Protein AF-A0A2E4CSR4-F1 (afdb_monomer_lite)

Secondary structure (DSSP, 8-state):
-------------------------PSP----PPTT--EEEEETTEEEEEEEETTTEEEEEEEEE-TTSS-EEEEEEETTEEEEEE-S--GGGS-TT-EEEEEEEESS--TT-EEEEEEEEE-SSSTT-EEEEEEEEHHHHHTTSTTGGGGT-SEEEEEEE-TT-TTS--EEEEEEE-S-HHHHHHHHHHHHHHHHHHHHHHSSPPPPPGGGPPBPTTT---HHHHHHH----SSPPPPPSSTT-EEEEEEEEETTEEEEEEEEEETTEE-EEEEEP-TT-EEEEEEE-TT-TT--SS-EEEEEEEEEEEE-SSTT-HHHHHHHHHTTT-TTTS-TT-EEEE-SSSTTEEEEE--HHHHTTS-TTS----TT-TTSS-SS--EEEEETTEEEEE---HHHHTTB-TT--EEEEE-SSSSEEE--

Sequence (424 aa):
MRNTIANGFIASIATFGAVSCSAQASPDVQPELVEGTAAYAQYGPWNIYQTGSDAFGLSCAAVASLPGSYDAVRIERVADGYVFGVNGFSRDSFGEDGEYPLAFWFDSETPIATEGMGRFVKDPAFPDDDWLSAFSTSEELHGDGAFGGIYTADQIVFEVSNPGNRTGTDEVQMAFPIGTGEVLLRSLDQCYDMAMHYAQETEDRMPPCRSDGLRLPLSGLCPEAAAAYLSVVEGPEPELAAESCEWALGEAWLADMLVLYRAAQCSGRTSRLLGGAGAHMASLELIETAYHEDGSAFGKLEEPIRYADVMTLFKGKPAQDVQHRALYGLQREVPRSCKARKMDDVEDGYIVDVSAAMRARQPQDQPPAQLCGAYGYGDDANLWRVFQGYAWFIYRGQDAYEDIDYRSLTLLEPDGEGGWSLVR

Structure (mmCIF, N/CA/C/O backbone):
data_AF-A0A2E4CSR4-F1
#
_entry.id   AF-A0A2E4CSR4-F1
#
loop_
_atom_site.group_PDB
_atom_site.id
_atom_site.type_symbol
_atom_site.label_atom_id
_atom_site.label_alt_id
_atom_site.label_comp_id
_atom_site.label_asym_id
_atom_site.label_entity_id
_atom_site.label_seq_id
_atom_site.pdbx_PDB_ins_code
_atom_site.Cartn_x
_atom_site.Cartn_y
_atom_site.Cartn_z
_atom_site.occupancy
_atom_site.B_iso_or_equiv
_atom_site.auth_seq_id
_atom_site.auth_comp_id
_atom_site.auth_asym_id
_atom_site.auth_atom_id
_atom_site.pdbx_PDB_model_num
ATOM 1 N N . MET A 1 1 ? 2.761 76.072 -7.272 1.00 44.56 1 MET A N 1
ATOM 2 C CA . MET A 1 1 ? 1.580 75.191 -7.394 1.00 44.56 1 MET A CA 1
ATOM 3 C C . MET A 1 1 ? 2.009 73.879 -8.022 1.00 44.56 1 MET A C 1
ATOM 5 O O . MET A 1 1 ? 2.208 73.840 -9.226 1.00 44.56 1 MET A O 1
ATOM 9 N N . ARG A 1 2 ? 2.217 72.847 -7.205 1.00 34.78 2 ARG A N 1
ATOM 10 C CA . ARG A 1 2 ? 2.215 71.425 -7.579 1.00 34.78 2 ARG A CA 1
ATOM 11 C C . ARG A 1 2 ? 2.182 70.664 -6.254 1.00 34.78 2 ARG A C 1
ATOM 13 O O . ARG A 1 2 ? 3.135 70.738 -5.488 1.00 34.78 2 ARG A O 1
ATOM 20 N N . ASN A 1 3 ? 1.020 70.092 -5.955 1.00 38.34 3 ASN A N 1
ATOM 21 C CA . ASN A 1 3 ? 0.759 69.307 -4.754 1.00 38.34 3 ASN A CA 1
ATOM 22 C C . ASN A 1 3 ? 1.414 67.936 -4.908 1.00 38.34 3 ASN A C 1
ATOM 24 O O . ASN A 1 3 ? 1.155 67.249 -5.895 1.00 38.34 3 ASN A O 1
ATOM 28 N N . THR A 1 4 ? 2.204 67.539 -3.917 1.00 44.09 4 THR A N 1
ATOM 29 C CA . THR A 1 4 ? 2.693 66.170 -3.757 1.00 44.09 4 THR A CA 1
ATOM 30 C C . THR A 1 4 ? 1.909 65.557 -2.602 1.00 44.09 4 THR A C 1
ATOM 32 O O . THR A 1 4 ? 2.104 65.944 -1.452 1.00 44.09 4 THR A O 1
ATOM 35 N N . ILE A 1 5 ? 0.976 64.658 -2.913 1.00 45.78 5 ILE A N 1
ATOM 36 C CA . ILE A 1 5 ? 0.278 63.828 -1.926 1.00 45.78 5 ILE A CA 1
ATOM 37 C C . ILE A 1 5 ? 1.090 62.541 -1.797 1.00 45.78 5 ILE A C 1
ATOM 39 O O . ILE A 1 5 ? 1.228 61.793 -2.764 1.00 45.78 5 ILE A O 1
ATOM 43 N N . ALA A 1 6 ? 1.664 62.322 -0.617 1.00 36.88 6 ALA A N 1
ATOM 44 C CA . ALA A 1 6 ? 2.297 61.070 -0.236 1.00 36.88 6 ALA A CA 1
ATOM 45 C C . ALA A 1 6 ? 1.220 60.140 0.341 1.00 36.88 6 ALA A C 1
ATOM 47 O O . ALA A 1 6 ? 0.675 60.414 1.407 1.00 36.88 6 ALA A O 1
ATOM 48 N N . ASN A 1 7 ? 0.914 59.054 -0.370 1.00 35.44 7 ASN A N 1
ATOM 49 C CA . ASN A 1 7 ? 0.130 57.945 0.167 1.00 35.44 7 ASN A CA 1
ATOM 50 C C . ASN A 1 7 ? 1.084 56.990 0.887 1.00 35.44 7 ASN A C 1
ATOM 52 O O . ASN A 1 7 ? 1.916 56.342 0.254 1.00 35.44 7 ASN A O 1
ATOM 56 N N . GLY A 1 8 ? 0.970 56.929 2.213 1.00 32.91 8 GLY A N 1
ATOM 57 C CA . GLY A 1 8 ? 1.602 55.903 3.031 1.00 32.91 8 GLY A CA 1
ATOM 58 C C . GLY A 1 8 ? 0.796 54.610 2.954 1.00 32.91 8 GLY A C 1
ATOM 59 O O . GLY A 1 8 ? -0.349 54.569 3.395 1.00 32.91 8 GLY A O 1
ATOM 60 N N . PHE A 1 9 ? 1.399 53.564 2.395 1.00 34.44 9 PHE A N 1
ATOM 61 C CA . PHE A 1 9 ? 0.942 52.186 2.552 1.00 34.44 9 PHE A CA 1
ATOM 62 C C . PHE A 1 9 ? 1.476 51.667 3.893 1.00 34.44 9 PHE A C 1
ATOM 64 O O . PHE A 1 9 ? 2.685 51.526 4.066 1.00 34.44 9 PHE A O 1
ATOM 71 N N . ILE A 1 10 ? 0.582 51.411 4.847 1.00 34.72 10 ILE A N 1
ATOM 72 C CA . ILE A 1 10 ? 0.889 50.645 6.058 1.00 34.72 10 ILE A CA 1
ATOM 73 C C . ILE A 1 10 ? 0.545 49.193 5.731 1.00 34.72 10 ILE A C 1
ATOM 75 O O . ILE A 1 10 ? -0.626 48.839 5.628 1.00 34.72 10 ILE A O 1
ATOM 79 N N . ALA A 1 11 ? 1.568 48.368 5.513 1.00 32.19 11 ALA A N 1
ATOM 80 C CA . ALA A 1 11 ? 1.415 46.923 5.430 1.00 32.19 11 ALA A CA 1
ATOM 81 C C . ALA A 1 11 ? 1.365 46.362 6.857 1.00 32.19 11 ALA A C 1
ATOM 83 O O . ALA A 1 11 ? 2.379 46.308 7.552 1.00 32.19 11 ALA A O 1
ATOM 84 N N . SER A 1 12 ? 0.172 45.981 7.308 1.00 32.47 12 SER A N 1
ATOM 85 C CA . SER A 1 12 ? -0.011 45.184 8.519 1.00 32.47 12 SER A CA 1
ATOM 86 C C . SER A 1 12 ? 0.355 43.735 8.206 1.00 32.47 12 SER A C 1
ATOM 88 O O . SER A 1 12 ? -0.423 43.013 7.590 1.00 32.47 12 SER A O 1
ATOM 90 N N . ILE A 1 13 ? 1.556 43.320 8.605 1.00 31.72 13 ILE A N 1
ATOM 91 C CA . ILE A 1 13 ? 1.953 41.910 8.631 1.00 31.72 13 ILE A CA 1
ATOM 92 C C . ILE A 1 13 ? 1.242 41.280 9.832 1.00 31.72 13 ILE A C 1
ATOM 94 O O . ILE A 1 13 ? 1.600 41.544 10.978 1.00 31.72 13 ILE A O 1
ATOM 98 N N . ALA A 1 14 ? 0.194 40.502 9.566 1.00 32.16 14 ALA A N 1
ATOM 99 C CA . ALA A 1 14 ? -0.406 39.613 10.549 1.00 32.16 14 ALA A CA 1
ATOM 100 C C . ALA A 1 14 ? 0.479 38.367 10.665 1.00 32.16 14 ALA A C 1
ATOM 102 O O . ALA A 1 14 ? 0.434 37.471 9.827 1.00 32.16 14 ALA A O 1
ATOM 103 N N . THR A 1 15 ? 1.326 38.338 11.687 1.00 30.19 15 THR A N 1
ATOM 104 C CA . THR A 1 15 ? 2.085 37.154 12.082 1.00 30.19 15 THR A CA 1
ATOM 105 C C . THR A 1 15 ? 1.117 36.171 12.746 1.00 30.19 15 THR A C 1
ATOM 107 O O . THR A 1 15 ? 0.816 36.295 13.932 1.00 30.19 15 THR A O 1
ATOM 110 N N . PHE A 1 16 ? 0.597 35.205 11.987 1.00 32.62 16 PHE A N 1
ATOM 111 C CA . PHE A 1 16 ? -0.006 34.005 12.564 1.00 32.62 16 PHE A CA 1
ATOM 112 C C . PHE A 1 16 ? 1.130 33.145 13.119 1.00 32.62 16 PHE A C 1
ATOM 114 O O . PHE A 1 16 ? 1.793 32.412 12.391 1.00 32.62 16 PHE A O 1
ATOM 121 N N . GLY A 1 17 ? 1.411 33.296 14.412 1.00 27.77 17 GLY A N 1
ATOM 122 C CA . GLY A 1 17 ? 2.242 32.344 15.134 1.00 27.77 17 GLY A CA 1
ATOM 123 C C . GLY A 1 17 ? 1.453 31.055 15.312 1.00 27.77 17 GLY A C 1
ATOM 124 O O . GLY A 1 17 ? 0.646 30.963 16.234 1.00 27.77 17 GLY A O 1
ATOM 125 N N . ALA A 1 18 ? 1.667 30.079 14.430 1.00 29.23 18 ALA A N 1
ATOM 126 C CA . ALA A 1 18 ? 1.329 28.697 14.725 1.00 29.23 18 ALA A CA 1
ATOM 127 C C . ALA A 1 18 ? 2.161 28.291 15.947 1.00 29.23 18 ALA A C 1
ATOM 129 O O . ALA A 1 18 ? 3.389 28.215 15.887 1.00 29.23 18 ALA A O 1
ATOM 130 N N . VAL A 1 19 ? 1.502 28.121 17.090 1.00 28.69 19 VAL A N 1
ATOM 131 C CA . VAL A 1 19 ? 2.120 27.519 18.267 1.00 28.69 19 VAL A CA 1
ATOM 132 C C . VAL A 1 19 ? 2.249 26.037 17.946 1.00 28.69 19 VAL A C 1
ATOM 134 O O . VAL A 1 19 ? 1.330 25.261 18.180 1.00 28.69 19 VAL A O 1
ATOM 137 N N . SER A 1 20 ? 3.374 25.647 17.351 1.00 27.06 20 SER A N 1
ATOM 138 C CA . SER A 1 20 ? 3.774 24.249 17.281 1.00 27.06 20 SER A CA 1
ATOM 139 C C . SER A 1 20 ? 4.101 23.812 18.707 1.00 27.06 20 SER A C 1
ATOM 141 O O . SER A 1 20 ? 5.216 24.015 19.197 1.00 27.06 20 SER A O 1
ATOM 143 N N . CYS A 1 21 ? 3.107 23.277 19.413 1.00 26.30 21 CYS A N 1
ATOM 144 C CA . CYS A 1 21 ? 3.361 22.457 20.583 1.00 26.30 21 CYS A CA 1
ATOM 145 C C . CYS A 1 21 ? 4.196 21.272 20.101 1.00 26.30 21 CYS A C 1
ATOM 147 O O . CYS A 1 21 ? 3.681 20.361 19.461 1.00 26.30 21 CYS A O 1
ATOM 149 N N . SER A 1 22 ? 5.495 21.295 20.381 1.00 31.67 22 SER A N 1
ATOM 150 C CA . SER A 1 22 ? 6.328 20.103 20.344 1.00 31.67 22 SER A CA 1
ATOM 151 C C . SER A 1 22 ? 5.828 19.171 21.446 1.00 31.67 22 SER A C 1
ATOM 153 O O . SER A 1 22 ? 6.285 19.221 22.588 1.00 31.67 22 SER A O 1
ATOM 155 N N . ALA A 1 23 ? 4.818 18.369 21.109 1.00 33.00 23 ALA A N 1
ATOM 156 C CA . ALA A 1 23 ? 4.370 17.259 21.921 1.00 33.00 23 ALA A CA 1
ATOM 157 C C . ALA A 1 23 ? 5.554 16.297 22.052 1.00 33.00 23 ALA A C 1
ATOM 159 O O . ALA A 1 23 ? 5.901 15.564 21.130 1.00 33.00 23 ALA A O 1
ATOM 160 N N . GLN A 1 24 ? 6.228 16.343 23.199 1.00 31.56 24 GLN A N 1
ATOM 161 C CA . GLN A 1 24 ? 7.004 15.201 23.653 1.00 31.56 24 GLN A CA 1
ATOM 162 C C . GLN A 1 24 ? 5.984 14.080 23.841 1.00 31.56 24 GLN A C 1
ATOM 164 O O . GLN A 1 24 ? 5.197 14.137 24.786 1.00 31.56 24 GLN A O 1
ATOM 169 N N . ALA A 1 25 ? 5.934 13.143 22.892 1.00 34.75 25 ALA A N 1
ATOM 170 C CA . ALA A 1 25 ? 5.085 11.967 22.979 1.00 34.75 25 ALA A CA 1
ATOM 171 C C . ALA A 1 25 ? 5.339 11.296 24.335 1.00 34.75 25 ALA A C 1
ATOM 173 O O . ALA A 1 25 ? 6.444 10.827 24.617 1.00 34.75 25 ALA A O 1
ATOM 174 N N . SER A 1 26 ? 4.333 11.324 25.210 1.00 37.50 26 SER A N 1
ATOM 175 C CA . SER A 1 26 ? 4.286 10.389 26.327 1.00 37.50 26 SER A CA 1
ATOM 176 C C . SER A 1 26 ? 4.291 8.991 25.708 1.00 37.50 26 SER A C 1
ATOM 178 O O . SER A 1 26 ? 3.593 8.823 24.707 1.00 37.50 26 SER A O 1
ATOM 180 N N . PRO A 1 27 ? 5.052 8.016 26.241 1.00 43.88 27 PRO A N 1
ATOM 181 C CA . PRO A 1 27 ? 5.008 6.652 25.729 1.00 43.88 27 PRO A CA 1
ATOM 182 C C . PRO A 1 27 ? 3.549 6.212 25.627 1.00 43.88 27 PRO A C 1
ATOM 184 O O . PRO A 1 27 ? 2.776 6.439 26.563 1.00 43.88 27 PRO A O 1
ATOM 187 N N . ASP A 1 28 ? 3.209 5.714 24.441 1.00 52.78 28 ASP A N 1
ATOM 188 C CA . ASP A 1 28 ? 1.857 5.604 23.915 1.00 52.78 28 ASP A CA 1
ATOM 189 C C . ASP A 1 28 ? 0.886 5.026 24.940 1.00 52.78 28 ASP A C 1
ATOM 191 O O . ASP A 1 28 ? 1.035 3.898 25.413 1.00 52.78 28 ASP A O 1
ATOM 195 N N . VAL A 1 29 ? -0.124 5.819 25.285 1.00 54.19 29 VAL A N 1
ATOM 196 C CA . VAL A 1 29 ? -1.280 5.342 26.032 1.00 54.19 29 VAL A CA 1
ATOM 197 C C . VAL A 1 29 ? -2.097 4.499 25.057 1.00 54.19 29 VAL A C 1
ATOM 199 O O . VAL A 1 29 ? -2.938 5.012 24.328 1.00 54.19 29 VAL A O 1
ATOM 202 N N . GLN A 1 30 ? -1.763 3.216 24.965 1.00 58.62 30 GLN A N 1
ATOM 203 C CA . GLN A 1 30 ? -2.532 2.247 24.192 1.00 58.62 30 GLN A CA 1
ATOM 204 C C . GLN A 1 30 ? -3.662 1.696 25.070 1.00 58.62 30 GLN A C 1
ATOM 206 O O . GLN A 1 30 ? -3.436 1.484 26.268 1.00 58.62 30 GLN A O 1
ATOM 211 N N . PRO A 1 31 ? -4.859 1.460 24.509 1.00 60.06 31 PRO A N 1
ATOM 212 C CA . PRO A 1 31 ? -5.931 0.800 25.239 1.00 60.06 31 PRO A CA 1
ATOM 213 C C . PRO A 1 31 ? -5.474 -0.591 25.715 1.00 60.06 31 PRO A C 1
ATOM 215 O O . PRO A 1 31 ? -4.674 -1.265 25.056 1.00 60.06 31 PRO A O 1
ATOM 218 N N . GLU A 1 32 ? -5.917 -0.991 26.909 1.00 60.41 32 GLU A N 1
ATOM 219 C CA . GLU A 1 32 ? -5.428 -2.205 27.567 1.00 60.41 32 GLU A CA 1
ATOM 220 C C . GLU A 1 32 ? -5.987 -3.444 26.859 1.00 60.41 32 GLU A C 1
ATOM 222 O O . GLU A 1 32 ? -7.188 -3.716 26.877 1.00 60.41 32 GLU A O 1
ATOM 227 N N . LEU A 1 33 ? -5.095 -4.187 26.204 1.00 65.62 33 LEU A N 1
ATOM 228 C CA . LEU A 1 33 ? -5.430 -5.437 25.533 1.00 65.62 33 LEU A CA 1
ATOM 229 C C . LEU A 1 33 ? -5.713 -6.539 26.557 1.00 65.62 33 LEU A C 1
ATOM 231 O O . LEU A 1 33 ? -4.975 -6.697 27.531 1.00 65.62 33 LEU A O 1
ATOM 235 N N . VAL A 1 34 ? -6.698 -7.394 26.281 1.00 69.00 34 VAL A N 1
ATOM 236 C CA . VAL A 1 34 ? -6.854 -8.645 27.039 1.00 69.00 34 VAL A CA 1
ATOM 237 C C . VAL A 1 34 ? -5.615 -9.517 26.893 1.00 69.00 34 VAL A C 1
ATOM 239 O O . VAL A 1 34 ? -5.094 -9.706 25.790 1.00 69.00 34 VAL A O 1
ATOM 242 N N . GLU A 1 35 ? -5.185 -10.091 28.018 1.00 61.44 35 GLU A N 1
ATOM 243 C CA . GLU A 1 35 ? -4.054 -11.011 28.112 1.00 61.44 35 GLU A CA 1
ATOM 244 C C . GLU A 1 35 ? -4.109 -12.087 27.010 1.00 61.44 35 GLU A C 1
ATOM 246 O O . GLU A 1 35 ? -5.086 -12.826 26.878 1.00 61.44 35 GLU A O 1
ATOM 251 N N . GLY A 1 36 ? -3.050 -12.159 26.197 1.00 63.09 36 GLY A N 1
ATOM 252 C CA . GLY A 1 36 ? -2.934 -13.097 25.074 1.00 63.09 36 GLY A CA 1
ATOM 253 C C . GLY A 1 36 ? -3.389 -12.560 23.712 1.00 63.09 36 GLY A C 1
ATOM 254 O O . GLY A 1 36 ? -3.234 -13.263 22.714 1.00 63.09 36 GLY A O 1
ATOM 255 N N . THR A 1 37 ? -3.903 -11.330 23.631 1.00 75.06 37 THR A N 1
ATOM 256 C CA . THR A 1 37 ? -4.173 -10.668 22.345 1.00 75.06 37 THR A CA 1
ATOM 257 C C . THR A 1 37 ? -2.877 -10.084 21.788 1.00 75.06 37 THR A C 1
ATOM 259 O O . THR A 1 37 ? -2.277 -9.199 22.393 1.00 75.06 37 THR A O 1
ATOM 262 N N . ALA A 1 38 ? -2.434 -10.590 20.638 1.00 83.44 38 ALA A N 1
ATOM 263 C CA . ALA A 1 38 ? -1.276 -10.077 19.914 1.00 83.44 38 ALA A CA 1
ATOM 264 C C . ALA A 1 38 ? -1.732 -9.317 18.665 1.00 83.44 38 ALA A C 1
ATOM 266 O O . ALA A 1 38 ? -2.730 -9.682 18.036 1.00 83.44 38 ALA A O 1
ATOM 267 N N . ALA A 1 39 ? -0.992 -8.272 18.297 1.00 90.31 39 ALA A N 1
ATOM 268 C CA . ALA A 1 39 ? -1.204 -7.603 17.023 1.00 90.31 39 ALA A CA 1
ATOM 269 C C . ALA A 1 39 ? -0.896 -8.576 15.871 1.00 90.31 39 ALA A C 1
ATOM 271 O O . ALA A 1 39 ? 0.121 -9.268 15.860 1.00 90.31 39 ALA A O 1
ATOM 272 N N . TYR A 1 40 ? -1.813 -8.633 14.914 1.00 93.69 40 TYR A N 1
ATOM 273 C CA . TYR A 1 40 ? -1.702 -9.370 13.665 1.00 93.69 40 TYR A CA 1
ATOM 274 C C . TYR A 1 40 ? -0.746 -8.659 12.702 1.00 93.69 40 TYR A C 1
ATOM 276 O O . TYR A 1 40 ? 0.183 -9.280 12.193 1.00 93.69 40 TYR A O 1
ATOM 284 N N . ALA A 1 41 ? -0.959 -7.362 12.476 1.00 95.81 41 ALA A N 1
ATOM 285 C CA . ALA A 1 41 ? -0.182 -6.528 11.560 1.00 95.81 41 ALA A CA 1
ATOM 286 C C . ALA A 1 41 ? -0.173 -5.067 12.037 1.00 95.81 41 ALA A C 1
ATOM 288 O O . ALA A 1 41 ? -0.914 -4.703 12.952 1.00 95.81 41 ALA A O 1
ATOM 289 N N . GLN A 1 42 ? 0.644 -4.225 11.404 1.00 94.62 42 GLN A N 1
ATOM 290 C CA . GLN A 1 42 ? 0.667 -2.783 11.654 1.00 94.62 42 GLN A CA 1
ATOM 291 C C . GLN A 1 42 ? 0.677 -2.005 10.336 1.00 94.62 42 GLN A C 1
ATOM 293 O O . GLN A 1 42 ? 1.430 -2.326 9.415 1.00 94.62 42 GLN A O 1
ATOM 298 N N . TYR A 1 43 ? -0.133 -0.949 10.268 1.00 94.25 43 TYR A N 1
ATOM 299 C CA . TYR A 1 43 ? -0.191 -0.016 9.150 1.00 94.25 43 TYR A CA 1
ATOM 300 C C . TYR A 1 43 ? -0.143 1.432 9.655 1.00 94.25 43 TYR A C 1
ATOM 302 O O . TYR A 1 43 ? -1.138 1.993 10.111 1.00 94.25 43 TYR A O 1
ATOM 310 N N . GLY A 1 44 ? 1.047 2.038 9.605 1.00 90.81 44 GLY A N 1
ATOM 311 C CA . GLY A 1 44 ? 1.282 3.352 10.209 1.00 90.81 44 GLY A CA 1
ATOM 312 C C . GLY A 1 44 ? 0.934 3.331 11.709 1.00 90.81 44 GLY A C 1
ATOM 313 O O . GLY A 1 44 ? 1.439 2.460 12.418 1.00 90.81 44 GLY A O 1
ATOM 314 N N . PRO A 1 45 ? 0.069 4.235 12.207 1.00 90.56 45 PRO A N 1
ATOM 315 C CA . PRO A 1 45 ? -0.394 4.237 13.592 1.00 90.56 45 PRO A CA 1
ATOM 316 C C . PRO A 1 45 ? -1.456 3.164 13.894 1.00 90.56 45 PRO A C 1
ATOM 318 O O . PRO A 1 45 ? -1.845 3.026 15.051 1.00 90.56 45 PRO A O 1
ATOM 321 N N . TRP A 1 46 ? -1.949 2.426 12.892 1.00 94.06 46 TRP A N 1
ATOM 322 C CA . TRP A 1 46 ? -2.982 1.411 13.085 1.00 94.06 46 TRP A CA 1
ATOM 323 C C . TRP A 1 46 ? -2.368 0.067 13.444 1.00 94.06 46 TRP A C 1
ATOM 325 O O . TRP A 1 46 ? -1.609 -0.512 12.664 1.00 94.06 46 TRP A O 1
ATOM 335 N N . ASN A 1 47 ? -2.757 -0.465 14.595 1.00 94.38 47 ASN A N 1
ATOM 336 C CA . ASN A 1 47 ? -2.494 -1.847 14.962 1.00 94.38 47 ASN A CA 1
ATOM 337 C C . ASN A 1 47 ? -3.702 -2.697 14.574 1.00 94.38 47 ASN A C 1
ATOM 339 O O . ASN A 1 47 ? -4.833 -2.373 14.930 1.00 94.38 47 ASN A O 1
ATOM 343 N N . ILE A 1 48 ? -3.467 -3.777 13.836 1.00 95.19 48 ILE A N 1
ATOM 344 C CA . ILE A 1 48 ? -4.508 -4.711 13.409 1.00 95.19 48 ILE A CA 1
ATOM 345 C C . ILE A 1 48 ? -4.458 -5.915 14.336 1.00 95.19 48 ILE A C 1
ATOM 347 O O . ILE A 1 48 ? -3.390 -6.481 14.547 1.00 95.19 48 ILE A O 1
ATOM 351 N N . TYR A 1 49 ? -5.602 -6.336 14.856 1.00 93.38 49 TYR A N 1
ATOM 352 C CA . TYR A 1 49 ? -5.751 -7.450 15.783 1.00 93.38 49 TYR A CA 1
ATOM 353 C C . TYR A 1 49 ? -6.743 -8.465 15.230 1.00 93.38 49 TYR A C 1
ATOM 355 O O . TYR A 1 49 ? -7.797 -8.091 14.719 1.00 93.38 49 TYR A O 1
ATOM 363 N N . GLN A 1 50 ? -6.444 -9.751 15.408 1.00 91.19 50 GLN A N 1
ATOM 364 C CA . GLN A 1 50 ? -7.465 -10.789 15.315 1.00 91.19 50 GLN A CA 1
ATOM 365 C C . GLN A 1 50 ? -8.239 -10.800 16.636 1.00 91.19 50 GLN A C 1
ATOM 367 O O . GLN A 1 50 ? -7.665 -11.046 17.699 1.00 91.19 50 GLN A O 1
ATOM 372 N N . THR A 1 51 ? -9.539 -10.543 16.574 1.00 86.44 51 THR A N 1
ATOM 373 C CA . THR A 1 51 ? -10.415 -10.501 17.746 1.00 86.44 51 THR A CA 1
ATOM 374 C C . THR A 1 51 ? -11.604 -11.440 17.555 1.00 86.44 51 THR A C 1
ATOM 376 O O . THR A 1 51 ? -11.713 -12.172 16.569 1.00 86.44 51 THR A O 1
ATOM 379 N N . GLY A 1 52 ? -12.467 -11.505 18.557 1.00 78.19 52 GLY A N 1
ATOM 380 C CA . GLY A 1 52 ? -13.768 -12.115 18.380 1.00 78.19 52 GLY A CA 1
ATOM 381 C C . GLY A 1 52 ? -14.672 -11.875 19.571 1.00 78.19 52 GLY A C 1
ATOM 382 O O . GLY A 1 52 ? -14.232 -11.989 20.716 1.00 78.19 52 GLY A O 1
ATOM 383 N N . SER A 1 53 ? -15.927 -11.539 19.284 1.00 74.94 53 SER A N 1
ATOM 384 C CA . SER A 1 53 ? -16.945 -11.179 20.270 1.00 74.94 53 SER A CA 1
ATOM 385 C C . SER A 1 53 ? -18.170 -12.075 20.174 1.00 74.94 53 SER A C 1
ATOM 387 O O . SER A 1 53 ? -18.457 -12.646 19.126 1.00 74.94 53 SER A O 1
ATOM 389 N N . ASP A 1 54 ? -18.952 -12.141 21.252 1.00 73.56 54 ASP A N 1
ATOM 390 C CA . ASP A 1 54 ? -20.260 -12.807 21.223 1.00 73.56 54 ASP A CA 1
ATOM 391 C C . ASP A 1 54 ? -21.209 -12.165 20.193 1.00 73.56 54 ASP A C 1
ATOM 393 O O . ASP A 1 54 ? -22.120 -12.823 19.693 1.00 73.56 54 ASP A O 1
ATOM 397 N N . ALA A 1 55 ? -21.000 -10.881 19.875 1.00 75.50 55 ALA A N 1
ATOM 398 C CA . ALA A 1 55 ? -21.821 -10.134 18.929 1.00 75.50 55 ALA A CA 1
ATOM 399 C C . A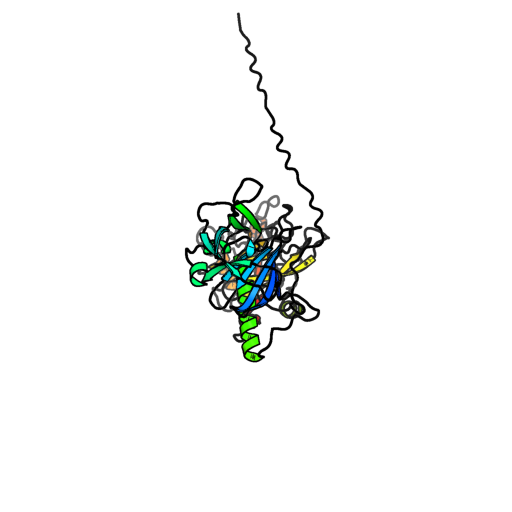LA A 1 55 ? -21.475 -10.442 17.464 1.00 75.50 55 ALA A C 1
ATOM 401 O O . ALA A 1 55 ? -22.381 -10.506 16.634 1.00 75.50 55 ALA A O 1
ATOM 402 N N . PHE A 1 56 ? -20.191 -10.630 17.147 1.00 82.12 56 PHE A N 1
ATOM 403 C CA . PHE A 1 56 ? -19.709 -10.707 15.761 1.00 82.12 56 PHE A CA 1
ATOM 404 C C . PHE A 1 56 ? -19.013 -12.022 15.400 1.00 82.12 56 PHE A C 1
ATOM 406 O O . PHE A 1 56 ? -18.712 -12.252 14.230 1.00 82.12 56 PHE A O 1
ATOM 413 N N . GLY A 1 57 ? -18.779 -12.908 16.368 1.00 87.69 57 GLY A N 1
ATOM 414 C CA . GLY A 1 57 ? -17.928 -14.075 16.171 1.00 87.69 57 GLY A CA 1
ATOM 415 C C . GLY A 1 57 ? -16.474 -13.656 15.958 1.00 87.69 57 GLY A C 1
ATOM 416 O O . GLY A 1 57 ? -16.021 -12.690 16.564 1.00 87.69 57 GLY A O 1
ATOM 417 N N . LEU A 1 58 ? -15.743 -14.396 15.122 1.00 90.19 58 LEU A N 1
ATOM 418 C CA . LEU A 1 58 ? -14.380 -14.046 14.721 1.00 90.19 58 LEU A CA 1
ATOM 419 C C . LEU A 1 58 ? -14.392 -12.778 13.857 1.00 90.19 58 LEU A C 1
ATOM 421 O O . LEU A 1 58 ? -15.198 -12.675 12.936 1.00 90.19 58 LEU A O 1
ATOM 425 N N . SER A 1 59 ? -13.495 -11.841 14.145 1.00 92.94 59 SER A N 1
ATOM 426 C CA . SER A 1 59 ? -13.374 -10.564 13.437 1.00 92.94 59 SER A CA 1
ATOM 427 C C . SER A 1 59 ? -11.924 -10.071 13.435 1.00 92.94 59 SER A C 1
ATOM 429 O O . SER A 1 59 ? -11.056 -10.626 14.115 1.00 92.94 59 SER A O 1
ATOM 431 N N . CYS A 1 60 ? -11.643 -9.026 12.659 1.00 94.50 60 CYS A N 1
ATOM 432 C CA . CYS A 1 60 ? -10.362 -8.325 12.711 1.00 94.50 60 CYS A CA 1
ATOM 433 C C . CYS A 1 60 ? -10.587 -6.837 12.930 1.00 94.50 60 CYS A C 1
ATOM 435 O O . CYS A 1 60 ? -11.398 -6.236 12.237 1.00 94.50 60 CYS A O 1
ATOM 437 N N . ALA A 1 61 ? -9.869 -6.249 13.882 1.00 94.00 61 ALA A N 1
ATOM 438 C CA . ALA A 1 61 ? -10.016 -4.852 14.267 1.00 94.00 61 ALA A CA 1
ATOM 439 C C . ALA A 1 61 ? -8.710 -4.092 14.054 1.00 94.00 61 ALA A C 1
ATOM 441 O O . ALA A 1 61 ? -7.668 -4.502 14.556 1.00 94.00 61 ALA A O 1
ATOM 442 N N . ALA A 1 62 ? -8.773 -2.972 13.346 1.00 95.12 62 ALA A N 1
ATOM 443 C CA . ALA A 1 62 ? -7.711 -1.986 13.281 1.00 95.12 62 ALA A CA 1
ATOM 444 C C . ALA A 1 62 ? -8.003 -0.896 14.303 1.00 95.12 62 ALA A C 1
ATOM 446 O O . ALA A 1 62 ? -9.096 -0.331 14.294 1.00 95.12 62 ALA A O 1
ATOM 447 N N . VAL A 1 63 ? -7.030 -0.593 15.156 1.00 93.44 63 VAL A N 1
ATOM 448 C CA . VAL A 1 63 ? -7.145 0.422 16.204 1.00 93.44 63 VAL A CA 1
ATOM 449 C C . VAL A 1 63 ? -6.018 1.432 16.066 1.00 93.44 63 VAL A C 1
ATOM 451 O O . VAL A 1 63 ? -4.858 1.045 15.921 1.00 93.44 63 VAL A O 1
ATOM 454 N N . ALA A 1 64 ? -6.359 2.716 16.135 1.00 91.94 64 ALA A N 1
ATOM 455 C CA . ALA A 1 64 ? -5.401 3.812 16.216 1.00 91.94 64 ALA A CA 1
ATOM 456 C C . ALA A 1 64 ? -5.782 4.762 17.356 1.00 91.94 64 ALA A C 1
ATOM 458 O O . ALA A 1 64 ? -6.953 5.096 17.527 1.00 91.94 64 ALA A O 1
ATOM 459 N N . SER A 1 65 ? -4.786 5.220 18.112 1.00 88.50 65 SER A N 1
ATOM 460 C CA . SER A 1 65 ? -4.960 6.162 19.225 1.00 88.50 65 SER A CA 1
ATOM 461 C C . SER A 1 65 ? -4.424 7.540 18.859 1.00 88.50 65 SER A C 1
ATOM 463 O O . SER A 1 65 ? -3.427 7.658 18.141 1.00 88.50 65 SER A O 1
ATOM 465 N N . LEU A 1 66 ? -5.053 8.597 19.377 1.00 79.25 66 LEU A N 1
ATOM 466 C CA . LEU A 1 66 ? -4.492 9.941 19.275 1.00 79.25 66 LEU A CA 1
ATOM 467 C C . LEU A 1 66 ? -3.232 10.048 20.149 1.00 79.25 66 LEU A C 1
ATOM 469 O O . LEU A 1 66 ? -3.265 9.646 21.315 1.00 79.25 66 LEU A O 1
ATOM 473 N N . PRO A 1 67 ? -2.131 10.637 19.646 1.00 77.44 67 PRO A N 1
ATOM 474 C CA . PRO A 1 67 ? -0.923 10.820 20.441 1.00 77.44 67 PRO A CA 1
ATOM 475 C C . PRO A 1 67 ? -1.207 11.551 21.761 1.00 77.44 67 PRO A C 1
ATOM 477 O O . PRO A 1 67 ? -1.640 12.703 21.774 1.00 77.44 67 PRO A O 1
ATOM 480 N N . GLY A 1 68 ? -0.940 10.880 22.884 1.00 78.00 68 GLY A N 1
ATOM 481 C CA . GLY A 1 68 ? -1.145 11.434 24.225 1.00 78.00 68 GLY A CA 1
ATOM 482 C C . GLY A 1 68 ? -2.599 11.477 24.715 1.00 78.00 68 GLY A C 1
ATOM 483 O O . GLY A 1 68 ? -2.841 12.104 25.748 1.00 78.00 68 GLY A O 1
ATOM 484 N N . SER A 1 69 ? -3.539 10.826 24.023 1.00 80.00 69 SER A N 1
ATOM 485 C CA . SER A 1 69 ? -4.913 10.620 24.499 1.00 80.00 69 SER A CA 1
ATOM 486 C C . SER A 1 69 ? -5.220 9.136 24.726 1.00 80.00 69 SER A C 1
ATOM 488 O O . SER A 1 69 ? -4.546 8.270 24.178 1.00 80.00 69 SER A O 1
ATOM 490 N N . TYR A 1 70 ? -6.253 8.860 25.527 1.00 79.44 70 TYR A N 1
ATOM 491 C CA . TYR A 1 70 ? -6.922 7.551 25.552 1.00 79.44 70 TYR A CA 1
ATOM 492 C C . TYR A 1 70 ? -7.919 7.406 24.393 1.00 79.44 70 TYR A C 1
ATOM 494 O O . TYR A 1 70 ? -8.395 6.301 24.140 1.00 79.44 70 TYR A O 1
ATOM 502 N N . ASP A 1 71 ? -8.228 8.507 23.698 1.00 84.31 71 ASP A N 1
ATOM 503 C CA . ASP A 1 71 ? -9.150 8.502 22.568 1.00 84.31 71 ASP A CA 1
ATOM 504 C C . ASP A 1 71 ? -8.550 7.718 21.396 1.00 84.31 71 ASP A C 1
ATOM 506 O O . ASP A 1 71 ? -7.416 7.950 20.957 1.00 84.31 71 ASP A O 1
ATOM 510 N N . ALA A 1 72 ? -9.341 6.795 20.879 1.00 90.00 72 ALA A N 1
ATOM 511 C CA . ALA A 1 72 ? -8.983 5.826 19.876 1.00 90.00 72 ALA A CA 1
ATOM 512 C C . ALA A 1 72 ? -10.157 5.589 18.930 1.00 90.00 72 ALA A C 1
ATOM 514 O O . ALA A 1 72 ? -11.332 5.656 19.302 1.00 90.00 72 ALA A O 1
ATOM 515 N N . VAL A 1 73 ? -9.805 5.275 17.692 1.00 91.69 73 VAL A N 1
ATOM 516 C CA . VAL A 1 73 ? -10.715 4.837 16.641 1.00 91.69 73 VAL A CA 1
ATOM 517 C C . VAL A 1 73 ? -10.505 3.353 16.388 1.00 91.69 73 VAL A C 1
ATOM 519 O O . VAL A 1 73 ? -9.380 2.852 16.450 1.00 91.69 73 VAL A O 1
ATOM 522 N N . ARG A 1 74 ? -11.595 2.662 16.060 1.00 92.12 74 ARG A N 1
ATOM 523 C CA . ARG A 1 74 ? -11.604 1.269 15.632 1.00 92.12 74 ARG A CA 1
ATOM 524 C C . ARG A 1 74 ? -12.321 1.121 14.298 1.00 92.12 74 ARG A C 1
ATOM 526 O O . ARG A 1 74 ? -13.407 1.663 14.111 1.00 92.12 74 ARG A O 1
ATOM 533 N N . ILE A 1 75 ? -11.745 0.325 13.405 1.00 93.75 75 ILE A N 1
ATOM 534 C CA . ILE A 1 75 ? -12.423 -0.200 12.217 1.00 93.75 75 ILE A CA 1
ATOM 535 C C . ILE A 1 75 ? -12.341 -1.717 12.286 1.00 93.75 75 ILE A C 1
ATOM 537 O O . ILE A 1 75 ? -11.253 -2.284 12.291 1.00 93.75 75 ILE A O 1
ATOM 541 N N . GLU A 1 76 ? -13.482 -2.382 12.375 1.00 94.00 76 GLU A N 1
ATOM 542 C CA . GLU A 1 76 ? -13.557 -3.822 12.586 1.00 94.00 76 GLU A CA 1
ATOM 543 C C . GLU A 1 76 ? -14.276 -4.501 11.426 1.00 94.00 76 GLU A C 1
ATOM 545 O O . GLU A 1 76 ? -15.440 -4.223 11.160 1.00 94.00 76 GLU A O 1
ATOM 550 N N . ARG A 1 77 ? -13.583 -5.418 10.752 1.00 95.12 77 ARG A N 1
ATOM 551 C CA . ARG A 1 77 ? -14.148 -6.309 9.744 1.00 95.12 77 ARG A CA 1
ATOM 552 C C . ARG A 1 77 ? -14.837 -7.488 10.428 1.00 95.12 77 ARG A C 1
ATOM 554 O O . ARG A 1 77 ? -14.193 -8.287 11.110 1.00 95.12 77 ARG A O 1
ATOM 561 N N . VAL A 1 78 ? -16.145 -7.596 10.214 1.00 94.38 78 VAL A N 1
ATOM 562 C CA . VAL A 1 78 ? -17.049 -8.652 10.713 1.00 94.38 78 VAL A CA 1
ATOM 563 C C . VAL A 1 78 ? -17.730 -9.326 9.530 1.00 94.38 78 VAL A C 1
ATOM 565 O O . VAL A 1 78 ? -17.771 -8.715 8.477 1.00 94.38 78 VAL A O 1
ATOM 568 N N . ALA A 1 79 ? -18.323 -10.515 9.668 1.00 93.75 79 ALA A N 1
ATOM 569 C CA . ALA A 1 79 ? -18.844 -11.305 8.536 1.00 93.75 79 ALA A CA 1
ATOM 570 C C . ALA A 1 79 ? -19.597 -10.508 7.444 1.00 93.75 79 ALA A C 1
ATOM 572 O O . ALA A 1 79 ? -19.267 -10.631 6.263 1.00 93.75 79 ALA A O 1
ATOM 573 N N . ASP A 1 80 ? -20.530 -9.640 7.843 1.00 92.88 80 ASP A N 1
ATOM 574 C CA . ASP A 1 80 ? -21.434 -8.930 6.926 1.00 92.88 80 ASP A CA 1
ATOM 575 C C . ASP A 1 80 ? -20.972 -7.510 6.529 1.00 92.88 80 ASP A C 1
ATOM 577 O O . ASP A 1 80 ? -21.675 -6.813 5.791 1.00 92.88 80 ASP A O 1
ATOM 581 N N . GLY A 1 81 ? -19.817 -7.044 7.017 1.00 93.94 81 GLY A N 1
ATOM 582 C CA . GLY A 1 81 ? -19.328 -5.699 6.715 1.00 93.94 81 GLY A CA 1
ATOM 583 C C . GLY A 1 81 ? -18.294 -5.167 7.700 1.00 93.94 81 GLY A C 1
ATOM 584 O O . GLY A 1 81 ? -17.423 -5.903 8.162 1.00 93.94 81 GLY A O 1
ATOM 585 N N . TYR A 1 82 ? -18.392 -3.879 8.017 1.00 93.75 82 TYR A N 1
ATOM 586 C CA . TYR A 1 82 ? -17.456 -3.167 8.880 1.00 93.75 82 TYR A CA 1
ATOM 587 C C . TYR A 1 82 ? -18.176 -2.416 9.997 1.00 93.75 82 TYR A C 1
ATOM 589 O O . TYR A 1 82 ? -19.267 -1.874 9.818 1.00 93.75 82 TYR A O 1
ATOM 597 N N . VAL A 1 83 ? -17.532 -2.361 11.156 1.00 91.88 83 VAL A N 1
ATOM 598 C CA . VAL A 1 83 ? -17.953 -1.580 12.316 1.00 91.88 83 VAL A CA 1
ATOM 599 C C . VAL A 1 83 ? -16.931 -0.474 12.543 1.00 91.88 83 VAL A C 1
ATOM 601 O O . VAL A 1 83 ? -15.742 -0.744 12.688 1.00 91.88 83 VAL A O 1
ATOM 604 N N . PHE A 1 84 ? -17.395 0.769 12.590 1.00 92.00 84 PHE A N 1
ATOM 605 C CA . PHE A 1 84 ? -16.585 1.962 12.815 1.00 92.00 84 PHE A CA 1
ATOM 606 C C . PHE A 1 84 ? -16.900 2.498 14.199 1.00 92.00 84 PHE A C 1
ATOM 608 O O . PHE A 1 84 ? -18.033 2.906 14.445 1.00 92.00 84 PHE A O 1
ATOM 615 N N . GLY A 1 85 ? -15.926 2.464 15.100 1.00 90.69 85 GLY A N 1
ATOM 616 C CA . GLY A 1 85 ? -16.104 2.809 16.503 1.00 90.69 85 GLY A CA 1
ATOM 617 C C . GLY A 1 85 ? -15.146 3.891 16.970 1.00 90.69 85 GLY A C 1
ATOM 618 O O . GLY A 1 85 ? -14.023 3.997 16.483 1.00 90.69 85 GLY A O 1
ATOM 619 N N . VAL A 1 86 ? -15.582 4.652 17.967 1.00 90.69 86 VAL A N 1
ATOM 620 C CA . VAL A 1 86 ? -14.739 5.583 18.719 1.00 90.69 86 VAL A CA 1
ATOM 621 C C . VAL A 1 86 ? -14.960 5.380 20.219 1.00 90.69 86 VAL A C 1
ATOM 623 O O . VAL A 1 86 ? -16.093 5.140 20.650 1.00 90.69 86 VAL A O 1
ATOM 626 N N . ASN A 1 87 ? -13.887 5.407 21.011 1.00 88.38 87 ASN A N 1
ATOM 627 C CA . ASN A 1 87 ? -13.968 5.308 22.474 1.00 88.38 87 ASN A CA 1
ATOM 628 C C . ASN A 1 87 ? -13.991 6.714 23.123 1.00 88.38 87 ASN A C 1
ATOM 630 O O . ASN A 1 87 ? -14.227 7.717 22.453 1.00 88.38 87 ASN A O 1
ATOM 634 N N . GLY A 1 88 ? -13.803 6.787 24.446 1.00 79.38 88 GLY A N 1
ATOM 635 C CA . GLY A 1 88 ? -13.787 8.056 25.195 1.00 79.38 88 GLY A CA 1
ATOM 636 C C . GLY A 1 88 ? -15.168 8.517 25.677 1.00 79.38 88 GLY A C 1
ATOM 637 O O . GLY A 1 88 ? -15.307 9.566 26.310 1.00 79.38 88 GLY A O 1
ATOM 638 N N . PHE A 1 89 ? -16.199 7.704 25.440 1.00 78.62 89 PHE A N 1
ATOM 639 C CA . PHE A 1 89 ? -17.589 7.988 25.780 1.00 78.62 89 PHE A CA 1
ATOM 640 C C . PHE A 1 89 ? -18.111 6.975 26.797 1.00 78.62 89 PHE A C 1
ATOM 642 O O . PHE A 1 89 ? -18.040 5.771 26.586 1.00 78.62 89 PHE A O 1
ATOM 649 N N . SER A 1 90 ? -18.663 7.459 27.911 1.00 76.31 90 SER A N 1
ATOM 650 C CA . SER A 1 90 ? -19.278 6.584 28.912 1.00 76.31 90 SER A CA 1
ATOM 651 C C . SER A 1 90 ? -20.717 6.278 28.528 1.00 76.31 90 SER A C 1
ATOM 653 O O . SER A 1 90 ? -21.502 7.206 28.326 1.00 76.31 90 SER A O 1
ATOM 655 N N . ARG A 1 91 ? -21.094 4.995 28.531 1.00 76.94 91 ARG A N 1
ATOM 656 C CA . ARG A 1 91 ? -22.481 4.564 28.323 1.00 76.94 91 ARG A CA 1
ATOM 657 C C . ARG A 1 91 ? -23.469 5.256 29.261 1.00 76.94 91 ARG A C 1
ATOM 659 O O . ARG A 1 91 ? -24.556 5.593 28.821 1.00 76.94 91 ARG A O 1
ATOM 666 N N . ASP A 1 92 ? -23.081 5.537 30.506 1.00 77.44 92 ASP A N 1
ATOM 667 C CA . ASP A 1 92 ? -23.931 6.228 31.490 1.00 77.44 92 ASP A CA 1
ATOM 668 C C . ASP A 1 92 ? -24.253 7.682 31.098 1.00 77.44 92 ASP A C 1
ATOM 670 O O . ASP A 1 92 ? -25.200 8.278 31.615 1.00 77.44 92 ASP A O 1
ATOM 674 N N . SER A 1 93 ? -23.453 8.271 30.203 1.00 70.56 93 SER A N 1
ATOM 675 C CA . SER A 1 93 ? -23.666 9.633 29.694 1.00 70.56 93 SER A CA 1
ATOM 676 C C . SER A 1 93 ? -24.751 9.691 28.615 1.00 70.56 93 SER A C 1
ATOM 678 O O . SER A 1 93 ? -25.237 10.774 28.294 1.00 70.56 93 SER A O 1
ATOM 680 N N . PHE A 1 94 ? -25.163 8.538 28.086 1.00 69.19 94 PHE A N 1
ATOM 681 C CA . PHE A 1 94 ? -26.135 8.401 27.010 1.00 69.19 94 PHE A CA 1
ATOM 682 C C . PHE A 1 94 ? -27.301 7.531 27.511 1.00 69.19 94 PHE A C 1
ATOM 684 O O . PHE A 1 94 ? -27.118 6.669 28.360 1.00 69.19 94 PHE A O 1
ATOM 691 N N . GLY A 1 95 ? -28.539 7.820 27.100 1.00 66.62 95 GLY A N 1
ATOM 692 C CA . GLY A 1 95 ? -29.748 7.224 27.700 1.00 66.62 95 GLY A CA 1
ATOM 693 C C . GLY A 1 95 ? -29.815 5.684 27.681 1.00 66.62 95 GLY A C 1
ATOM 694 O O . GLY A 1 95 ? -28.979 5.007 27.089 1.00 66.62 95 GLY A O 1
ATOM 695 N N . GLU A 1 96 ? -30.860 5.118 28.303 1.00 65.69 96 GLU A N 1
ATOM 696 C CA . GLU A 1 96 ? -30.999 3.666 28.555 1.00 65.69 96 GLU A CA 1
ATOM 697 C C . GLU A 1 96 ? -30.888 2.772 27.302 1.00 65.69 96 GLU A C 1
ATOM 699 O O . GLU A 1 96 ? -30.470 1.617 27.415 1.00 65.69 96 GLU A O 1
ATOM 704 N N . ASP A 1 97 ? -31.194 3.301 26.115 1.00 69.62 97 ASP A N 1
ATOM 705 C CA . ASP A 1 97 ? -31.170 2.546 24.858 1.00 69.62 97 ASP A CA 1
ATOM 706 C C . ASP A 1 97 ? -29.757 2.391 24.262 1.00 69.62 97 ASP A C 1
ATOM 708 O O . ASP A 1 97 ? -29.555 1.574 23.364 1.00 69.62 97 ASP A O 1
ATOM 712 N N . GLY A 1 98 ? -28.759 3.136 24.764 1.00 70.25 98 GLY A N 1
ATOM 713 C CA . GLY A 1 98 ? -27.369 3.066 24.292 1.00 70.25 98 GLY A CA 1
ATOM 714 C C . GLY A 1 98 ? -27.175 3.461 22.823 1.00 70.25 98 GLY A C 1
ATOM 715 O O . GLY A 1 98 ? -26.117 3.180 22.259 1.00 70.25 98 GLY A O 1
ATOM 716 N N . GLU A 1 99 ? -28.193 4.075 22.215 1.00 80.06 99 GLU A N 1
ATOM 717 C CA . GLU A 1 99 ? -28.154 4.646 20.875 1.00 80.06 99 GLU A CA 1
ATOM 718 C C . GLU A 1 99 ? -27.852 6.136 20.943 1.00 80.06 99 GLU A C 1
ATOM 720 O O . GLU A 1 99 ? -28.405 6.858 21.780 1.00 80.06 99 GLU A O 1
ATOM 725 N N . TYR A 1 100 ? -26.998 6.602 20.039 1.00 81.31 100 TYR A N 1
ATOM 726 C CA . TYR A 1 100 ? -26.572 7.985 20.056 1.00 81.31 100 TYR A CA 1
ATOM 727 C C . TYR A 1 100 ? -26.283 8.544 18.660 1.00 81.31 100 TYR A C 1
ATOM 729 O O . TYR A 1 100 ? -25.702 7.819 17.852 1.00 81.31 100 TYR A O 1
ATOM 737 N N . PRO A 1 101 ? -26.650 9.807 18.353 1.00 81.56 101 PRO A N 1
ATOM 738 C CA . PRO A 1 101 ? -26.250 10.444 17.105 1.00 81.56 101 PRO A CA 1
ATOM 739 C C . PRO A 1 101 ? -24.727 10.448 16.970 1.00 81.56 101 PRO A C 1
ATOM 741 O O . PRO A 1 101 ? -24.018 11.087 17.749 1.00 81.56 101 PRO A O 1
ATOM 744 N N . LEU A 1 102 ? -24.243 9.709 15.980 1.00 85.31 102 LEU A N 1
ATOM 745 C CA . LEU A 1 102 ? -22.845 9.651 15.599 1.00 85.31 102 LEU A CA 1
ATOM 746 C C . LEU A 1 102 ? -22.771 10.137 14.161 1.00 85.31 102 LEU A C 1
ATOM 748 O O . LEU A 1 102 ? -23.315 9.497 13.260 1.00 85.31 102 LEU A O 1
ATOM 752 N N . ALA A 1 103 ? -22.114 11.270 13.962 1.00 85.12 103 ALA A N 1
ATOM 753 C CA . ALA A 1 103 ? -21.737 11.714 12.639 1.00 85.12 103 ALA A CA 1
ATOM 754 C C . ALA A 1 103 ? -20.289 11.301 12.391 1.00 85.12 103 ALA A C 1
ATOM 756 O O . ALA A 1 103 ? -19.436 11.371 13.275 1.00 85.12 103 ALA A O 1
ATOM 757 N N . PHE A 1 104 ? -20.006 10.860 11.177 1.00 84.75 104 PHE A N 1
ATOM 758 C CA . PHE A 1 104 ? -18.639 10.708 10.714 1.00 84.75 104 PHE A CA 1
ATOM 759 C C . PHE A 1 104 ? -18.556 11.112 9.250 1.00 84.75 104 PHE A C 1
ATOM 761 O O . PHE A 1 104 ? -19.549 11.085 8.512 1.00 84.75 104 PHE A O 1
ATOM 768 N N . TRP A 1 105 ? -17.360 11.504 8.841 1.00 86.69 105 TRP A N 1
ATOM 769 C CA . TRP A 1 105 ? -17.038 11.802 7.457 1.00 86.69 105 TRP A CA 1
ATOM 770 C C . TRP A 1 105 ? -15.559 11.537 7.196 1.00 86.69 105 TRP A C 1
ATOM 772 O O . TRP A 1 105 ? -14.757 11.322 8.109 1.00 86.69 105 TRP A O 1
ATOM 782 N N . PHE A 1 106 ? -15.222 11.537 5.917 1.00 85.38 106 PHE A N 1
ATOM 783 C CA . PHE A 1 106 ? -13.871 11.350 5.427 1.00 85.38 106 PHE A CA 1
ATOM 784 C C . PHE A 1 106 ? -13.339 12.694 4.938 1.00 85.38 106 PHE A C 1
ATOM 786 O O . PHE A 1 106 ? -14.059 13.445 4.281 1.00 85.38 106 PHE A O 1
ATOM 793 N N . ASP A 1 107 ? -12.094 12.996 5.292 1.00 83.19 107 ASP A N 1
ATOM 794 C CA . ASP A 1 107 ? -11.410 14.257 4.990 1.00 83.19 107 ASP A CA 1
ATOM 795 C C . ASP A 1 107 ? -12.054 15.505 5.621 1.00 83.19 107 ASP A C 1
ATOM 797 O O . ASP A 1 107 ? -12.783 15.423 6.606 1.00 83.19 107 ASP A O 1
ATOM 801 N N . SER A 1 108 ? -11.645 16.703 5.193 1.00 60.97 108 SER A N 1
ATOM 802 C CA . SER A 1 108 ? -12.006 17.970 5.858 1.00 60.97 108 SER A CA 1
ATOM 803 C C . SER A 1 108 ? -13.243 18.662 5.275 1.00 60.97 108 SER A C 1
ATOM 805 O O . SER A 1 108 ? -13.718 19.648 5.846 1.00 60.97 108 SER A O 1
ATOM 807 N N . GLU A 1 109 ? -13.799 18.155 4.170 1.00 56.03 109 GLU A N 1
ATOM 808 C CA . GLU A 1 109 ? -15.012 18.718 3.585 1.00 56.03 109 GLU A CA 1
ATOM 809 C C . GLU A 1 109 ? -16.253 18.079 4.225 1.00 56.03 109 GLU A C 1
ATOM 811 O O . GLU A 1 109 ? -16.516 16.886 4.124 1.00 56.03 109 GLU A O 1
ATOM 816 N N . THR A 1 110 ? -17.046 18.919 4.884 1.00 53.28 110 THR A N 1
ATOM 817 C CA . THR A 1 110 ? -18.210 18.571 5.707 1.00 53.28 110 THR A CA 1
ATOM 818 C C . THR A 1 110 ? -19.493 18.103 4.977 1.00 53.28 110 THR A C 1
ATOM 820 O O . THR A 1 110 ? -20.424 17.724 5.687 1.00 53.28 110 THR A O 1
ATOM 823 N N . PRO A 1 111 ? -19.692 18.138 3.633 1.00 48.66 111 PRO A N 1
ATOM 824 C CA . PRO A 1 111 ? -21.061 18.123 3.107 1.00 48.66 111 PRO A CA 1
ATOM 825 C C . PRO A 1 111 ? -21.727 16.738 3.046 1.00 48.66 111 PRO A C 1
ATOM 827 O O . PRO A 1 111 ? -22.878 16.665 2.617 1.00 48.66 111 PRO A O 1
ATOM 830 N N . ILE A 1 112 ? -21.059 15.657 3.466 1.00 53.75 112 ILE A N 1
ATOM 831 C CA . ILE A 1 112 ? -21.642 14.304 3.518 1.00 53.75 112 ILE A CA 1
ATOM 832 C C . ILE A 1 112 ? -21.303 13.640 4.860 1.00 53.75 112 ILE A C 1
ATOM 834 O O . ILE A 1 112 ? -20.790 12.525 4.914 1.00 53.75 112 ILE A O 1
ATOM 838 N N . ALA A 1 113 ? -21.566 14.340 5.967 1.00 57.84 113 ALA A N 1
ATOM 839 C CA . ALA A 1 113 ? -21.641 13.669 7.256 1.00 57.84 113 ALA A CA 1
ATOM 840 C C . ALA A 1 113 ? -22.720 12.587 7.162 1.00 57.84 113 ALA A C 1
ATOM 842 O O . ALA A 1 113 ? -23.882 12.867 6.851 1.00 57.84 113 ALA A O 1
ATOM 843 N N . THR A 1 114 ? -22.331 11.339 7.397 1.00 63.66 114 THR A N 1
ATOM 844 C CA . THR A 1 114 ? -23.323 10.288 7.570 1.00 63.66 114 THR A CA 1
ATOM 845 C C . THR A 1 114 ? -23.785 10.356 9.004 1.00 63.66 114 THR A C 1
ATOM 847 O O . THR A 1 114 ? -23.082 9.935 9.918 1.00 63.66 114 THR A O 1
ATOM 850 N N . GLU A 1 115 ? -24.968 10.923 9.194 1.00 68.12 115 GLU A N 1
ATOM 851 C CA . GLU A 1 115 ? -25.655 10.873 10.474 1.00 68.12 115 GLU A CA 1
ATOM 852 C C . GLU A 1 115 ? -26.217 9.462 10.661 1.00 68.12 115 GLU A C 1
ATOM 854 O O . GLU A 1 115 ? -27.161 9.040 9.987 1.00 68.12 115 GLU A O 1
ATOM 859 N N . GLY A 1 116 ? -25.591 8.712 11.562 1.00 70.69 116 GLY A N 1
ATOM 860 C CA . GLY A 1 116 ? -26.035 7.396 11.985 1.00 70.69 116 GLY A CA 1
ATOM 861 C C . GLY A 1 116 ? -26.456 7.389 13.450 1.00 70.69 116 GLY A C 1
ATOM 862 O O . GLY A 1 116 ? -26.158 8.299 14.225 1.00 70.69 116 GLY A O 1
ATOM 863 N N . MET A 1 117 ? -27.132 6.313 13.846 1.00 78.44 117 MET A N 1
ATOM 864 C CA . MET A 1 117 ? -27.277 5.975 15.259 1.00 78.44 117 MET A CA 1
ATOM 865 C C . MET A 1 117 ? -26.129 5.040 15.625 1.00 78.44 117 MET A C 1
ATOM 867 O O . MET A 1 117 ? -26.119 3.874 15.228 1.00 78.44 117 MET A O 1
ATOM 871 N N . GLY A 1 118 ? -25.150 5.567 16.353 1.00 81.81 118 GLY A N 1
ATOM 872 C CA . GLY A 1 118 ? -24.110 4.767 16.971 1.00 81.81 118 GLY A CA 1
ATOM 873 C C . GLY A 1 118 ? -24.688 3.939 18.116 1.00 81.81 118 GLY A C 1
ATOM 874 O O . GLY A 1 118 ? -25.620 4.370 18.795 1.00 81.81 118 GLY A O 1
ATOM 875 N N . ARG A 1 119 ? -24.137 2.749 18.342 1.00 84.00 119 ARG A N 1
ATOM 876 C CA . ARG A 1 119 ? -24.457 1.894 19.491 1.00 84.00 119 ARG A CA 1
ATOM 877 C C . ARG A 1 119 ? -23.193 1.529 20.239 1.00 84.00 119 ARG A C 1
ATOM 879 O O . ARG A 1 119 ? -22.158 1.291 19.621 1.00 84.00 119 ARG A O 1
ATOM 886 N N . PHE A 1 120 ? -23.294 1.434 21.560 1.00 83.31 120 PHE A N 1
ATOM 887 C CA . PHE A 1 120 ? -22.190 0.930 22.366 1.00 83.31 120 PHE A CA 1
ATOM 888 C C . PHE A 1 120 ? -21.970 -0.562 22.131 1.00 83.31 120 PHE A C 1
ATOM 890 O O . PHE A 1 120 ? -22.848 -1.388 22.394 1.00 83.31 120 PHE A O 1
ATOM 897 N N . VAL A 1 121 ? -20.773 -0.893 21.657 1.00 80.44 121 VAL A N 1
ATOM 898 C CA . VAL A 1 121 ? -20.296 -2.262 21.489 1.00 80.44 121 VAL A CA 1
ATOM 899 C C . VAL A 1 121 ? -19.182 -2.498 22.495 1.00 80.44 121 VAL A C 1
ATOM 901 O O . VAL A 1 121 ? -18.173 -1.795 22.488 1.00 80.44 121 VAL A O 1
ATOM 904 N N . LYS A 1 122 ? -19.356 -3.510 23.350 1.00 77.19 122 LYS A N 1
ATOM 905 C CA . LYS A 1 122 ? -18.285 -3.955 24.239 1.00 77.19 122 LYS A CA 1
ATOM 906 C C . LYS A 1 122 ? -17.239 -4.708 23.425 1.00 77.19 122 LYS A C 1
ATOM 908 O O . LYS A 1 122 ? -17.593 -5.648 22.713 1.00 77.19 122 LYS A O 1
ATOM 913 N N . ASP A 1 123 ? -15.978 -4.318 23.555 1.00 68.31 123 ASP A N 1
ATOM 914 C CA . ASP A 1 123 ? -14.881 -4.978 22.856 1.00 68.31 123 ASP A CA 1
ATOM 915 C C . ASP A 1 123 ? -14.244 -6.062 23.743 1.00 68.31 123 ASP A C 1
ATOM 917 O O . ASP A 1 123 ? -13.797 -5.773 24.852 1.00 68.31 123 ASP A O 1
ATOM 921 N N . PRO A 1 124 ? -14.185 -7.324 23.300 1.00 61.88 124 PRO A N 1
ATOM 922 C CA . PRO A 1 124 ? -13.474 -8.373 24.017 1.00 61.88 124 PRO A CA 1
ATOM 923 C C . PRO A 1 124 ? -11.960 -8.182 24.048 1.00 61.88 124 PRO A C 1
ATOM 925 O O . PRO A 1 124 ? -11.335 -8.746 24.933 1.00 61.88 124 PRO A O 1
ATOM 928 N N . ALA A 1 125 ? -11.365 -7.462 23.095 1.00 61.62 125 ALA A N 1
ATOM 929 C CA . ALA A 1 125 ? -9.947 -7.119 23.108 1.00 61.62 125 ALA A CA 1
ATOM 930 C C . ALA A 1 125 ? -9.661 -5.927 24.033 1.00 61.62 125 ALA A C 1
ATOM 932 O O . ALA A 1 125 ? -8.572 -5.881 24.595 1.00 61.62 125 ALA A O 1
ATOM 933 N N . PHE A 1 126 ? -10.642 -5.040 24.244 1.00 72.00 126 PHE A N 1
ATOM 934 C CA . PHE A 1 126 ? -10.545 -3.832 25.077 1.00 72.00 126 PHE A CA 1
ATOM 935 C C . PHE A 1 126 ? -11.745 -3.743 26.042 1.00 72.00 126 PHE A C 1
ATOM 937 O O . PHE A 1 126 ? -12.666 -2.952 25.840 1.00 72.00 126 PHE A O 1
ATOM 944 N N . PRO A 1 127 ? -11.797 -4.602 27.075 1.00 67.56 127 PRO A N 1
ATOM 945 C CA . PRO A 1 127 ? -13.005 -4.863 27.862 1.00 67.56 127 PRO A CA 1
ATOM 946 C C . PRO A 1 127 ? -13.420 -3.709 28.771 1.00 67.56 127 PRO A C 1
ATOM 948 O O . PRO A 1 127 ? -14.564 -3.703 29.241 1.00 67.56 127 PRO A O 1
ATOM 951 N N . ASP A 1 128 ? -12.492 -2.790 29.026 1.00 75.06 128 ASP A N 1
ATOM 952 C CA . ASP A 1 128 ? -12.690 -1.595 29.838 1.00 75.06 128 ASP A CA 1
ATOM 953 C C . ASP A 1 128 ? -13.118 -0.381 28.995 1.00 75.06 128 ASP A C 1
ATOM 955 O O . ASP A 1 128 ? -13.495 0.645 29.561 1.00 75.06 128 ASP A O 1
ATOM 959 N N . ASP A 1 129 ? -13.133 -0.519 27.662 1.00 74.00 129 ASP A N 1
ATOM 960 C CA . ASP A 1 129 ? -13.533 0.527 26.726 1.00 74.00 129 ASP A CA 1
ATOM 961 C C . ASP A 1 129 ? -14.918 0.248 26.123 1.00 74.00 129 ASP A C 1
ATOM 963 O O . ASP A 1 129 ? -15.187 -0.792 25.511 1.00 74.00 129 ASP A O 1
ATOM 967 N N . ASP A 1 130 ? -15.806 1.230 26.264 1.00 82.31 130 ASP A N 1
ATOM 968 C CA . ASP A 1 130 ? -17.090 1.280 25.576 1.00 82.31 130 ASP A CA 1
ATOM 969 C C . ASP A 1 130 ? -16.910 2.001 24.228 1.00 82.31 130 ASP A C 1
ATOM 971 O O . ASP A 1 130 ? -16.482 3.157 24.177 1.00 82.31 130 ASP A O 1
ATOM 975 N N . TRP A 1 131 ? -17.257 1.329 23.125 1.00 86.44 131 TRP A N 1
ATOM 976 C CA . TRP A 1 131 ? -17.078 1.865 21.772 1.00 86.44 131 TRP A CA 1
ATOM 977 C C . TRP A 1 131 ? -18.404 2.311 21.174 1.00 86.44 131 TRP A C 1
ATOM 979 O O . TRP A 1 131 ? -19.257 1.473 20.864 1.00 86.44 131 TRP A O 1
ATOM 989 N N . LEU A 1 132 ? -18.573 3.614 20.949 1.00 89.62 132 LEU A N 1
ATOM 990 C CA . LEU A 1 132 ? -19.717 4.133 20.208 1.00 89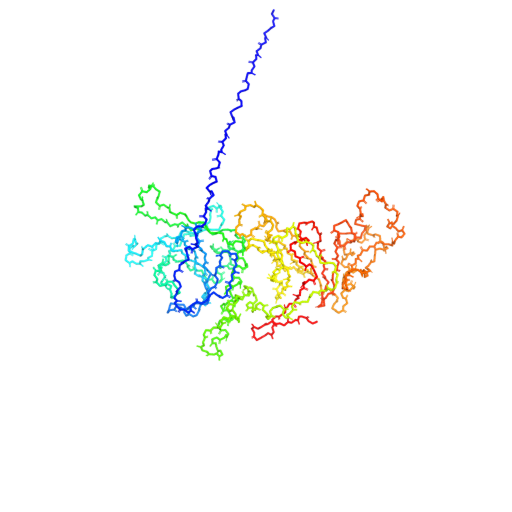.62 132 LEU A CA 1
ATOM 991 C C . LEU A 1 132 ? -19.508 3.850 18.718 1.00 89.62 132 LEU A C 1
ATOM 993 O O . LEU A 1 132 ? -18.616 4.427 18.101 1.00 89.62 132 LEU A O 1
ATOM 997 N N . SER A 1 133 ? -20.306 2.936 18.161 1.00 89.62 133 SER A N 1
ATOM 998 C CA . SER A 1 133 ? -20.017 2.329 16.859 1.00 89.62 133 SER A CA 1
ATOM 999 C C . SER A 1 133 ? -21.162 2.427 15.852 1.00 89.62 133 SER A C 1
ATOM 1001 O O . SER A 1 133 ? -22.317 2.195 16.208 1.00 89.62 133 SER A O 1
ATOM 1003 N N . ALA A 1 134 ? -20.836 2.687 14.586 1.00 89.75 134 ALA A N 1
ATOM 1004 C CA . ALA A 1 134 ? -21.728 2.579 13.431 1.00 89.75 134 ALA A CA 1
ATOM 1005 C C . ALA A 1 134 ? -21.370 1.349 12.579 1.00 89.75 134 ALA A C 1
ATOM 1007 O O . ALA A 1 134 ? -20.209 0.953 12.506 1.00 89.75 134 ALA A O 1
ATOM 1008 N N . PHE A 1 135 ? -22.364 0.745 11.927 1.00 90.00 135 PHE A N 1
ATOM 1009 C CA . PHE A 1 135 ? -22.178 -0.415 11.051 1.00 90.00 135 PHE A CA 1
ATOM 1010 C C . PHE A 1 135 ? -22.384 -0.030 9.584 1.00 90.00 135 PHE A C 1
ATOM 1012 O O . PHE A 1 135 ? -23.301 0.728 9.270 1.00 90.00 135 PHE A O 1
ATOM 1019 N N . SER A 1 136 ? -21.563 -0.601 8.707 1.00 89.31 136 SER A N 1
ATOM 1020 C CA . SER A 1 136 ? -21.704 -0.545 7.255 1.00 89.31 136 SER A CA 1
ATOM 1021 C C . SER A 1 136 ? -21.630 -1.946 6.681 1.00 89.31 136 SER A C 1
ATOM 1023 O O . SER A 1 136 ? -20.715 -2.701 7.003 1.00 89.31 136 SER A O 1
ATOM 1025 N N . THR A 1 137 ? -22.548 -2.288 5.788 1.00 90.44 137 THR A N 1
ATOM 1026 C CA . THR A 1 137 ? -22.420 -3.517 4.998 1.00 90.44 137 THR A CA 1
ATOM 1027 C C . THR A 1 137 ? -21.293 -3.390 3.971 1.00 90.44 137 THR A C 1
ATOM 1029 O O . THR A 1 137 ? -20.985 -2.292 3.505 1.00 90.44 137 THR A O 1
ATOM 1032 N N . SER A 1 138 ? -20.705 -4.513 3.546 1.00 87.06 138 SER A N 1
ATOM 1033 C CA . SER A 1 138 ? -19.715 -4.495 2.455 1.00 87.06 138 SER A CA 1
ATOM 1034 C C . SER A 1 138 ? -20.279 -3.899 1.155 1.00 87.06 138 SER A C 1
ATOM 1036 O O . SER A 1 138 ? -19.557 -3.241 0.414 1.00 87.06 138 SER A O 1
ATOM 1038 N N . GLU A 1 139 ? -21.574 -4.088 0.876 1.00 86.50 139 GLU A N 1
ATOM 1039 C CA . GLU A 1 139 ? -22.226 -3.520 -0.312 1.00 86.50 139 GLU A CA 1
ATOM 1040 C C . GLU A 1 139 ? -22.290 -1.986 -0.256 1.00 86.50 139 GLU A C 1
ATOM 1042 O O . GLU A 1 139 ? -21.967 -1.323 -1.240 1.00 86.50 139 GLU A O 1
ATOM 1047 N N . GLU A 1 140 ? -22.650 -1.414 0.896 1.00 84.88 140 GLU A N 1
ATOM 1048 C CA . GLU A 1 140 ? -22.669 0.042 1.095 1.00 84.88 140 GLU A CA 1
ATOM 1049 C C . GLU A 1 140 ? -21.275 0.656 0.982 1.00 84.88 140 GLU A C 1
ATOM 1051 O O . GLU A 1 140 ? -21.136 1.763 0.464 1.00 84.88 140 GLU A O 1
ATOM 1056 N N . LEU A 1 141 ? -20.252 -0.067 1.438 1.00 84.38 141 LEU A N 1
ATOM 1057 C CA . LEU A 1 141 ? -18.870 0.390 1.409 1.00 84.38 141 LEU A CA 1
ATOM 1058 C C . LEU A 1 141 ? -18.311 0.478 -0.024 1.00 84.38 141 LEU A C 1
ATOM 1060 O O . LEU A 1 141 ? -17.522 1.367 -0.322 1.00 84.38 141 LEU A O 1
ATOM 1064 N N . HIS A 1 142 ? -18.742 -0.402 -0.930 1.00 80.12 142 HIS A N 1
ATOM 1065 C CA . HIS A 1 142 ? -18.347 -0.366 -2.345 1.00 80.12 142 HIS A CA 1
ATOM 1066 C C . HIS A 1 142 ? -19.274 0.482 -3.238 1.00 80.12 142 HIS A C 1
ATOM 1068 O O . HIS A 1 142 ? -18.994 0.645 -4.428 1.00 80.12 142 HIS A O 1
ATOM 1074 N N . GLY A 1 143 ? -20.394 0.973 -2.703 1.00 76.94 143 GLY A N 1
ATOM 1075 C CA . GLY A 1 143 ? -21.373 1.784 -3.429 1.00 76.94 143 GLY A CA 1
ATOM 1076 C C . GLY A 1 143 ? -21.227 3.287 -3.183 1.00 76.94 143 GLY A C 1
ATOM 1077 O O . GLY A 1 143 ? -20.262 3.754 -2.587 1.00 76.94 143 GLY A O 1
ATOM 1078 N N . ASP A 1 144 ? -22.259 4.050 -3.560 1.00 72.94 144 ASP A N 1
ATOM 1079 C CA . ASP A 1 144 ? -22.414 5.475 -3.203 1.00 72.94 144 ASP A CA 1
ATOM 1080 C C . ASP A 1 144 ? -22.805 5.661 -1.716 1.00 72.94 144 ASP A C 1
ATOM 1082 O O . ASP A 1 144 ? -23.480 6.623 -1.340 1.00 72.94 144 ASP A O 1
ATOM 1086 N N . GLY A 1 145 ? -22.467 4.686 -0.870 1.00 71.31 145 GLY A N 1
ATOM 1087 C CA . GLY A 1 145 ? -22.785 4.703 0.542 1.00 71.31 145 GLY A CA 1
ATOM 1088 C C . GLY A 1 145 ? -21.918 5.695 1.305 1.00 71.31 145 GLY A C 1
ATOM 1089 O O . GLY A 1 145 ? -20.831 6.090 0.885 1.00 71.31 145 GLY A O 1
ATOM 1090 N N . ALA A 1 146 ? -22.402 6.027 2.494 1.00 70.94 146 ALA A N 1
ATOM 1091 C CA . ALA A 1 146 ? -21.730 6.795 3.535 1.00 70.94 146 ALA A CA 1
ATOM 1092 C C . ALA A 1 146 ? -20.231 6.505 3.716 1.00 70.94 146 ALA A C 1
ATOM 1094 O O . ALA A 1 146 ? -19.447 7.398 4.029 1.00 70.94 146 ALA A O 1
ATOM 1095 N N . PHE A 1 147 ? -19.852 5.240 3.542 1.00 78.06 147 PHE A N 1
ATOM 1096 C CA . PHE A 1 147 ? -18.518 4.739 3.829 1.00 78.06 147 PHE A CA 1
ATOM 1097 C C . PHE A 1 147 ? -17.629 4.590 2.594 1.00 78.06 147 PHE A C 1
ATOM 1099 O O . PHE A 1 147 ? -16.442 4.336 2.754 1.00 78.06 147 PHE A O 1
ATOM 1106 N N . GLY A 1 148 ? -18.148 4.805 1.379 1.00 80.50 148 GLY A N 1
ATOM 1107 C CA . GLY A 1 148 ? -17.361 4.656 0.149 1.00 80.50 148 GLY A CA 1
ATOM 1108 C C . GLY A 1 148 ? -16.177 5.624 0.049 1.00 80.50 148 GLY A C 1
ATOM 1109 O O . GLY A 1 148 ? -15.168 5.307 -0.578 1.00 80.50 148 GLY A O 1
ATOM 1110 N N . GLY A 1 149 ? -16.249 6.775 0.729 1.00 85.56 149 GLY A N 1
ATOM 1111 C CA . GLY A 1 149 ? -15.173 7.771 0.757 1.00 85.56 149 GLY A CA 1
ATOM 1112 C C . GLY A 1 149 ? -13.883 7.300 1.438 1.00 85.56 149 GLY A C 1
ATOM 1113 O O . GLY A 1 149 ? -12.821 7.854 1.164 1.00 85.56 149 GLY A O 1
ATOM 1114 N N . ILE A 1 150 ? -13.937 6.257 2.276 1.00 89.31 150 ILE A N 1
ATOM 1115 C CA . ILE A 1 150 ? -12.766 5.796 3.033 1.00 89.31 150 ILE A CA 1
ATOM 1116 C C . ILE A 1 150 ? -11.604 5.363 2.140 1.00 89.31 150 ILE A C 1
ATOM 1118 O O . ILE A 1 150 ? -10.453 5.567 2.506 1.00 89.31 150 ILE A O 1
ATOM 1122 N N . TYR A 1 151 ? -11.883 4.794 0.964 1.00 87.31 151 TYR A N 1
ATOM 1123 C CA . TYR A 1 151 ? -10.854 4.252 0.075 1.00 87.31 151 TYR A CA 1
ATOM 1124 C C . TYR A 1 151 ? -9.814 5.293 -0.336 1.00 87.31 151 TYR A C 1
ATOM 1126 O O . TYR A 1 151 ? -8.634 4.966 -0.468 1.00 87.31 151 TYR A O 1
ATOM 1134 N N . THR A 1 152 ? -10.252 6.539 -0.499 1.00 85.50 152 THR A N 1
ATOM 1135 C CA . THR A 1 152 ? -9.412 7.661 -0.924 1.00 85.50 152 THR A CA 1
ATOM 1136 C C . THR A 1 152 ? -9.038 8.601 0.219 1.00 85.50 152 THR A C 1
ATOM 1138 O O . THR A 1 152 ? -8.154 9.431 0.032 1.00 85.50 152 THR A O 1
ATOM 1141 N N . ALA A 1 153 ? -9.676 8.458 1.383 1.00 87.56 153 ALA A N 1
ATOM 1142 C CA . ALA A 1 153 ? -9.535 9.364 2.515 1.00 87.56 153 ALA A CA 1
ATOM 1143 C C . ALA A 1 153 ? -8.110 9.414 3.083 1.00 87.56 153 ALA A C 1
ATOM 1145 O O . ALA A 1 153 ? -7.427 8.392 3.192 1.00 87.56 153 ALA A O 1
ATOM 1146 N N . ASP A 1 154 ? -7.696 10.602 3.513 1.00 85.19 154 ASP A N 1
ATOM 1147 C CA . ASP A 1 154 ? -6.502 10.851 4.326 1.00 85.19 154 ASP A CA 1
ATOM 1148 C C . ASP A 1 154 ? -6.800 10.655 5.812 1.00 85.19 154 ASP A C 1
ATOM 1150 O O . ASP A 1 154 ? -5.955 10.183 6.581 1.00 85.19 154 ASP A O 1
ATOM 1154 N N . GLN A 1 155 ? -8.010 11.033 6.222 1.00 89.56 155 GLN A N 1
ATOM 1155 C CA . GLN A 1 155 ? -8.456 11.000 7.607 1.00 89.56 155 GLN A CA 1
ATOM 1156 C C . GLN A 1 155 ? -9.927 10.615 7.724 1.00 89.56 155 GLN A C 1
ATOM 1158 O O . GLN A 1 155 ? -10.740 10.880 6.839 1.00 89.56 155 GLN A O 1
ATOM 1163 N N . ILE A 1 156 ? -10.275 10.040 8.870 1.00 90.12 156 ILE A N 1
ATOM 1164 C CA . ILE A 1 156 ? -11.657 9.870 9.312 1.00 90.12 156 ILE A CA 1
ATOM 1165 C C . ILE A 1 156 ? -11.911 10.827 10.464 1.00 90.12 156 ILE A C 1
ATOM 1167 O O . ILE A 1 156 ? -11.093 10.937 11.379 1.00 90.12 156 ILE A O 1
ATOM 1171 N N . VAL A 1 157 ? -13.041 11.521 10.416 1.00 89.94 157 VAL A N 1
ATOM 1172 C CA . VAL A 1 157 ? -13.469 12.426 11.476 1.00 89.94 157 VAL A CA 1
ATOM 1173 C C . VAL A 1 157 ? -14.769 11.911 12.062 1.00 89.94 157 VAL A C 1
ATOM 1175 O O . VAL A 1 157 ? -15.719 11.649 11.329 1.00 89.94 157 VAL A O 1
ATOM 1178 N N . PHE A 1 158 ? -14.803 11.778 13.383 1.00 87.88 158 PHE A N 1
ATOM 1179 C CA . PHE A 1 158 ? -16.008 11.489 14.148 1.00 87.88 158 PHE A CA 1
ATOM 1180 C C . PHE A 1 158 ? -16.461 12.750 14.857 1.00 87.88 158 PHE A C 1
ATOM 1182 O O . PHE A 1 158 ? -15.660 13.420 15.508 1.00 87.88 158 PHE A O 1
ATOM 1189 N N . GLU A 1 159 ? -17.753 13.026 14.782 1.00 87.75 159 GLU A N 1
ATOM 1190 C CA . GLU A 1 159 ? -18.419 14.051 15.559 1.00 87.75 159 GLU A CA 1
ATOM 1191 C C . GLU A 1 159 ? -19.501 13.410 16.412 1.00 87.75 159 GLU A C 1
ATOM 1193 O O . GLU A 1 159 ? -20.425 12.746 15.932 1.00 87.75 159 GLU A O 1
ATOM 1198 N N . VAL A 1 160 ? -19.361 13.615 17.713 1.00 83.31 160 VAL A N 1
ATOM 1199 C CA . VAL A 1 160 ? -20.309 13.130 18.702 1.00 83.31 160 VAL A CA 1
ATOM 1200 C C . VAL A 1 160 ? -20.921 14.344 19.362 1.00 83.31 160 VAL A C 1
ATOM 1202 O O . VAL A 1 160 ? -20.217 15.151 19.979 1.00 83.31 160 VAL A O 1
ATOM 1205 N N . SER A 1 161 ? -22.241 14.480 19.250 1.00 79.00 161 SER A N 1
ATOM 1206 C CA . SER A 1 161 ? -22.936 15.481 20.050 1.00 79.00 161 SER A CA 1
ATOM 1207 C C . SER A 1 161 ? -22.791 15.102 21.531 1.00 79.00 161 SER A C 1
ATOM 1209 O O . SER A 1 161 ? -22.916 13.943 21.885 1.00 79.00 161 SER A O 1
ATOM 1211 N N . ASN A 1 162 ? -22.524 16.006 22.456 1.00 71.62 162 ASN A N 1
ATOM 1212 C CA . ASN A 1 162 ? -22.507 15.702 23.885 1.00 71.62 162 ASN A CA 1
ATOM 1213 C C . ASN A 1 162 ? -23.269 16.801 24.634 1.00 71.62 162 ASN A C 1
ATOM 1215 O O . ASN A 1 162 ? -22.655 17.777 25.085 1.00 71.62 162 ASN A O 1
ATOM 1219 N N . PRO A 1 163 ? -24.609 16.690 24.733 1.00 61.69 163 PRO A N 1
ATOM 1220 C CA . PRO A 1 163 ? -25.448 17.704 25.340 1.00 61.69 163 PRO A CA 1
ATOM 1221 C C . PRO A 1 163 ? -25.075 17.855 26.812 1.00 61.69 163 PRO A C 1
ATOM 1223 O O . PRO A 1 163 ? -25.260 16.950 27.625 1.00 61.69 163 PRO A O 1
ATOM 1226 N N . GLY A 1 164 ? -24.560 19.035 27.160 1.00 59.62 164 GLY A N 1
ATOM 1227 C CA . GLY A 1 164 ? -24.079 19.333 28.510 1.00 59.62 164 GLY A CA 1
ATOM 1228 C C . GLY A 1 164 ? -22.558 19.364 28.657 1.00 59.62 164 GLY A C 1
ATOM 1229 O O . GLY A 1 164 ? -22.069 19.512 29.784 1.00 59.62 164 GLY A O 1
ATOM 1230 N N . ASN A 1 165 ? -21.801 19.296 27.555 1.00 62.03 165 ASN A N 1
ATOM 1231 C CA . ASN A 1 165 ? -20.377 19.603 27.582 1.00 62.03 165 ASN A CA 1
ATOM 1232 C C . ASN A 1 165 ? -20.146 21.024 28.137 1.00 62.03 165 ASN A C 1
ATOM 1234 O O . ASN A 1 165 ? -20.719 22.020 27.690 1.00 62.03 165 ASN A O 1
ATOM 1238 N N . ARG A 1 166 ? -19.277 21.131 29.149 1.00 51.84 166 ARG A N 1
ATOM 1239 C CA . ARG A 1 166 ? -19.005 22.374 29.891 1.00 51.84 166 ARG A CA 1
ATOM 1240 C C . ARG A 1 166 ? -18.377 23.482 29.039 1.00 51.84 166 ARG A C 1
ATOM 1242 O O . ARG A 1 166 ? -18.324 24.620 29.504 1.00 51.84 166 ARG A O 1
ATOM 1249 N N . THR A 1 167 ? -17.886 23.170 27.841 1.00 56.44 167 THR A N 1
ATOM 1250 C CA . THR A 1 167 ? -17.213 24.117 26.939 1.00 56.44 167 THR A CA 1
ATOM 1251 C C . THR A 1 167 ? -18.172 24.969 26.103 1.00 56.44 167 THR A C 1
ATOM 1253 O O . THR A 1 167 ? -17.730 25.960 25.527 1.00 56.44 167 THR A O 1
ATOM 1256 N N . GLY A 1 168 ? -19.473 24.647 26.068 1.00 50.53 168 GLY A N 1
ATOM 1257 C CA . GLY A 1 168 ? -20.479 25.422 25.327 1.00 50.53 168 GLY A CA 1
ATOM 1258 C C . GLY A 1 168 ? -20.520 25.157 23.817 1.00 50.53 168 GLY A C 1
ATOM 1259 O O . GLY A 1 168 ? -21.238 25.855 23.106 1.00 50.53 168 GLY A O 1
ATOM 1260 N N . THR A 1 169 ? -19.774 24.160 23.341 1.00 57.59 169 THR A N 1
ATOM 1261 C CA . THR A 1 169 ? -19.954 23.528 22.031 1.00 57.59 169 THR A CA 1
ATOM 1262 C C . THR A 1 169 ? -20.417 22.101 22.290 1.00 57.59 169 THR A C 1
ATOM 1264 O O . THR A 1 169 ? -19.680 21.309 22.880 1.00 57.59 169 THR A O 1
ATOM 1267 N N . ASP A 1 170 ? -21.650 21.789 21.900 1.00 66.69 170 ASP A N 1
ATOM 1268 C CA . ASP A 1 170 ? -22.268 20.480 22.131 1.00 66.69 170 ASP A CA 1
ATOM 1269 C C . ASP A 1 170 ? -21.728 19.401 21.174 1.00 66.69 170 ASP A C 1
ATOM 1271 O O . ASP A 1 170 ? -22.315 18.336 21.098 1.00 66.69 170 ASP A O 1
ATOM 1275 N N . GLU A 1 171 ? -20.634 19.642 20.448 1.00 77.50 171 GLU A N 1
ATOM 1276 C CA . GLU A 1 171 ? -20.052 18.728 19.458 1.00 77.50 171 GLU A CA 1
ATOM 1277 C C . GLU A 1 171 ? -18.566 18.510 19.772 1.00 77.50 171 GLU A C 1
ATOM 1279 O O . GLU A 1 171 ? -17.801 19.466 19.945 1.00 77.50 171 GLU A O 1
ATOM 1284 N N . VAL A 1 172 ? -18.166 17.243 19.897 1.00 81.25 172 VAL A N 1
ATOM 1285 C CA . VAL A 1 172 ? -16.770 16.816 20.052 1.00 81.25 172 VAL A CA 1
ATOM 1286 C C . VAL A 1 172 ? -16.333 16.181 18.742 1.00 81.25 172 VAL A C 1
ATOM 1288 O O . VAL A 1 172 ? -16.905 15.172 18.339 1.00 81.25 172 VAL A O 1
ATOM 1291 N N . GLN A 1 173 ? -15.319 16.767 18.105 1.00 86.88 173 GLN A N 1
ATOM 1292 C CA . GLN A 1 173 ? -14.715 16.240 16.884 1.00 86.88 173 GLN A CA 1
ATOM 1293 C C . GLN A 1 173 ? -13.389 15.544 17.192 1.00 86.88 173 GLN A C 1
ATOM 1295 O O . GLN A 1 173 ? -12.543 16.097 17.898 1.00 86.88 173 GLN A O 1
ATOM 1300 N N . MET A 1 174 ? -13.193 14.356 16.626 1.00 87.38 174 MET A N 1
ATOM 1301 C CA . MET A 1 174 ? -11.939 13.605 16.686 1.00 87.38 174 MET A CA 1
ATOM 1302 C C . MET A 1 174 ? -11.546 13.194 15.273 1.00 87.38 174 MET A C 1
ATOM 1304 O O . MET A 1 174 ? -12.330 12.550 14.581 1.00 87.38 174 MET A O 1
ATOM 1308 N N . ALA A 1 175 ? -10.341 13.568 14.849 1.00 89.75 175 ALA A N 1
ATOM 1309 C CA . ALA A 1 175 ? -9.816 13.274 13.521 1.00 89.75 175 ALA A CA 1
ATOM 1310 C C . ALA A 1 175 ? -8.639 12.305 13.629 1.00 89.75 175 ALA A C 1
ATOM 1312 O O . ALA A 1 175 ? -7.702 12.555 14.386 1.00 89.75 175 ALA A O 1
ATOM 1313 N N . PHE A 1 176 ? -8.676 11.224 12.856 1.00 90.38 176 PHE A N 1
ATOM 1314 C CA . PHE A 1 176 ? -7.658 10.182 12.869 1.00 90.38 176 PHE A CA 1
ATOM 1315 C C . PHE A 1 176 ? -7.078 9.993 11.467 1.00 90.38 176 PHE A C 1
ATOM 1317 O O . PHE A 1 176 ? -7.848 9.820 10.518 1.00 90.38 176 PHE A O 1
ATOM 1324 N N . PRO A 1 177 ? -5.743 9.992 11.310 1.00 90.69 177 PRO A N 1
ATOM 1325 C CA . PRO A 1 177 ? -5.125 9.752 10.016 1.00 90.69 177 PRO A CA 1
ATOM 1326 C C . PRO A 1 177 ? -5.312 8.285 9.616 1.00 90.69 177 PRO A C 1
ATOM 1328 O O . PRO A 1 177 ? -4.976 7.376 10.375 1.00 90.69 177 PRO A O 1
ATOM 1331 N N . ILE A 1 178 ? -5.815 8.047 8.409 1.00 89.75 178 ILE A N 1
ATOM 1332 C CA . ILE A 1 178 ? -5.978 6.705 7.837 1.00 89.75 178 ILE A CA 1
ATOM 1333 C C . ILE A 1 178 ? -4.769 6.326 6.974 1.00 89.75 178 ILE A C 1
ATOM 1335 O O . ILE A 1 178 ? -4.457 5.145 6.847 1.00 89.75 178 ILE A O 1
ATOM 1339 N N . GLY A 1 179 ? -4.073 7.313 6.400 1.00 86.81 179 GLY A N 1
ATOM 1340 C CA . GLY A 1 179 ? -3.095 7.065 5.345 1.00 86.81 179 GLY A CA 1
ATOM 1341 C C . GLY A 1 179 ? -3.843 6.791 4.046 1.00 86.81 179 GLY A C 1
ATOM 1342 O O . GLY A 1 179 ? -4.478 7.684 3.499 1.00 86.81 179 GLY A O 1
ATOM 1343 N N . THR A 1 180 ? -3.812 5.555 3.574 1.00 89.81 180 THR A N 1
ATOM 1344 C CA . THR A 1 180 ? -4.545 5.070 2.404 1.00 89.81 180 THR A CA 1
ATOM 1345 C C . THR A 1 180 ? -5.595 4.070 2.867 1.00 89.81 180 THR A C 1
ATOM 1347 O O . THR A 1 180 ? -5.276 2.921 3.183 1.00 89.81 180 THR A O 1
ATOM 1350 N N . GLY A 1 181 ? -6.862 4.490 2.906 1.00 91.69 181 GLY A N 1
ATOM 1351 C CA . GLY A 1 181 ? -7.933 3.642 3.436 1.00 91.69 181 GLY A CA 1
ATOM 1352 C C . GLY A 1 181 ? -8.119 2.334 2.676 1.00 91.69 181 GLY A C 1
ATOM 1353 O O . GLY A 1 181 ? -8.440 1.324 3.297 1.00 91.69 181 GLY A O 1
ATOM 1354 N N . GLU A 1 182 ? -7.808 2.293 1.376 1.00 92.06 182 GLU A N 1
ATOM 1355 C CA . GLU A 1 182 ? -7.764 1.030 0.630 1.00 92.06 182 GLU A CA 1
ATOM 1356 C C . GLU A 1 182 ? -6.784 0.012 1.238 1.00 92.06 182 GLU A C 1
ATOM 1358 O O . GLU A 1 182 ? -7.136 -1.158 1.391 1.00 92.06 182 GLU A O 1
ATOM 1363 N N . VAL A 1 183 ? -5.577 0.440 1.625 1.00 93.44 183 VAL A N 1
ATOM 1364 C CA . VAL A 1 183 ? -4.572 -0.443 2.239 1.00 93.44 183 VAL A CA 1
ATOM 1365 C C . VAL A 1 183 ? -5.078 -0.946 3.587 1.00 93.44 183 VAL A C 1
ATOM 1367 O O . VAL A 1 183 ? -5.016 -2.147 3.852 1.00 93.44 183 VAL A O 1
ATOM 1370 N N . LEU A 1 184 ? -5.629 -0.057 4.416 1.00 94.94 184 LEU A N 1
ATOM 1371 C CA . LEU A 1 184 ? -6.159 -0.416 5.731 1.00 94.94 184 LEU A CA 1
ATOM 1372 C C . LEU A 1 184 ? -7.299 -1.441 5.634 1.00 94.94 184 LEU A C 1
ATOM 1374 O O . LEU A 1 184 ? -7.268 -2.464 6.318 1.00 94.94 184 LEU A O 1
ATOM 1378 N N . LEU A 1 185 ? -8.281 -1.198 4.762 1.00 94.88 185 LEU A N 1
ATOM 1379 C CA . LEU A 1 185 ? -9.427 -2.091 4.597 1.00 94.88 185 LEU A CA 1
ATOM 1380 C C . LEU A 1 185 ? -9.034 -3.447 4.018 1.00 94.88 185 LEU A C 1
ATOM 1382 O O . LEU A 1 185 ? -9.440 -4.472 4.560 1.00 94.88 185 LEU A O 1
ATOM 1386 N N . ARG A 1 186 ? -8.179 -3.475 2.988 1.00 94.12 186 ARG A N 1
ATOM 1387 C CA . ARG A 1 186 ? -7.658 -4.739 2.447 1.00 94.12 186 ARG A CA 1
ATOM 1388 C C . ARG A 1 186 ? -6.873 -5.525 3.489 1.00 94.12 186 ARG A C 1
ATOM 1390 O O . ARG A 1 186 ? -6.943 -6.748 3.507 1.00 94.12 186 ARG A O 1
ATOM 1397 N N . SER A 1 187 ? -6.159 -4.837 4.378 1.00 96.06 187 SER A N 1
ATOM 1398 C CA . SER A 1 187 ? -5.440 -5.493 5.472 1.00 96.06 187 SER A CA 1
ATOM 1399 C C . SER A 1 187 ? -6.389 -6.141 6.483 1.00 96.06 187 SER A C 1
ATOM 1401 O O . SER A 1 187 ? -6.107 -7.220 7.007 1.00 96.06 187 SER A O 1
ATOM 1403 N N . LEU A 1 188 ? -7.534 -5.504 6.747 1.00 96.50 188 LEU A N 1
ATOM 1404 C CA . LEU A 1 188 ? -8.589 -6.067 7.587 1.00 96.50 188 LEU A CA 1
ATOM 1405 C C . LEU A 1 188 ? -9.278 -7.262 6.928 1.00 96.50 188 LEU A C 1
ATOM 1407 O O . LEU A 1 188 ? -9.510 -8.261 7.607 1.00 96.50 188 LEU A O 1
ATOM 1411 N N . ASP A 1 189 ? -9.556 -7.183 5.627 1.00 95.31 189 ASP A N 1
ATOM 1412 C CA . ASP A 1 189 ? -10.109 -8.303 4.861 1.00 95.31 189 ASP A CA 1
ATOM 1413 C C . ASP A 1 189 ? -9.150 -9.490 4.851 1.00 95.31 189 ASP A C 1
ATOM 1415 O O . ASP A 1 189 ? -9.552 -10.597 5.197 1.00 95.31 189 ASP A O 1
ATOM 1419 N N . GLN A 1 190 ? -7.866 -9.257 4.569 1.00 95.25 190 GLN A N 1
ATOM 1420 C CA . GLN A 1 190 ? -6.855 -10.311 4.591 1.00 95.25 190 GLN A CA 1
ATOM 1421 C C . GLN A 1 190 ? -6.750 -10.959 5.976 1.00 95.25 190 GLN A C 1
ATOM 1423 O O . GLN A 1 190 ? -6.711 -12.185 6.089 1.00 95.25 190 GLN A O 1
ATOM 1428 N N . CYS A 1 191 ? -6.717 -10.149 7.040 1.00 95.62 191 CYS A N 1
ATOM 1429 C CA . CYS A 1 191 ? -6.728 -10.653 8.411 1.00 95.62 191 CYS A CA 1
ATOM 1430 C C . CYS A 1 191 ? -7.948 -11.548 8.658 1.00 95.62 191 CYS A C 1
ATOM 1432 O O . CYS A 1 191 ? -7.798 -12.658 9.173 1.00 95.62 191 CYS A O 1
ATOM 1434 N N . TYR A 1 192 ? -9.139 -11.080 8.272 1.00 94.94 192 TYR A N 1
ATOM 1435 C CA . TYR A 1 192 ? -10.398 -11.788 8.474 1.00 94.94 192 TYR A CA 1
ATOM 1436 C C . TYR A 1 192 ? -10.435 -13.108 7.699 1.00 94.94 192 TYR A C 1
ATOM 1438 O O . TYR A 1 192 ? -10.710 -14.154 8.286 1.00 94.94 192 TYR A O 1
ATOM 1446 N N . ASP A 1 193 ? -10.098 -13.088 6.411 1.00 93.69 193 ASP A N 1
ATOM 1447 C CA . ASP A 1 193 ? -10.147 -14.261 5.539 1.00 93.69 193 ASP A CA 1
ATOM 1448 C C . ASP A 1 193 ? -9.156 -15.339 5.990 1.00 93.69 193 ASP A C 1
ATOM 1450 O O . ASP A 1 193 ? -9.517 -16.514 6.096 1.00 93.69 193 ASP A O 1
ATOM 1454 N N . MET A 1 194 ? -7.929 -14.949 6.354 1.00 92.50 194 MET A N 1
ATOM 1455 C CA . MET A 1 194 ? -6.945 -15.882 6.908 1.00 92.50 194 MET A CA 1
ATOM 1456 C C . MET A 1 194 ? -7.383 -16.452 8.253 1.00 92.50 194 MET A C 1
ATOM 1458 O O . MET A 1 194 ? -7.242 -17.651 8.494 1.00 92.50 194 MET A O 1
ATOM 1462 N N . ALA A 1 195 ? -7.918 -15.605 9.133 1.00 91.62 195 ALA A N 1
ATOM 1463 C CA . ALA A 1 195 ? -8.429 -16.020 10.429 1.00 91.62 195 ALA A CA 1
ATOM 1464 C C . ALA A 1 195 ? -9.571 -17.036 10.273 1.00 91.62 195 ALA A C 1
ATOM 1466 O O . ALA A 1 195 ? -9.575 -18.065 10.949 1.00 91.62 195 ALA A O 1
ATOM 1467 N N . MET A 1 196 ? -10.504 -16.779 9.354 1.00 92.25 196 MET A N 1
ATOM 1468 C CA . MET A 1 196 ? -11.623 -17.669 9.052 1.00 92.25 196 MET A CA 1
ATOM 1469 C C . MET A 1 196 ? -11.157 -18.990 8.444 1.00 92.25 196 MET A C 1
ATOM 1471 O O . MET A 1 196 ? -11.623 -20.045 8.872 1.00 92.25 196 MET A O 1
ATOM 1475 N N . HIS A 1 197 ? -10.232 -18.950 7.483 1.00 91.31 197 HIS A N 1
ATOM 1476 C CA . HIS A 1 197 ? -9.666 -20.155 6.882 1.00 91.31 197 HIS A CA 1
ATOM 1477 C C . HIS A 1 197 ? -8.956 -21.017 7.936 1.00 91.31 197 HIS A C 1
ATOM 1479 O O . HIS A 1 197 ? -9.269 -22.194 8.092 1.00 91.31 197 HIS A O 1
ATOM 1485 N N . TYR A 1 198 ? -8.092 -20.412 8.754 1.00 90.81 198 TYR A N 1
ATOM 1486 C CA . TYR A 1 198 ? -7.384 -21.112 9.826 1.00 90.81 198 TYR A CA 1
ATOM 1487 C C . TYR A 1 198 ? -8.339 -21.717 10.869 1.00 90.81 198 TYR A C 1
ATOM 1489 O O . TYR A 1 198 ? -8.162 -22.863 11.292 1.00 90.81 198 TYR A O 1
ATOM 1497 N N . ALA A 1 199 ? -9.377 -20.976 11.270 1.00 89.69 199 ALA A N 1
ATOM 1498 C CA . ALA A 1 199 ? -10.373 -21.448 12.229 1.00 89.69 199 ALA A CA 1
ATOM 1499 C C . ALA A 1 199 ? -11.189 -22.638 11.693 1.00 89.69 199 ALA A C 1
ATOM 1501 O O . ALA A 1 199 ? -11.550 -23.524 12.466 1.00 89.69 199 ALA A O 1
ATOM 1502 N N . GLN A 1 200 ? -11.452 -22.701 10.382 1.00 90.00 200 GLN A N 1
ATOM 1503 C CA . GLN A 1 200 ? -12.124 -23.849 9.757 1.00 90.00 200 GLN A CA 1
ATOM 1504 C C . GLN A 1 200 ? -11.281 -25.129 9.814 1.00 90.00 200 GLN A C 1
ATOM 1506 O O . GLN A 1 200 ? -11.842 -26.223 9.881 1.00 90.00 200 GLN A O 1
ATOM 1511 N N . GLU A 1 201 ? -9.954 -25.005 9.794 1.00 89.31 201 GLU A N 1
ATOM 1512 C CA . GLU A 1 201 ? -9.040 -26.150 9.812 1.00 89.31 201 GLU A CA 1
ATOM 1513 C C . GLU A 1 201 ? -8.656 -26.608 11.222 1.00 89.31 201 GLU A C 1
ATOM 1515 O O . GLU A 1 201 ? -8.398 -27.794 11.438 1.00 89.31 201 GLU A O 1
ATOM 1520 N N . THR A 1 202 ? -8.592 -25.676 12.176 1.00 88.19 202 THR A N 1
ATOM 1521 C CA . THR A 1 202 ? -7.978 -25.921 13.491 1.00 88.19 202 THR A CA 1
ATOM 1522 C C . THR A 1 202 ? -8.905 -25.710 14.683 1.00 88.19 202 THR A C 1
ATOM 1524 O O . THR A 1 202 ? -8.565 -26.162 15.770 1.00 88.19 202 THR A O 1
ATOM 1527 N N . GLU A 1 203 ? -10.054 -25.049 14.503 1.00 82.00 203 GLU A N 1
ATOM 1528 C CA . GLU A 1 203 ? -10.923 -24.546 15.584 1.00 82.00 203 GLU A CA 1
ATOM 1529 C C . GLU A 1 203 ? -10.245 -23.518 16.527 1.00 82.00 203 GLU A C 1
ATOM 1531 O O . GLU A 1 203 ? -10.841 -23.121 17.528 1.00 82.00 203 GLU A O 1
ATOM 1536 N N . ASP A 1 204 ? -9.038 -23.037 16.196 1.00 82.81 204 ASP A N 1
ATOM 1537 C CA . ASP A 1 204 ? -8.220 -22.140 17.025 1.00 82.81 204 ASP A CA 1
ATOM 1538 C C . ASP A 1 204 ? -7.987 -20.758 16.374 1.00 82.81 204 ASP A C 1
ATOM 1540 O O . ASP A 1 204 ? -8.294 -20.515 15.205 1.00 82.81 204 ASP A O 1
ATOM 1544 N N . ARG A 1 205 ? -7.411 -19.822 17.148 1.00 81.44 205 ARG A N 1
ATOM 1545 C CA . ARG A 1 205 ? -6.899 -18.538 16.630 1.00 81.44 205 ARG A CA 1
ATOM 1546 C C . ARG A 1 205 ? -5.590 -18.745 15.876 1.00 81.44 205 ARG A C 1
ATOM 1548 O O . ARG A 1 205 ? -4.789 -19.611 16.230 1.00 81.44 205 ARG A O 1
ATOM 1555 N N . MET A 1 206 ? -5.343 -17.897 14.882 1.00 88.00 206 MET A N 1
ATOM 1556 C CA . MET A 1 206 ? -4.116 -17.978 14.106 1.00 88.00 206 MET A CA 1
ATOM 1557 C C . MET A 1 206 ? -2.925 -17.593 14.993 1.00 88.00 206 MET A C 1
ATOM 1559 O O . MET A 1 206 ? -2.971 -16.563 15.669 1.00 88.00 206 MET A O 1
ATOM 1563 N N . PRO A 1 207 ? -1.843 -18.388 15.010 1.00 88.75 207 PRO A N 1
ATOM 1564 C CA . PRO A 1 207 ? -0.686 -18.068 15.824 1.00 88.75 207 PRO A CA 1
ATOM 1565 C C . PRO A 1 207 ? 0.031 -16.811 15.299 1.00 88.75 207 PRO A C 1
ATOM 1567 O O . PRO A 1 207 ? 0.029 -16.552 14.080 1.00 88.75 207 PRO A O 1
ATOM 1570 N N . PRO A 1 208 ? 0.692 -16.053 16.197 1.00 88.69 208 PRO A N 1
ATOM 1571 C CA . PRO A 1 208 ? 1.570 -14.960 15.798 1.00 88.69 208 PRO A CA 1
ATOM 1572 C C . PRO A 1 208 ? 2.728 -15.491 14.946 1.00 88.69 208 PRO A C 1
ATOM 1574 O O . PRO A 1 208 ? 3.022 -16.694 14.935 1.00 88.69 208 PRO A O 1
ATOM 1577 N N . CYS A 1 209 ? 3.415 -14.599 14.231 1.00 92.19 209 CYS A N 1
ATOM 1578 C CA . CYS A 1 209 ? 4.643 -15.005 13.562 1.00 92.19 209 CYS A CA 1
ATOM 1579 C C . CYS A 1 209 ? 5.713 -15.397 14.576 1.00 92.19 209 CYS A C 1
ATOM 1581 O O . CYS A 1 209 ? 5.683 -15.036 15.754 1.00 92.19 209 CYS A O 1
ATOM 1583 N N . ARG A 1 210 ? 6.702 -16.153 14.099 1.00 90.75 210 ARG A N 1
ATOM 1584 C CA . ARG A 1 210 ? 7.858 -16.509 14.915 1.00 90.75 210 ARG A CA 1
ATOM 1585 C C . ARG A 1 210 ? 8.557 -15.234 15.407 1.00 90.75 210 ARG A C 1
ATOM 1587 O O . ARG A 1 210 ? 8.627 -14.244 14.686 1.00 90.75 210 ARG A O 1
ATOM 1594 N N . SER A 1 211 ? 9.115 -15.293 16.616 1.00 84.50 211 SER A N 1
ATOM 1595 C CA . SER A 1 211 ? 9.771 -14.148 17.271 1.00 84.50 211 SER A CA 1
ATOM 1596 C C . SER A 1 211 ? 8.818 -12.981 17.554 1.00 84.50 211 SER A C 1
ATOM 1598 O O . SER A 1 211 ? 9.268 -11.840 17.600 1.00 84.50 211 SER A O 1
ATOM 1600 N N . ASP A 1 212 ? 7.521 -13.274 17.695 1.00 76.00 212 ASP A N 1
ATOM 1601 C CA . ASP A 1 212 ? 6.454 -12.293 17.920 1.00 76.00 212 ASP A CA 1
ATOM 1602 C C . ASP A 1 212 ? 6.405 -11.201 16.834 1.00 76.00 212 ASP A C 1
ATOM 1604 O O . ASP A 1 212 ? 5.993 -10.069 17.076 1.00 76.00 212 ASP A O 1
ATOM 1608 N N . GLY A 1 213 ? 6.850 -11.545 15.618 1.00 87.69 213 GLY A N 1
ATOM 1609 C CA . GLY A 1 213 ? 6.801 -10.649 14.469 1.00 87.69 213 GLY A CA 1
ATOM 1610 C C . GLY A 1 213 ? 5.365 -10.350 14.037 1.00 87.69 213 GLY A C 1
ATOM 1611 O O . GLY A 1 213 ? 4.469 -11.190 14.154 1.00 87.69 213 GLY A O 1
ATOM 1612 N N . LEU A 1 214 ? 5.158 -9.158 13.486 1.00 94.25 214 LEU A N 1
ATOM 1613 C CA . LEU A 1 214 ? 3.899 -8.790 12.846 1.00 94.25 214 LEU A CA 1
ATOM 1614 C C . LEU A 1 214 ? 3.867 -9.314 11.414 1.00 94.25 214 LEU A C 1
ATOM 1616 O O . LEU A 1 214 ? 4.890 -9.329 10.727 1.00 94.25 214 LEU A O 1
ATOM 1620 N N . ARG A 1 215 ? 2.690 -9.737 10.961 1.00 96.19 215 ARG A N 1
ATOM 1621 C CA . ARG A 1 215 ? 2.458 -10.097 9.562 1.00 96.19 215 ARG A CA 1
ATOM 1622 C C . ARG A 1 215 ? 2.464 -8.847 8.695 1.00 96.19 215 ARG A C 1
ATOM 1624 O O . ARG A 1 215 ? 2.177 -7.741 9.157 1.00 96.19 215 ARG A O 1
ATOM 1631 N N . LEU A 1 216 ? 2.769 -9.050 7.422 1.00 96.44 216 LEU A N 1
ATOM 1632 C CA . LEU A 1 216 ? 2.574 -8.033 6.406 1.00 96.44 216 LEU A CA 1
ATOM 1633 C C . LEU A 1 216 ? 1.058 -7.777 6.217 1.00 96.44 216 LEU A C 1
ATOM 1635 O O . LEU A 1 216 ? 0.311 -8.754 6.107 1.00 96.44 216 LEU A O 1
ATOM 1639 N N . PRO A 1 217 ? 0.581 -6.518 6.235 1.00 95.56 217 PRO A N 1
ATOM 1640 C CA . PRO A 1 217 ? -0.851 -6.203 6.260 1.00 95.56 217 PRO A CA 1
ATOM 1641 C C . PRO A 1 217 ? -1.707 -6.791 5.116 1.00 95.56 217 PRO A C 1
ATOM 1643 O O . PRO A 1 217 ? -2.751 -7.375 5.388 1.00 95.56 217 PRO A O 1
ATOM 1646 N N . LEU A 1 218 ? -1.273 -6.677 3.860 1.00 96.19 218 LEU A N 1
ATOM 1647 C CA . LEU A 1 218 ? -1.988 -7.086 2.645 1.00 96.19 218 LEU A CA 1
ATOM 1648 C C . LEU A 1 218 ? -1.855 -8.575 2.324 1.00 96.19 218 LEU A C 1
ATOM 1650 O O . LEU A 1 218 ? -2.809 -9.170 1.836 1.00 96.19 218 LEU A O 1
ATOM 1654 N N . SER A 1 219 ? -0.692 -9.189 2.548 1.00 96.19 219 SER A N 1
ATOM 1655 C CA . SER A 1 219 ? -0.498 -10.619 2.257 1.00 96.19 219 SER A CA 1
ATOM 1656 C C . SER A 1 219 ? -0.755 -11.527 3.450 1.00 96.19 219 SER A C 1
ATOM 1658 O O . SER A 1 219 ? -0.971 -12.727 3.282 1.00 96.19 219 SER A O 1
ATOM 1660 N N . GLY A 1 220 ? -0.664 -10.985 4.665 1.00 95.88 220 GLY A N 1
ATOM 1661 C CA . GLY A 1 220 ? -0.695 -11.748 5.906 1.00 95.88 220 GLY A CA 1
ATOM 1662 C C . GLY A 1 220 ? 0.486 -12.700 6.099 1.00 95.88 220 GLY A C 1
ATOM 1663 O O . GLY A 1 220 ? 0.489 -13.525 7.021 1.00 95.88 220 GLY A O 1
ATOM 1664 N N . LEU A 1 221 ? 1.515 -12.599 5.253 1.00 96.12 221 LEU A N 1
ATOM 1665 C CA . LEU A 1 221 ? 2.735 -13.382 5.383 1.00 96.12 221 LEU A CA 1
ATOM 1666 C C . LEU A 1 221 ? 3.551 -12.907 6.583 1.00 96.12 221 LEU A C 1
ATOM 1668 O O . LEU A 1 221 ? 3.662 -11.714 6.860 1.00 96.12 221 LEU A O 1
ATOM 1672 N N . CYS A 1 222 ? 4.196 -13.851 7.264 1.00 96.00 222 CYS A N 1
ATOM 1673 C CA . CYS A 1 222 ? 5.241 -13.502 8.218 1.00 96.00 222 CYS A CA 1
ATOM 1674 C C . CYS A 1 222 ? 6.463 -12.929 7.484 1.00 96.00 222 CYS A C 1
ATOM 1676 O O . CYS A 1 222 ? 6.778 -13.422 6.393 1.00 96.00 222 CYS A O 1
ATOM 1678 N N . PRO A 1 223 ? 7.197 -11.965 8.072 1.00 94.94 223 PRO A N 1
ATOM 1679 C CA . PRO A 1 223 ? 8.317 -11.306 7.406 1.00 94.94 223 PRO A CA 1
ATOM 1680 C C . PRO A 1 223 ? 9.357 -12.286 6.861 1.00 94.94 223 PRO A C 1
ATOM 1682 O O . PRO A 1 223 ? 9.840 -12.108 5.747 1.00 94.94 223 PRO A O 1
ATOM 1685 N N . GLU A 1 224 ? 9.662 -13.373 7.579 1.00 94.62 224 GLU A N 1
ATOM 1686 C CA . GLU A 1 224 ? 10.635 -14.357 7.092 1.00 94.62 224 GLU A CA 1
ATOM 1687 C C . GLU A 1 224 ? 10.114 -15.203 5.925 1.00 94.62 224 GLU A C 1
ATOM 1689 O O . GLU A 1 224 ? 10.900 -15.612 5.072 1.00 94.62 224 GLU A O 1
ATOM 1694 N N . ALA A 1 225 ? 8.805 -15.465 5.872 1.00 95.44 225 ALA A N 1
ATOM 1695 C CA . ALA A 1 225 ? 8.186 -16.173 4.754 1.00 95.44 225 ALA A CA 1
ATOM 1696 C C . ALA A 1 225 ? 8.145 -15.283 3.505 1.00 95.44 225 ALA A C 1
ATOM 1698 O O . ALA A 1 225 ? 8.500 -15.727 2.418 1.00 95.44 225 ALA A O 1
ATOM 1699 N N . ALA A 1 226 ? 7.788 -14.009 3.667 1.00 96.81 226 ALA A N 1
ATOM 1700 C CA . ALA A 1 226 ? 7.780 -13.050 2.571 1.00 96.81 226 ALA A CA 1
ATOM 1701 C C . ALA A 1 226 ? 9.201 -12.735 2.060 1.00 96.81 226 ALA A C 1
ATOM 1703 O O . ALA A 1 226 ? 9.430 -12.704 0.851 1.00 96.81 226 ALA A O 1
ATOM 1704 N N . ALA A 1 227 ? 10.193 -12.630 2.950 1.00 96.00 227 ALA A N 1
ATOM 1705 C CA . ALA A 1 227 ? 11.598 -12.486 2.563 1.00 96.00 227 ALA A CA 1
ATOM 1706 C C . ALA A 1 227 ? 12.128 -13.681 1.749 1.00 96.00 227 ALA A C 1
ATOM 1708 O O . ALA A 1 227 ? 13.015 -13.505 0.919 1.00 96.00 227 ALA A O 1
ATOM 1709 N N . ALA A 1 228 ? 11.585 -14.888 1.949 1.00 96.50 228 ALA A N 1
ATOM 1710 C CA . ALA A 1 228 ? 11.958 -16.064 1.161 1.00 96.50 228 ALA A CA 1
ATOM 1711 C C . ALA A 1 228 ? 11.432 -16.018 -0.284 1.00 96.50 228 ALA A C 1
ATOM 1713 O O . ALA A 1 228 ? 11.984 -16.697 -1.152 1.00 96.50 228 ALA A O 1
ATOM 1714 N N . TYR A 1 229 ? 10.384 -15.233 -0.547 1.00 96.88 229 TYR A N 1
ATOM 1715 C CA . TYR A 1 229 ? 9.895 -14.984 -1.900 1.00 96.88 229 TYR A CA 1
ATOM 1716 C C . TYR A 1 229 ? 10.672 -13.884 -2.615 1.00 96.88 229 TYR A C 1
ATOM 1718 O O . TYR A 1 229 ? 10.830 -13.953 -3.833 1.00 96.88 229 TYR A O 1
ATOM 1726 N N . LEU A 1 230 ? 11.144 -12.884 -1.872 1.00 96.06 230 LEU A N 1
ATOM 1727 C CA . LEU A 1 230 ? 11.764 -11.694 -2.431 1.00 96.06 230 LEU A CA 1
ATOM 1728 C C . LEU A 1 230 ? 13.004 -12.037 -3.276 1.00 96.06 230 LEU A C 1
ATOM 1730 O O . LEU A 1 230 ? 13.988 -12.589 -2.780 1.00 96.06 230 LEU A O 1
ATOM 1734 N N . SER A 1 231 ? 12.972 -11.662 -4.555 1.00 92.31 231 SER A N 1
ATOM 1735 C CA . SER A 1 231 ? 14.089 -11.824 -5.482 1.00 92.31 231 SER A CA 1
ATOM 1736 C C . SER A 1 231 ? 14.682 -10.463 -5.827 1.00 92.31 231 SER A C 1
ATOM 1738 O O . SER A 1 231 ? 14.048 -9.646 -6.490 1.00 92.31 231 SER A O 1
ATOM 1740 N N . VAL A 1 232 ? 15.912 -10.213 -5.373 1.00 96.50 232 VAL A N 1
ATOM 1741 C CA . VAL A 1 232 ? 16.664 -9.001 -5.720 1.00 96.50 232 VAL A CA 1
ATOM 1742 C C . VAL A 1 232 ? 17.581 -9.324 -6.893 1.00 96.50 232 VAL A C 1
ATOM 1744 O O . VAL A 1 232 ? 18.494 -10.138 -6.757 1.00 96.50 232 VAL A O 1
ATOM 1747 N N . VAL A 1 233 ? 17.323 -8.716 -8.052 1.00 96.19 233 VAL A N 1
ATOM 1748 C CA . VAL A 1 233 ? 18.168 -8.900 -9.241 1.00 96.19 233 VAL A CA 1
ATOM 1749 C C . VAL A 1 233 ? 19.522 -8.202 -9.080 1.00 96.19 233 VAL A C 1
ATOM 1751 O O . VAL A 1 233 ? 19.630 -7.165 -8.425 1.00 96.19 233 VAL A O 1
ATOM 1754 N N . GLU A 1 234 ? 20.557 -8.747 -9.719 1.00 95.44 234 GLU A N 1
ATOM 1755 C CA . GLU A 1 234 ? 21.877 -8.118 -9.780 1.00 95.44 234 GLU A CA 1
ATOM 1756 C C . GLU A 1 234 ? 21.823 -6.754 -10.485 1.00 95.44 234 GLU A C 1
ATOM 1758 O O . GLU A 1 234 ? 21.225 -6.600 -11.557 1.00 95.44 234 GLU A O 1
ATOM 1763 N N . GLY A 1 235 ? 22.490 -5.772 -9.878 1.00 92.06 235 GLY A N 1
ATOM 1764 C CA . GLY A 1 235 ? 22.591 -4.399 -10.365 1.00 92.06 235 GLY A CA 1
ATOM 1765 C C . GLY A 1 235 ? 22.857 -3.398 -9.236 1.00 92.06 235 GLY A C 1
ATOM 1766 O O . GLY A 1 235 ? 22.912 -3.794 -8.066 1.00 92.06 235 GLY A O 1
ATOM 1767 N N . PRO A 1 236 ? 23.038 -2.105 -9.553 1.00 91.12 236 PRO A N 1
ATOM 1768 C CA . PRO A 1 236 ? 23.308 -1.083 -8.546 1.00 91.12 236 PRO A CA 1
ATOM 1769 C C . PRO A 1 236 ? 22.101 -0.896 -7.616 1.00 91.12 236 PRO A C 1
ATOM 1771 O O . PRO A 1 236 ? 20.996 -0.615 -8.087 1.00 91.12 236 PRO A O 1
ATOM 1774 N N . GLU A 1 237 ? 22.328 -1.062 -6.307 1.00 92.69 237 GLU A N 1
ATOM 1775 C CA . GLU A 1 237 ? 21.347 -0.730 -5.265 1.00 92.69 237 GLU A CA 1
ATOM 1776 C C . GLU A 1 237 ? 21.111 0.780 -5.257 1.00 92.69 237 GLU A C 1
ATOM 1778 O O . GLU A 1 237 ? 22.097 1.523 -5.275 1.00 92.69 237 GLU A O 1
ATOM 1783 N N . PRO A 1 238 ? 19.849 1.247 -5.255 1.00 91.62 238 PRO A N 1
ATOM 1784 C CA . PRO A 1 238 ? 19.568 2.649 -4.991 1.00 91.62 238 PRO A CA 1
ATOM 1785 C C . PRO A 1 238 ? 20.165 3.083 -3.655 1.00 91.62 238 PRO A C 1
ATOM 1787 O O . PRO A 1 238 ? 20.142 2.335 -2.677 1.00 91.62 238 PRO A O 1
ATOM 1790 N N . GLU A 1 239 ? 20.709 4.292 -3.616 1.00 91.69 239 GLU A N 1
ATOM 1791 C CA . GLU A 1 239 ? 21.176 4.882 -2.368 1.00 91.69 239 GLU A CA 1
ATOM 1792 C C . GLU A 1 239 ? 19.961 5.418 -1.605 1.00 91.69 239 GLU A C 1
ATOM 1794 O O . GLU A 1 239 ? 19.104 6.080 -2.186 1.00 91.69 239 GLU A O 1
ATOM 1799 N N . LEU A 1 240 ? 19.874 5.114 -0.310 1.00 93.44 240 LEU A N 1
ATOM 1800 C CA . LEU A 1 240 ? 18.866 5.719 0.558 1.00 93.44 240 LEU A CA 1
ATOM 1801 C C . LEU A 1 240 ? 19.234 7.190 0.792 1.00 93.44 240 LEU A C 1
ATOM 1803 O O . LEU A 1 240 ? 20.392 7.492 1.085 1.00 93.44 240 LEU A O 1
ATOM 1807 N N . ALA A 1 241 ? 18.246 8.087 0.746 1.00 88.94 241 ALA A N 1
ATOM 1808 C CA . ALA A 1 241 ? 18.465 9.535 0.856 1.00 88.94 241 ALA A CA 1
ATOM 1809 C C . ALA A 1 241 ? 19.103 9.977 2.190 1.00 88.94 241 ALA A C 1
ATOM 1811 O O . ALA A 1 241 ? 19.734 11.033 2.280 1.00 88.94 241 ALA A O 1
ATOM 1812 N N . ALA A 1 242 ? 18.937 9.177 3.249 1.00 88.25 242 ALA A N 1
ATOM 1813 C CA . ALA A 1 242 ? 19.475 9.451 4.574 1.00 88.25 242 ALA A CA 1
ATOM 1814 C C . ALA A 1 242 ? 20.078 8.195 5.217 1.00 88.25 242 ALA A C 1
ATOM 1816 O O . ALA A 1 242 ? 19.497 7.112 5.171 1.00 88.25 242 ALA A O 1
ATOM 1817 N N . GLU A 1 243 ? 21.214 8.366 5.902 1.00 88.00 243 GLU A N 1
ATOM 1818 C CA . GLU A 1 243 ? 21.937 7.281 6.590 1.00 88.00 243 GLU A CA 1
ATOM 1819 C C . GLU A 1 243 ? 21.129 6.623 7.722 1.00 88.00 243 GLU A C 1
ATOM 1821 O O . GLU A 1 243 ? 21.442 5.514 8.145 1.00 88.00 243 GLU A O 1
ATOM 1826 N N . SER A 1 244 ? 20.108 7.311 8.243 1.00 91.06 244 SER A N 1
ATOM 1827 C CA . SER A 1 244 ? 19.218 6.795 9.289 1.00 91.06 244 SER A CA 1
ATOM 1828 C C . SER A 1 244 ? 18.129 5.864 8.766 1.00 91.06 244 SER A C 1
ATOM 1830 O O . SER A 1 244 ? 17.359 5.337 9.565 1.00 91.06 244 SER A O 1
ATOM 1832 N N . CYS A 1 245 ? 18.005 5.737 7.449 1.00 95.31 245 CYS A N 1
ATOM 1833 C CA . CYS A 1 245 ? 16.997 4.899 6.831 1.00 95.31 245 CYS A CA 1
ATOM 1834 C C . CYS A 1 245 ? 17.536 3.495 6.585 1.00 95.31 245 CYS A C 1
ATOM 1836 O O . CYS A 1 245 ? 18.736 3.285 6.405 1.00 95.31 245 CYS A O 1
ATOM 1838 N N . GLU A 1 246 ? 16.625 2.537 6.520 1.00 96.56 246 GLU A N 1
ATOM 1839 C CA . GLU A 1 246 ? 16.932 1.163 6.157 1.00 96.56 246 GLU A CA 1
ATOM 1840 C C . GLU A 1 246 ? 15.960 0.638 5.105 1.00 96.56 246 GLU A C 1
ATOM 1842 O O . GLU A 1 246 ? 14.911 1.224 4.845 1.00 96.56 246 GLU A O 1
ATOM 1847 N N . TRP A 1 247 ? 16.328 -0.477 4.481 1.00 97.00 247 TRP A N 1
ATOM 1848 C CA . TRP A 1 247 ? 15.443 -1.184 3.569 1.00 97.00 247 TRP A CA 1
ATOM 1849 C C . TRP A 1 247 ? 14.551 -2.145 4.353 1.00 97.00 247 TRP A C 1
ATOM 1851 O O . TRP A 1 247 ? 15.035 -3.159 4.860 1.00 97.00 247 TRP A O 1
ATOM 1861 N N . ALA A 1 248 ? 13.255 -1.864 4.386 1.00 96.62 248 ALA A N 1
ATOM 1862 C CA . ALA A 1 248 ? 12.231 -2.724 4.962 1.00 96.62 248 ALA A CA 1
ATOM 1863 C C . ALA A 1 248 ? 11.470 -3.490 3.874 1.00 96.62 248 ALA A C 1
ATOM 1865 O O . ALA A 1 248 ? 11.526 -3.150 2.693 1.00 96.62 248 ALA A O 1
ATOM 1866 N N . LEU A 1 249 ? 10.752 -4.540 4.267 1.00 97.19 249 LEU A N 1
ATOM 1867 C CA . LEU A 1 249 ? 9.885 -5.283 3.358 1.00 97.19 249 LEU A CA 1
ATOM 1868 C C . LEU A 1 249 ? 8.571 -4.519 3.159 1.00 97.19 249 LEU A C 1
ATOM 1870 O O . LEU A 1 249 ? 7.890 -4.186 4.126 1.00 97.19 249 LEU A O 1
ATOM 1874 N N . GLY A 1 250 ? 8.231 -4.252 1.904 1.00 96.88 250 GLY A N 1
ATOM 1875 C CA . GLY A 1 250 ? 6.987 -3.630 1.481 1.00 96.88 250 GLY A CA 1
ATOM 1876 C C . GLY A 1 250 ? 6.169 -4.569 0.604 1.00 96.88 250 GLY A C 1
ATOM 1877 O O . GLY A 1 250 ? 6.684 -5.524 0.013 1.00 96.88 250 GLY A O 1
ATOM 1878 N N . GLU A 1 251 ? 4.877 -4.280 0.521 1.00 97.50 251 GLU A N 1
ATOM 1879 C CA . GLU A 1 251 ? 3.951 -4.994 -0.341 1.00 97.50 251 GLU A CA 1
ATOM 1880 C C . GLU A 1 251 ? 2.909 -4.047 -0.928 1.00 97.50 251 GLU A C 1
ATOM 1882 O O . GLU A 1 251 ? 2.547 -3.042 -0.317 1.00 97.50 251 GLU A O 1
ATOM 1887 N N . ALA A 1 252 ? 2.441 -4.375 -2.125 1.00 97.12 252 ALA A N 1
ATOM 1888 C CA . ALA A 1 252 ? 1.415 -3.626 -2.825 1.00 97.12 252 ALA A CA 1
ATOM 1889 C C . ALA A 1 252 ? 0.465 -4.579 -3.530 1.00 97.12 252 ALA A C 1
ATOM 1891 O O . ALA A 1 252 ? 0.867 -5.615 -4.062 1.00 97.12 252 ALA A O 1
ATOM 1892 N N . TRP A 1 253 ? -0.802 -4.196 -3.571 1.00 94.44 253 TRP A N 1
ATOM 1893 C CA . TRP A 1 253 ? -1.792 -4.882 -4.381 1.00 94.44 253 TRP A CA 1
ATOM 1894 C C . TRP A 1 253 ? -1.617 -4.508 -5.855 1.00 94.44 253 TRP A C 1
ATOM 1896 O O . TRP A 1 253 ? -1.400 -3.340 -6.151 1.00 94.44 253 TRP A O 1
ATOM 1906 N N . LEU A 1 254 ? -1.726 -5.460 -6.782 1.00 93.50 254 LEU A N 1
ATOM 1907 C CA . LEU A 1 254 ? -1.707 -5.209 -8.225 1.00 93.50 254 LEU A CA 1
ATOM 1908 C C . LEU A 1 254 ? -2.710 -6.132 -8.931 1.00 93.50 254 LEU A C 1
ATOM 1910 O O . LEU A 1 254 ? -2.395 -7.267 -9.288 1.00 93.50 254 LEU A O 1
ATOM 1914 N N . ALA A 1 255 ? -3.915 -5.616 -9.183 1.00 88.44 255 ALA A N 1
ATOM 1915 C CA . ALA A 1 255 ? -5.043 -6.356 -9.762 1.00 88.44 255 ALA A CA 1
ATOM 1916 C C . ALA A 1 255 ? -5.533 -7.537 -8.900 1.00 88.44 255 ALA A C 1
ATOM 1918 O O . ALA A 1 255 ? -6.302 -7.288 -7.991 1.00 88.44 255 ALA A O 1
ATOM 1919 N N . ASP A 1 256 ? -5.132 -8.780 -9.175 1.00 88.94 256 ASP A N 1
ATOM 1920 C CA . ASP A 1 256 ? -5.430 -9.966 -8.337 1.00 88.94 256 ASP A CA 1
ATOM 1921 C C . ASP A 1 256 ? -4.133 -10.597 -7.787 1.00 88.94 256 ASP A C 1
ATOM 1923 O O . ASP A 1 256 ? -4.107 -11.741 -7.335 1.00 88.94 256 ASP A O 1
ATOM 1927 N N . MET A 1 257 ? -3.022 -9.869 -7.901 1.00 94.62 257 MET A N 1
ATOM 1928 C CA . MET A 1 257 ? -1.686 -10.285 -7.492 1.00 94.62 257 MET A CA 1
ATOM 1929 C C . MET A 1 257 ? -1.163 -9.363 -6.395 1.00 94.62 257 MET A C 1
ATOM 1931 O O . MET A 1 257 ? -1.650 -8.248 -6.195 1.00 94.62 257 MET A O 1
ATOM 1935 N N . LEU A 1 258 ? -0.103 -9.816 -5.741 1.00 96.81 258 LEU A N 1
ATOM 1936 C CA . LEU A 1 258 ? 0.667 -9.025 -4.798 1.00 96.81 258 LEU A CA 1
ATOM 1937 C C . LEU A 1 258 ? 2.054 -8.737 -5.377 1.00 96.81 258 LEU A C 1
ATOM 1939 O O . LEU A 1 258 ? 2.659 -9.588 -6.029 1.00 96.81 258 LEU A O 1
ATOM 1943 N N . VAL A 1 259 ? 2.583 -7.550 -5.110 1.00 97.88 259 VAL A N 1
ATOM 1944 C CA . VAL A 1 259 ? 3.974 -7.188 -5.372 1.00 97.88 259 VAL A CA 1
ATOM 1945 C C . VAL A 1 259 ? 4.699 -7.102 -4.039 1.00 97.88 259 VAL A C 1
ATOM 1947 O O . VAL A 1 259 ? 4.350 -6.254 -3.229 1.00 97.88 259 VAL A O 1
ATOM 1950 N N . LEU A 1 260 ? 5.714 -7.934 -3.816 1.00 98.38 260 LEU A N 1
ATOM 1951 C CA . LEU A 1 260 ? 6.686 -7.755 -2.737 1.00 98.38 260 LEU A CA 1
ATOM 1952 C C . LEU A 1 260 ? 7.870 -6.923 -3.228 1.00 98.38 260 LEU A C 1
ATOM 1954 O O . LEU A 1 260 ? 8.308 -7.072 -4.372 1.00 98.38 260 LEU A O 1
ATOM 1958 N N . TYR A 1 261 ? 8.398 -6.064 -2.362 1.00 98.19 261 TYR A N 1
ATOM 1959 C CA . TYR A 1 261 ? 9.536 -5.199 -2.668 1.00 98.19 261 TYR A CA 1
ATOM 1960 C C . TYR A 1 261 ? 10.276 -4.762 -1.398 1.00 98.19 261 TYR A C 1
ATOM 1962 O O . TYR A 1 261 ? 9.797 -4.965 -0.287 1.00 98.19 261 TYR A O 1
ATOM 1970 N N . ARG A 1 262 ? 11.456 -4.157 -1.543 1.00 98.12 262 ARG A N 1
ATOM 1971 C CA . ARG A 1 262 ? 12.134 -3.420 -0.470 1.00 98.12 262 ARG A CA 1
ATOM 1972 C C . ARG A 1 262 ? 11.809 -1.943 -0.597 1.00 98.12 262 ARG A C 1
ATOM 1974 O O . ARG A 1 262 ? 11.918 -1.380 -1.686 1.00 98.12 262 ARG A O 1
ATOM 1981 N N . ALA A 1 263 ? 11.434 -1.343 0.518 1.00 97.38 263 ALA A N 1
ATOM 1982 C CA . ALA A 1 263 ? 11.046 0.050 0.636 1.00 97.38 263 ALA A CA 1
ATOM 1983 C C . ALA A 1 263 ? 11.954 0.767 1.633 1.00 97.38 263 ALA A C 1
ATOM 1985 O O . ALA A 1 263 ? 12.405 0.150 2.602 1.00 97.38 263 ALA A O 1
ATOM 1986 N N . ALA A 1 264 ? 12.200 2.053 1.426 1.00 96.81 264 ALA A N 1
ATOM 1987 C CA . ALA A 1 264 ? 12.847 2.887 2.418 1.00 96.81 264 ALA A CA 1
ATOM 1988 C C . ALA A 1 264 ? 11.973 2.950 3.678 1.00 96.81 264 ALA A C 1
ATOM 1990 O O . ALA A 1 264 ? 10.757 3.146 3.604 1.00 96.81 264 ALA A O 1
ATOM 1991 N N . GLN A 1 265 ? 12.598 2.785 4.840 1.00 95.44 265 GLN A N 1
ATOM 1992 C CA . GLN A 1 265 ? 11.991 3.009 6.141 1.00 95.44 265 GLN A CA 1
ATOM 1993 C C . GLN A 1 265 ? 12.837 4.001 6.933 1.00 95.44 265 GLN A C 1
ATOM 1995 O O . GLN A 1 265 ? 14.028 3.786 7.148 1.00 95.44 265 GLN A O 1
ATOM 2000 N N . CYS A 1 266 ? 12.214 5.086 7.384 1.00 92.88 266 CYS A N 1
ATOM 2001 C CA . CYS A 1 266 ? 12.864 6.180 8.096 1.00 92.88 266 CYS A CA 1
ATOM 2002 C C . CYS A 1 266 ? 11.974 6.621 9.260 1.00 92.88 266 CYS A C 1
ATOM 2004 O O . CYS A 1 266 ? 10.803 6.948 9.062 1.00 92.88 266 CYS A O 1
ATOM 2006 N N . SER A 1 267 ? 12.517 6.656 10.480 1.00 89.12 267 SER A N 1
ATOM 2007 C CA . SER A 1 267 ? 11.799 7.159 11.666 1.00 89.12 267 SER A CA 1
ATOM 2008 C C . SER A 1 267 ? 10.409 6.527 11.867 1.00 89.12 267 SER A C 1
ATOM 2010 O O . SER A 1 267 ? 9.454 7.214 12.216 1.00 89.12 267 SER A O 1
ATOM 2012 N N . GLY A 1 268 ? 10.282 5.220 11.605 1.00 86.19 268 GLY A N 1
ATOM 2013 C CA . GLY A 1 268 ? 9.026 4.471 11.741 1.00 86.19 268 GLY A CA 1
ATOM 2014 C C . GLY A 1 268 ? 8.066 4.559 10.546 1.00 86.19 268 GLY A C 1
ATOM 2015 O O . GLY A 1 268 ? 7.081 3.828 10.519 1.00 86.19 268 GLY A O 1
ATOM 2016 N N . ARG A 1 269 ? 8.356 5.377 9.529 1.00 89.69 269 ARG A N 1
ATOM 2017 C CA . ARG A 1 269 ? 7.561 5.465 8.291 1.00 89.69 269 ARG A CA 1
ATOM 2018 C C . ARG A 1 269 ? 8.200 4.650 7.190 1.00 89.69 269 ARG A C 1
ATOM 2020 O O . ARG A 1 269 ? 9.420 4.614 7.102 1.00 89.69 269 ARG A O 1
ATOM 2027 N N . THR A 1 270 ? 7.381 4.010 6.368 1.00 94.06 270 THR A N 1
ATOM 2028 C CA . THR A 1 270 ? 7.830 3.130 5.283 1.00 94.06 270 THR A CA 1
ATOM 2029 C C . THR A 1 270 ? 7.190 3.587 3.987 1.00 94.06 270 THR A C 1
ATOM 2031 O O . THR A 1 270 ? 5.982 3.811 3.975 1.00 94.06 270 THR A O 1
ATOM 2034 N N . SER A 1 271 ? 7.972 3.697 2.917 1.00 95.69 271 SER A N 1
ATOM 2035 C CA . SER A 1 271 ? 7.452 4.047 1.597 1.00 95.69 271 SER A CA 1
ATOM 2036 C C . SER A 1 271 ? 6.520 2.957 1.064 1.00 95.69 271 SER A C 1
ATOM 2038 O O . SER A 1 271 ? 6.771 1.759 1.250 1.00 95.69 271 SER A O 1
ATOM 2040 N N . ARG A 1 272 ? 5.430 3.340 0.391 1.00 96.06 272 ARG A N 1
ATOM 2041 C CA . ARG A 1 272 ? 4.428 2.380 -0.096 1.00 96.06 272 ARG A CA 1
ATOM 2042 C C . ARG A 1 272 ? 4.007 2.612 -1.525 1.00 96.06 272 ARG A C 1
ATOM 2044 O O . ARG A 1 272 ? 3.775 3.740 -1.950 1.00 96.06 272 ARG A O 1
ATOM 2051 N N . LEU A 1 273 ? 3.850 1.495 -2.223 1.00 96.81 273 LEU A N 1
ATOM 2052 C CA . LEU A 1 273 ? 3.247 1.437 -3.536 1.00 96.81 273 LEU A CA 1
ATOM 2053 C C . LEU A 1 273 ? 1.779 1.015 -3.416 1.00 96.81 273 LEU A C 1
ATOM 2055 O O . LEU A 1 273 ? 1.422 0.199 -2.568 1.00 96.81 273 LEU A O 1
ATOM 2059 N N . LEU A 1 274 ? 0.948 1.518 -4.318 1.00 95.00 274 LEU A N 1
ATOM 2060 C CA . LEU A 1 274 ? -0.410 1.052 -4.561 1.00 95.00 274 LEU A CA 1
ATOM 2061 C C . LEU A 1 274 ? -0.546 0.716 -6.042 1.00 95.00 274 LEU A C 1
ATOM 2063 O O . LEU A 1 274 ? -0.064 1.464 -6.896 1.00 95.00 274 LEU A O 1
ATOM 2067 N N . GLY A 1 275 ? -1.163 -0.420 -6.359 1.00 94.81 275 GLY A N 1
ATOM 2068 C CA . GLY A 1 275 ? -1.364 -0.823 -7.742 1.00 94.81 275 GLY A CA 1
ATOM 2069 C C . GLY A 1 275 ? -2.763 -0.554 -8.261 1.00 94.81 275 GLY A C 1
ATOM 2070 O O . GLY A 1 275 ? -3.761 -0.924 -7.650 1.00 94.81 275 GLY A O 1
ATOM 2071 N N . GLY A 1 276 ? -2.817 0.031 -9.454 1.00 90.75 276 GLY A N 1
ATOM 2072 C CA . GLY A 1 276 ? -4.033 0.243 -10.225 1.00 90.75 276 GLY A CA 1
ATOM 2073 C C . GLY A 1 276 ? -4.177 -0.791 -11.339 1.00 90.75 276 GLY A C 1
ATOM 2074 O O . GLY A 1 276 ? -3.214 -1.128 -12.033 1.00 90.75 276 GLY A O 1
ATOM 2075 N N . ALA A 1 277 ? -5.396 -1.284 -11.556 1.00 87.94 277 ALA A N 1
ATOM 2076 C CA . ALA A 1 277 ? -5.718 -2.131 -12.700 1.00 87.94 277 ALA A CA 1
ATOM 2077 C C . ALA A 1 277 ? -6.247 -1.286 -13.870 1.00 87.94 277 ALA A C 1
ATOM 2079 O O . ALA A 1 277 ? -7.166 -0.484 -13.715 1.00 87.94 277 ALA A O 1
ATOM 2080 N N . GLY A 1 278 ? -5.710 -1.501 -15.071 1.00 85.06 278 GLY A N 1
ATOM 2081 C CA . GLY A 1 278 ? -6.199 -0.887 -16.305 1.00 85.06 278 GLY A CA 1
ATOM 2082 C C . GLY A 1 278 ? -6.403 -1.922 -17.409 1.00 85.06 278 GLY A C 1
ATOM 2083 O O . GLY A 1 278 ? -5.750 -2.962 -17.444 1.00 85.06 278 GLY A O 1
ATOM 2084 N N . ALA A 1 279 ? -7.292 -1.624 -18.364 1.00 81.62 279 ALA A N 1
ATOM 2085 C CA . ALA A 1 279 ? -7.745 -2.576 -19.392 1.00 81.62 279 ALA A CA 1
ATOM 2086 C C . ALA A 1 279 ? -6.622 -3.234 -20.225 1.00 81.62 279 ALA A C 1
ATOM 2088 O O . ALA A 1 279 ? -6.817 -4.301 -20.808 1.00 81.62 279 ALA A O 1
ATOM 2089 N N . HIS A 1 280 ? -5.455 -2.594 -20.321 1.00 81.38 280 HIS A N 1
ATOM 2090 C CA . HIS A 1 280 ? -4.307 -3.080 -21.097 1.00 81.38 280 HIS A CA 1
ATOM 2091 C C . HIS A 1 280 ? -2.976 -3.007 -20.343 1.00 81.38 280 HIS A C 1
ATOM 2093 O O . HIS A 1 280 ? -1.935 -3.336 -20.912 1.00 81.38 280 HIS A O 1
ATOM 2099 N N . MET A 1 281 ? -2.990 -2.490 -19.119 1.00 88.56 281 MET A N 1
ATOM 2100 C CA . MET A 1 281 ? -1.797 -2.134 -18.363 1.00 88.56 281 MET A CA 1
ATOM 2101 C C . MET A 1 281 ? -2.210 -1.927 -16.915 1.00 88.56 281 MET A C 1
ATOM 2103 O O . MET A 1 281 ? -3.180 -1.212 -16.671 1.00 88.56 281 MET A O 1
ATOM 2107 N N . ALA A 1 282 ? -1.478 -2.530 -15.992 1.00 93.56 282 ALA A N 1
ATOM 2108 C CA . ALA A 1 282 ? -1.568 -2.177 -14.584 1.00 93.56 282 ALA A CA 1
ATOM 2109 C C . ALA A 1 282 ? -0.477 -1.146 -14.259 1.00 93.56 282 ALA A C 1
ATOM 2111 O O . ALA A 1 282 ? 0.527 -1.072 -14.972 1.00 93.56 282 ALA A O 1
ATOM 2112 N N . SER A 1 283 ? -0.670 -0.338 -13.228 1.00 94.81 283 SER A N 1
ATOM 2113 C CA . SER A 1 283 ? 0.321 0.629 -12.750 1.00 94.81 283 SER A CA 1
ATOM 2114 C C . SER A 1 283 ? 0.640 0.370 -11.286 1.00 94.81 283 SER A C 1
ATOM 2116 O O . SER A 1 283 ? -0.193 -0.163 -10.565 1.00 94.81 283 SER A O 1
ATOM 2118 N N . LEU A 1 284 ? 1.844 0.742 -10.863 1.00 96.44 284 LEU A N 1
ATOM 2119 C CA . LEU A 1 284 ? 2.195 0.965 -9.466 1.00 96.44 284 LEU A CA 1
ATOM 2120 C C . LEU A 1 284 ? 2.487 2.447 -9.283 1.00 96.44 284 LEU A C 1
ATOM 2122 O O . LEU A 1 284 ? 3.200 3.047 -10.093 1.00 96.44 284 LEU A O 1
ATOM 2126 N N . GLU A 1 285 ? 1.973 3.011 -8.206 1.00 95.81 285 GLU A N 1
ATOM 2127 C CA . GLU A 1 285 ? 2.158 4.404 -7.823 1.00 95.81 285 GLU A CA 1
ATOM 2128 C C . GLU A 1 285 ? 2.690 4.447 -6.395 1.00 95.81 285 GLU A C 1
ATOM 2130 O O . GLU A 1 285 ? 2.211 3.717 -5.533 1.00 95.81 285 GLU A O 1
ATOM 2135 N N . LEU A 1 286 ? 3.705 5.268 -6.151 1.00 95.69 286 LEU A N 1
ATOM 2136 C CA . LEU A 1 286 ? 4.156 5.625 -4.818 1.00 95.69 286 LEU A CA 1
ATOM 2137 C C . LEU A 1 286 ? 3.099 6.540 -4.202 1.00 95.69 286 LEU A C 1
ATOM 2139 O O . LEU A 1 286 ? 2.808 7.602 -4.748 1.00 95.69 286 LEU A O 1
ATOM 2143 N N . ILE A 1 287 ? 2.515 6.101 -3.093 1.00 93.88 287 ILE A N 1
ATOM 2144 C CA . ILE A 1 287 ? 1.441 6.803 -2.371 1.00 93.88 287 ILE A CA 1
ATOM 2145 C C . ILE A 1 287 ? 1.916 7.367 -1.029 1.00 93.88 287 ILE A C 1
ATOM 2147 O O . ILE A 1 287 ? 1.360 8.341 -0.528 1.00 93.88 287 ILE A O 1
ATOM 2151 N N . GLU A 1 288 ? 2.962 6.775 -0.458 1.00 93.88 288 GLU A N 1
ATOM 2152 C CA . GLU A 1 288 ? 3.571 7.167 0.812 1.00 93.88 288 GLU A CA 1
ATOM 2153 C C . GLU A 1 288 ? 5.089 7.145 0.646 1.00 93.88 288 GLU A C 1
ATOM 2155 O O . GLU A 1 288 ? 5.625 6.194 0.071 1.00 93.88 288 GLU A O 1
ATOM 2160 N N . THR A 1 289 ? 5.779 8.156 1.172 1.00 93.69 289 THR A N 1
ATOM 2161 C CA . THR A 1 289 ? 7.246 8.223 1.211 1.00 93.69 289 THR A CA 1
ATOM 2162 C C . THR A 1 289 ? 7.758 8.289 2.647 1.00 93.69 289 THR A C 1
ATOM 2164 O O . THR A 1 289 ? 7.251 9.034 3.490 1.00 93.69 289 THR A O 1
ATOM 2167 N N . ALA A 1 290 ? 8.819 7.538 2.937 1.00 93.50 290 ALA A N 1
ATOM 2168 C CA . ALA A 1 290 ? 9.504 7.592 4.222 1.00 93.50 290 ALA A CA 1
ATOM 2169 C C . ALA A 1 290 ? 10.214 8.941 4.469 1.00 93.50 290 ALA A C 1
ATOM 2171 O O . ALA A 1 290 ? 10.457 9.309 5.628 1.00 93.50 290 ALA A O 1
ATOM 2172 N N . TYR A 1 291 ? 10.505 9.698 3.405 1.00 90.62 291 TYR A N 1
ATOM 2173 C CA . TYR A 1 291 ? 11.292 10.933 3.447 1.00 90.62 291 TYR A CA 1
ATOM 2174 C C . TYR A 1 291 ? 10.473 12.207 3.688 1.00 90.62 291 TYR A C 1
ATOM 2176 O O . TYR A 1 291 ? 11.054 13.278 3.839 1.00 90.62 291 TYR A O 1
ATOM 2184 N N . HIS A 1 292 ? 9.141 12.130 3.767 1.00 81.50 292 HIS A N 1
ATOM 2185 C CA . HIS A 1 292 ? 8.310 13.333 3.866 1.00 81.50 292 HIS A CA 1
ATOM 2186 C C . HIS A 1 292 ? 8.592 14.137 5.152 1.00 81.50 292 HIS A C 1
ATOM 2188 O O . HIS A 1 292 ? 8.432 13.622 6.252 1.00 81.50 292 HIS A O 1
ATOM 2194 N N . GLU A 1 293 ? 8.951 15.418 5.086 1.00 75.38 293 GLU A N 1
ATOM 2195 C CA . GLU A 1 293 ? 9.245 16.230 6.289 1.00 75.38 293 GLU A CA 1
ATOM 2196 C C . GLU A 1 293 ? 8.044 17.066 6.787 1.00 75.38 293 GLU A C 1
ATOM 2198 O O . GLU A 1 293 ? 8.203 18.183 7.270 1.00 75.38 293 GLU A O 1
ATOM 2203 N N . ASP A 1 294 ? 6.817 16.558 6.664 1.00 75.75 294 ASP A N 1
ATOM 2204 C CA . ASP A 1 294 ? 5.586 17.266 7.072 1.00 75.75 294 ASP A CA 1
ATOM 2205 C C . ASP A 1 294 ? 5.139 16.964 8.514 1.00 75.75 294 ASP A C 1
ATOM 2207 O O . ASP A 1 294 ? 4.268 17.642 9.057 1.00 75.75 294 ASP A O 1
ATOM 2211 N N . GLY A 1 295 ? 5.732 15.946 9.142 1.00 66.81 295 GLY A N 1
ATOM 2212 C CA . GLY A 1 295 ? 5.304 15.442 10.445 1.00 66.81 295 GLY A CA 1
ATOM 2213 C C . GLY A 1 295 ? 4.040 14.575 10.398 1.00 66.81 295 GLY A C 1
ATOM 2214 O O . GLY A 1 295 ? 3.509 14.257 11.462 1.00 66.81 295 GLY A O 1
ATOM 2215 N N . SER A 1 296 ? 3.557 14.172 9.215 1.00 77.44 296 SER A N 1
ATOM 2216 C CA . SER A 1 296 ? 2.451 13.219 9.108 1.00 77.44 296 SER A CA 1
ATOM 2217 C C . SER A 1 296 ? 2.907 11.805 9.475 1.00 77.44 296 SER A C 1
ATOM 2219 O O . SER A 1 296 ? 4.063 11.416 9.276 1.00 77.44 296 SER A O 1
ATOM 2221 N N . ALA A 1 297 ? 1.973 11.014 10.010 1.00 76.44 297 ALA A N 1
ATOM 2222 C CA . ALA A 1 297 ? 2.233 9.641 10.446 1.00 76.44 297 ALA A CA 1
ATOM 2223 C C . ALA A 1 297 ? 2.565 8.681 9.286 1.00 76.44 297 ALA A C 1
ATOM 2225 O O . ALA A 1 297 ? 3.171 7.639 9.519 1.00 76.44 297 ALA A O 1
ATOM 2226 N N . PHE A 1 298 ? 2.186 9.031 8.052 1.00 79.94 298 PHE A N 1
ATOM 2227 C CA . PHE A 1 298 ? 2.328 8.171 6.873 1.00 79.94 298 PHE A CA 1
ATOM 2228 C C . PHE A 1 298 ? 3.295 8.718 5.818 1.00 79.94 298 PHE A C 1
ATOM 2230 O O . PHE A 1 298 ? 3.834 7.933 5.050 1.00 79.94 298 PHE A O 1
ATOM 2237 N N . GLY A 1 299 ? 3.536 10.035 5.767 1.00 84.94 299 GLY A N 1
ATOM 2238 C CA . GLY A 1 299 ? 4.236 10.649 4.635 1.00 84.94 299 GLY A CA 1
ATOM 2239 C C . GLY A 1 299 ? 3.456 10.501 3.326 1.00 84.94 299 GLY A C 1
ATOM 2240 O O . GLY A 1 299 ? 4.050 10.215 2.287 1.00 84.94 299 GLY A O 1
ATOM 2241 N N . LYS A 1 300 ? 2.122 10.621 3.390 1.00 87.19 300 LYS A N 1
ATOM 2242 C CA . LYS A 1 300 ? 1.233 10.486 2.229 1.00 87.19 300 LYS A CA 1
ATOM 2243 C C . LYS A 1 300 ? 1.513 11.606 1.229 1.00 87.19 300 LYS A C 1
ATOM 2245 O O . LYS A 1 300 ? 1.664 12.760 1.617 1.00 87.19 300 LYS A O 1
ATOM 2250 N N . LEU A 1 301 ? 1.585 11.254 -0.048 1.00 88.50 301 LEU A N 1
ATOM 2251 C CA . LEU A 1 301 ? 1.803 12.211 -1.127 1.00 88.50 301 LEU A CA 1
ATOM 2252 C C . LEU A 1 301 ? 0.476 12.860 -1.535 1.00 88.50 301 LEU A C 1
ATOM 2254 O O . LEU A 1 301 ? -0.517 12.157 -1.713 1.00 88.50 301 LEU A O 1
ATOM 2258 N N . GLU A 1 302 ? 0.471 14.185 -1.725 1.00 86.38 302 GLU A N 1
ATOM 2259 C CA . GLU A 1 302 ? -0.701 14.915 -2.248 1.00 86.38 302 GLU A CA 1
ATOM 2260 C C . GLU A 1 302 ? -1.122 14.382 -3.628 1.00 86.38 302 GLU A C 1
ATOM 2262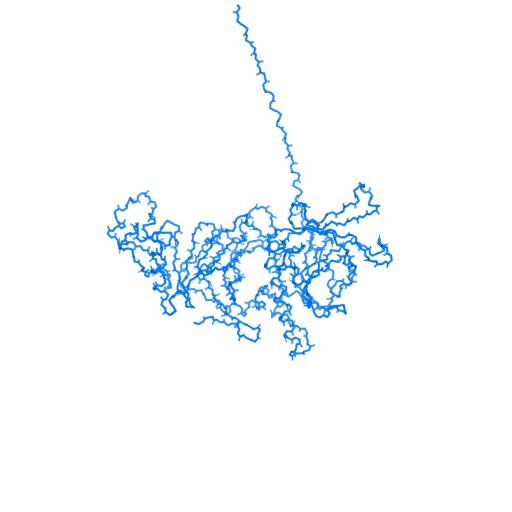 O O . GLU A 1 302 ? -2.307 14.229 -3.918 1.00 86.38 302 GLU A O 1
ATOM 2267 N N . GLU A 1 303 ? -0.135 14.064 -4.468 1.00 88.62 303 GLU A N 1
ATOM 2268 C CA . GLU A 1 303 ? -0.325 13.405 -5.756 1.00 88.62 303 GLU A CA 1
ATOM 2269 C C . GLU A 1 303 ? 0.533 12.131 -5.794 1.00 88.62 303 GLU A C 1
ATOM 2271 O O . GLU A 1 303 ? 1.759 12.225 -5.665 1.00 88.62 303 GLU A O 1
ATOM 2276 N N . PRO A 1 304 ? -0.067 10.938 -5.982 1.00 91.62 304 PRO A N 1
ATOM 2277 C CA . PRO A 1 304 ? 0.694 9.707 -6.144 1.00 91.62 304 PRO A CA 1
ATOM 2278 C C . PRO A 1 304 ? 1.705 9.811 -7.290 1.00 91.62 304 PRO A C 1
ATOM 2280 O O . PRO A 1 304 ? 1.382 10.233 -8.405 1.00 91.62 304 PRO A O 1
ATOM 2283 N N . ILE A 1 305 ? 2.942 9.391 -7.033 1.00 92.88 305 ILE A N 1
ATOM 2284 C CA . ILE A 1 305 ? 4.008 9.418 -8.036 1.00 92.88 305 ILE A CA 1
ATOM 2285 C C . ILE A 1 305 ? 4.004 8.091 -8.775 1.00 92.88 305 ILE A C 1
ATOM 2287 O O . ILE A 1 305 ? 4.215 7.026 -8.201 1.00 92.88 305 ILE A O 1
ATOM 2291 N N . ARG A 1 306 ? 3.816 8.135 -10.090 1.00 93.00 306 ARG A N 1
ATOM 2292 C CA . ARG A 1 306 ? 3.868 6.929 -10.915 1.00 93.00 306 ARG A CA 1
ATOM 2293 C C . ARG A 1 306 ? 5.229 6.240 -10.798 1.00 93.00 306 ARG A C 1
ATOM 2295 O O . ARG A 1 306 ? 6.246 6.813 -11.177 1.00 93.00 306 ARG A O 1
ATOM 2302 N N . TYR A 1 307 ? 5.226 4.991 -10.341 1.00 95.56 307 TYR A N 1
ATOM 2303 C CA . TYR A 1 307 ? 6.435 4.211 -10.092 1.00 95.56 307 TYR A CA 1
ATOM 2304 C C . TYR A 1 307 ? 6.710 3.186 -11.191 1.00 95.56 307 TYR A C 1
ATOM 2306 O O . TYR A 1 307 ? 7.826 3.095 -11.704 1.00 95.56 307 TYR A O 1
ATOM 2314 N N . ALA A 1 308 ? 5.693 2.426 -11.603 1.00 95.62 308 ALA A N 1
ATOM 2315 C CA . ALA A 1 308 ? 5.854 1.449 -12.671 1.00 95.62 308 ALA A CA 1
ATOM 2316 C C . ALA A 1 308 ? 4.594 1.254 -13.512 1.00 95.62 308 ALA A C 1
ATOM 2318 O O . ALA A 1 308 ? 3.477 1.407 -13.033 1.00 95.62 308 ALA A O 1
ATOM 2319 N N . ASP A 1 309 ? 4.792 0.837 -14.759 1.00 94.44 309 ASP A N 1
ATOM 2320 C CA . ASP A 1 309 ? 3.749 0.275 -15.611 1.00 94.44 309 ASP A CA 1
ATOM 2321 C C . ASP A 1 309 ? 4.027 -1.193 -15.909 1.00 94.44 309 ASP A C 1
ATOM 2323 O O . ASP A 1 309 ? 5.144 -1.560 -16.272 1.00 94.44 309 ASP A O 1
ATOM 2327 N N . VAL A 1 310 ? 2.987 -2.018 -15.843 1.00 93.06 310 VAL A N 1
ATOM 2328 C CA . VAL A 1 310 ? 3.066 -3.478 -15.926 1.00 93.06 310 VAL A CA 1
ATOM 2329 C C . VAL A 1 310 ? 2.226 -3.989 -17.090 1.00 93.06 310 VAL A C 1
ATOM 2331 O O . VAL A 1 310 ? 1.057 -3.623 -17.248 1.00 93.06 310 VAL A O 1
ATOM 2334 N N . MET A 1 311 ? 2.829 -4.817 -17.947 1.00 90.06 311 MET A N 1
ATOM 2335 C CA . MET A 1 311 ? 2.267 -5.170 -19.257 1.00 90.06 311 MET A CA 1
ATOM 2336 C C . MET A 1 311 ? 2.469 -6.644 -19.620 1.00 90.06 311 MET A C 1
ATOM 2338 O O . MET A 1 311 ? 3.498 -7.236 -19.289 1.00 90.06 311 MET A O 1
ATOM 2342 N N . THR A 1 312 ? 1.507 -7.212 -20.365 1.00 84.75 312 THR A N 1
ATOM 2343 C CA . THR A 1 312 ? 1.463 -8.647 -20.735 1.00 84.75 312 THR A CA 1
ATOM 2344 C C . THR A 1 312 ? 0.887 -8.940 -22.128 1.00 84.75 312 THR A C 1
ATOM 2346 O O . THR A 1 312 ? 0.126 -9.892 -22.319 1.00 84.75 312 THR A O 1
ATOM 2349 N N . LEU A 1 313 ? 1.211 -8.142 -23.149 1.00 77.19 313 LEU A N 1
ATOM 2350 C CA . LEU A 1 313 ? 0.568 -8.313 -24.458 1.00 77.19 313 LEU A CA 1
ATOM 2351 C C . LEU A 1 313 ? 1.010 -9.602 -25.188 1.00 77.19 313 LEU A C 1
ATOM 2353 O O . LEU A 1 313 ? 0.183 -10.279 -25.803 1.00 77.19 313 LEU A O 1
ATOM 2357 N N . PHE A 1 314 ? 2.287 -9.983 -25.111 1.00 75.88 314 PHE A N 1
ATOM 2358 C CA . PHE A 1 314 ? 2.848 -11.160 -25.771 1.00 75.88 314 PHE A CA 1
ATOM 2359 C C . PHE A 1 314 ? 3.291 -12.204 -24.748 1.00 75.88 314 PHE A C 1
ATOM 2361 O O . PHE A 1 314 ? 4.456 -12.273 -24.353 1.00 75.88 314 PHE A O 1
ATOM 2368 N N . LYS A 1 315 ? 2.368 -13.106 -24.395 1.00 73.00 315 LYS A N 1
ATOM 2369 C CA . LYS A 1 315 ? 2.643 -14.229 -23.487 1.00 73.00 315 LYS A CA 1
ATOM 2370 C C . LYS A 1 315 ? 3.936 -14.968 -23.870 1.00 73.00 315 LYS A C 1
ATOM 2372 O O . LYS A 1 315 ? 4.065 -15.495 -24.978 1.00 73.00 315 LYS A O 1
ATOM 2377 N N . GLY A 1 316 ? 4.895 -15.001 -22.941 1.00 71.25 316 GLY A N 1
ATOM 2378 C CA . GLY A 1 316 ? 6.187 -15.677 -23.102 1.00 71.25 316 GLY A CA 1
ATOM 2379 C C . GLY A 1 316 ? 7.205 -14.960 -24.002 1.00 71.25 316 GLY A C 1
ATOM 2380 O O . GLY A 1 316 ? 8.233 -15.553 -24.331 1.00 71.25 316 GLY A O 1
ATOM 2381 N N . LYS A 1 317 ? 6.949 -13.712 -24.428 1.00 81.19 317 LYS A N 1
ATOM 2382 C CA . LYS A 1 317 ? 7.898 -12.891 -25.208 1.00 81.19 317 LYS A CA 1
ATOM 2383 C C . LYS A 1 317 ? 7.999 -11.443 -24.697 1.00 81.19 317 LYS A C 1
ATOM 2385 O O . LYS A 1 317 ? 7.885 -10.511 -25.493 1.00 81.19 317 LYS A O 1
ATOM 2390 N N . PRO A 1 318 ? 8.313 -11.226 -23.414 1.00 73.44 318 PRO A N 1
ATOM 2391 C CA . PRO A 1 318 ? 8.297 -9.895 -22.804 1.00 73.44 318 PRO A CA 1
ATOM 2392 C C . PRO A 1 318 ? 9.279 -8.880 -23.427 1.00 73.44 318 PRO A C 1
ATOM 2394 O O . PRO A 1 318 ? 8.980 -7.696 -23.502 1.00 73.44 318 PRO A O 1
ATOM 2397 N N . ALA A 1 319 ? 10.408 -9.301 -24.011 1.00 74.88 319 ALA A N 1
ATOM 2398 C CA . ALA A 1 319 ? 11.259 -8.376 -24.779 1.00 74.88 319 ALA A CA 1
ATOM 2399 C C . ALA A 1 319 ? 10.567 -7.829 -26.053 1.00 74.88 319 ALA A C 1
ATOM 2401 O O . ALA A 1 319 ? 10.874 -6.729 -26.518 1.00 74.88 319 ALA A O 1
ATOM 2402 N N . GLN A 1 320 ? 9.624 -8.586 -26.629 1.00 82.69 320 GLN A N 1
ATOM 2403 C CA . GLN A 1 320 ? 8.766 -8.094 -27.712 1.00 82.69 320 GLN A CA 1
ATOM 2404 C C . GLN A 1 320 ? 7.705 -7.134 -27.177 1.00 82.69 320 GLN A C 1
ATOM 2406 O O . GLN A 1 320 ? 7.392 -6.175 -27.879 1.00 82.69 320 GLN A O 1
ATOM 2411 N N . ASP A 1 321 ? 7.217 -7.341 -25.949 1.00 82.50 321 ASP A N 1
ATOM 2412 C CA . ASP A 1 321 ? 6.334 -6.386 -25.267 1.00 82.50 321 ASP A CA 1
ATOM 2413 C C . ASP A 1 321 ? 7.027 -5.043 -25.067 1.00 82.50 321 ASP A C 1
ATOM 2415 O O . ASP A 1 321 ? 6.491 -4.027 -25.502 1.00 82.50 321 ASP A O 1
ATOM 2419 N N . VAL A 1 322 ? 8.254 -5.043 -24.533 1.00 87.81 322 VAL A N 1
ATOM 2420 C CA . VAL A 1 322 ? 9.082 -3.835 -24.369 1.00 87.81 322 VAL A CA 1
ATOM 2421 C C . VAL A 1 322 ? 9.187 -3.066 -25.689 1.00 87.81 322 VAL A C 1
ATOM 2423 O O . VAL A 1 322 ? 8.856 -1.882 -25.771 1.00 87.81 322 VAL A O 1
ATOM 2426 N N . GLN A 1 323 ? 9.598 -3.748 -26.764 1.00 86.56 323 GLN A N 1
ATOM 2427 C CA . GLN A 1 323 ? 9.739 -3.129 -28.082 1.00 86.56 323 GLN A CA 1
ATOM 2428 C C . GLN A 1 323 ? 8.404 -2.615 -28.630 1.00 86.56 323 GLN A C 1
ATOM 2430 O O . GLN A 1 323 ? 8.359 -1.540 -29.227 1.00 86.56 323 GLN A O 1
ATOM 2435 N N . HIS A 1 324 ? 7.338 -3.404 -28.507 1.00 85.19 324 HIS A N 1
ATOM 2436 C CA . HIS A 1 324 ? 6.035 -3.058 -29.051 1.00 85.19 324 HIS A CA 1
ATOM 2437 C C . HIS A 1 324 ? 5.429 -1.874 -28.311 1.00 85.19 324 HIS A C 1
ATOM 2439 O O . HIS A 1 324 ? 4.965 -0.937 -28.958 1.00 85.19 324 HIS A O 1
ATOM 2445 N N . ARG A 1 325 ? 5.468 -1.890 -26.975 1.00 84.50 325 ARG A N 1
ATOM 2446 C CA . ARG A 1 325 ? 4.904 -0.823 -26.159 1.00 84.50 325 ARG A CA 1
ATOM 2447 C C . ARG A 1 325 ? 5.679 0.468 -26.310 1.00 84.50 325 ARG A C 1
ATOM 2449 O O . ARG A 1 325 ? 5.054 1.502 -26.516 1.00 84.50 325 ARG A O 1
ATOM 2456 N N . ALA A 1 326 ? 7.008 0.420 -26.284 1.00 82.38 326 ALA A N 1
ATOM 2457 C CA . ALA A 1 326 ? 7.789 1.638 -26.455 1.00 82.38 326 ALA A CA 1
ATOM 2458 C C . ALA A 1 326 ? 7.526 2.331 -27.801 1.00 82.38 326 ALA A C 1
ATOM 2460 O O . ALA A 1 326 ? 7.697 3.538 -27.921 1.00 82.38 326 ALA A O 1
ATOM 2461 N N . LEU A 1 327 ? 7.058 1.587 -28.807 1.00 80.50 327 LEU A N 1
ATOM 2462 C CA . LEU A 1 327 ? 6.668 2.126 -30.110 1.00 80.50 327 LEU A CA 1
ATOM 2463 C C . LEU A 1 327 ? 5.149 2.323 -30.277 1.00 80.50 327 LEU A C 1
ATOM 2465 O O . LEU A 1 327 ? 4.699 2.768 -31.340 1.00 80.50 327 LEU A O 1
ATOM 2469 N N . TYR A 1 328 ? 4.344 1.975 -29.271 1.00 76.25 328 TYR A N 1
ATOM 2470 C CA . TYR A 1 328 ? 2.887 2.013 -29.344 1.00 76.25 328 TYR A CA 1
ATOM 2471 C C . TYR A 1 328 ? 2.384 3.458 -29.445 1.00 76.25 328 TYR A C 1
ATOM 2473 O O . TYR A 1 328 ? 2.852 4.346 -28.744 1.00 76.25 328 TYR A O 1
ATOM 2481 N N . GLY A 1 329 ? 1.433 3.710 -30.349 1.00 61.81 329 GLY A N 1
ATOM 2482 C CA . GLY A 1 329 ? 0.868 5.048 -30.586 1.00 61.81 329 GLY A CA 1
ATOM 2483 C C . GLY A 1 329 ? 1.735 5.996 -31.430 1.00 61.81 329 GLY A C 1
ATOM 2484 O O . GLY A 1 329 ? 1.244 7.027 -31.878 1.00 61.81 329 GLY A O 1
ATOM 2485 N N . LEU A 1 330 ? 2.985 5.637 -31.743 1.00 64.12 330 LEU A N 1
ATOM 2486 C CA . LEU A 1 330 ? 3.982 6.569 -32.290 1.00 64.12 330 LEU A CA 1
ATOM 2487 C C . LEU A 1 330 ? 4.231 6.427 -33.804 1.00 64.12 330 LEU A C 1
ATOM 2489 O O . LEU A 1 330 ? 5.296 6.781 -34.315 1.00 64.12 330 LEU A O 1
ATOM 2493 N N . GLN A 1 331 ? 3.233 5.943 -34.554 1.00 54.19 331 GLN A N 1
ATOM 2494 C CA . GLN A 1 331 ? 3.367 5.497 -35.953 1.00 54.19 331 GLN A CA 1
ATOM 2495 C C . GLN A 1 331 ? 3.869 6.549 -36.969 1.00 54.19 331 GLN A C 1
ATOM 2497 O O . GLN A 1 331 ? 4.133 6.187 -38.119 1.00 54.19 331 GLN A O 1
ATOM 2502 N N . ARG A 1 332 ? 4.014 7.831 -36.601 1.00 56.12 332 ARG A N 1
ATOM 2503 C CA . ARG A 1 332 ? 4.505 8.891 -37.505 1.00 56.12 332 ARG A CA 1
ATOM 2504 C C . ARG A 1 332 ? 5.695 9.714 -36.997 1.00 56.12 332 ARG A C 1
ATOM 2506 O O . ARG A 1 332 ? 6.323 10.360 -37.830 1.00 56.12 332 ARG A O 1
ATOM 2513 N N . GLU A 1 333 ? 6.041 9.663 -35.710 1.00 57.25 333 GLU A N 1
ATOM 2514 C CA . GLU A 1 333 ? 7.028 10.586 -35.109 1.00 57.25 333 GLU A CA 1
ATOM 2515 C C . GLU A 1 333 ? 8.274 9.898 -34.536 1.00 57.25 333 GLU A C 1
ATOM 2517 O O . GLU A 1 333 ? 9.321 10.533 -34.423 1.00 57.25 333 GLU A O 1
ATOM 2522 N N . VAL A 1 334 ? 8.221 8.593 -34.250 1.00 64.00 334 VAL A N 1
ATOM 2523 C CA . VAL A 1 334 ? 9.386 7.878 -33.714 1.00 64.00 334 VAL A CA 1
ATOM 2524 C C . VAL A 1 334 ? 10.302 7.377 -34.832 1.00 64.00 334 VAL A C 1
ATOM 2526 O O . VAL A 1 334 ? 9.832 6.761 -35.800 1.00 64.00 334 VAL A O 1
ATOM 2529 N N . PRO A 1 335 ? 11.630 7.584 -34.724 1.00 62.50 335 PRO A N 1
ATOM 2530 C CA . PRO A 1 335 ? 12.580 7.011 -35.657 1.00 62.50 335 PRO A CA 1
ATOM 2531 C C . PRO A 1 335 ? 12.398 5.494 -35.773 1.00 62.50 335 PRO A C 1
ATOM 2533 O O . PRO A 1 335 ? 12.460 4.766 -34.787 1.00 62.50 335 PRO A O 1
ATOM 2536 N N . ARG A 1 336 ? 12.295 4.979 -37.007 1.00 71.88 336 ARG A N 1
ATOM 2537 C CA . ARG A 1 336 ? 12.296 3.523 -37.288 1.00 71.88 336 ARG A CA 1
ATOM 2538 C C . ARG A 1 336 ? 13.529 2.786 -36.736 1.00 71.88 336 ARG A C 1
ATOM 2540 O O . ARG A 1 336 ? 13.596 1.563 -36.791 1.00 71.88 336 ARG A O 1
ATOM 2547 N N . SER A 1 337 ? 14.537 3.531 -36.291 1.00 81.50 337 SER A N 1
ATOM 2548 C CA . SER A 1 337 ? 15.765 3.044 -35.678 1.00 81.50 337 SER A CA 1
ATOM 2549 C C . SER A 1 337 ? 15.641 2.727 -34.186 1.00 81.50 337 SER A C 1
ATOM 2551 O O . SER A 1 337 ? 16.587 2.148 -33.658 1.00 81.50 337 SER A O 1
ATOM 2553 N N . CYS A 1 338 ? 14.532 3.073 -33.525 1.00 87.38 338 CYS A N 1
ATOM 2554 C CA . CYS A 1 338 ? 14.305 2.757 -32.117 1.00 87.38 338 CYS A CA 1
ATOM 2555 C C . CYS A 1 338 ? 14.186 1.249 -31.893 1.00 87.38 338 CYS A C 1
ATOM 2557 O O . CYS A 1 338 ? 13.329 0.585 -32.485 1.00 87.38 338 CYS A O 1
ATOM 2559 N N . LYS A 1 339 ? 15.054 0.704 -31.039 1.00 89.31 339 LYS A N 1
ATOM 2560 C CA . LYS A 1 339 ? 15.113 -0.724 -30.730 1.00 89.31 339 LYS A CA 1
ATOM 2561 C C . LYS A 1 339 ? 15.308 -0.968 -29.241 1.00 89.31 339 LYS A C 1
ATOM 2563 O O . LYS A 1 339 ? 16.100 -0.283 -28.599 1.00 89.31 339 LYS A O 1
ATOM 2568 N N . ALA A 1 340 ? 14.624 -1.985 -28.731 1.00 90.44 340 ALA A N 1
ATOM 2569 C CA . ALA A 1 340 ? 14.889 -2.559 -27.428 1.00 90.44 340 ALA A CA 1
ATOM 2570 C C . ALA A 1 340 ? 16.262 -3.241 -27.442 1.00 90.44 340 ALA A C 1
ATOM 2572 O O . ALA A 1 340 ? 16.582 -4.014 -28.353 1.00 90.44 340 ALA A O 1
ATOM 2573 N N . ARG A 1 341 ? 17.073 -2.955 -26.428 1.00 90.00 341 ARG A N 1
ATOM 2574 C CA . ARG A 1 341 ? 18.362 -3.597 -26.176 1.00 90.00 341 ARG A CA 1
ATOM 2575 C C . ARG A 1 341 ? 18.484 -3.919 -24.697 1.00 90.00 341 ARG A C 1
ATOM 2577 O O . ARG A 1 341 ? 17.955 -3.185 -23.867 1.00 90.00 341 ARG A O 1
ATOM 2584 N N . LYS A 1 342 ? 19.185 -5.006 -24.393 1.00 91.62 342 LYS A N 1
ATOM 2585 C CA . LYS A 1 342 ? 19.497 -5.381 -23.017 1.00 91.62 342 LYS A CA 1
ATOM 2586 C C . LYS A 1 342 ? 20.423 -4.329 -22.386 1.00 91.62 342 LYS A C 1
ATOM 2588 O O . LYS A 1 342 ? 21.232 -3.725 -23.101 1.00 91.62 342 LYS A O 1
ATOM 2593 N N . MET A 1 343 ? 20.249 -4.088 -21.094 1.00 91.44 343 MET A N 1
ATOM 2594 C CA . MET A 1 343 ? 21.153 -3.285 -20.272 1.00 91.44 343 MET A CA 1
ATOM 2595 C C . MET A 1 343 ? 22.351 -4.122 -19.822 1.00 91.44 343 MET A C 1
ATOM 2597 O O . MET A 1 343 ? 22.275 -5.349 -19.773 1.00 91.44 343 MET A O 1
ATOM 2601 N N . ASP A 1 344 ? 23.459 -3.449 -19.527 1.00 90.69 344 ASP A N 1
ATOM 2602 C CA . ASP A 1 344 ? 24.691 -4.108 -19.080 1.00 90.69 344 ASP A CA 1
ATOM 2603 C C . ASP A 1 344 ? 24.780 -4.177 -17.543 1.00 90.69 344 ASP A C 1
ATOM 2605 O O . ASP A 1 344 ? 25.501 -5.011 -17.005 1.00 90.69 344 ASP A O 1
ATOM 2609 N N . ASP A 1 345 ? 24.048 -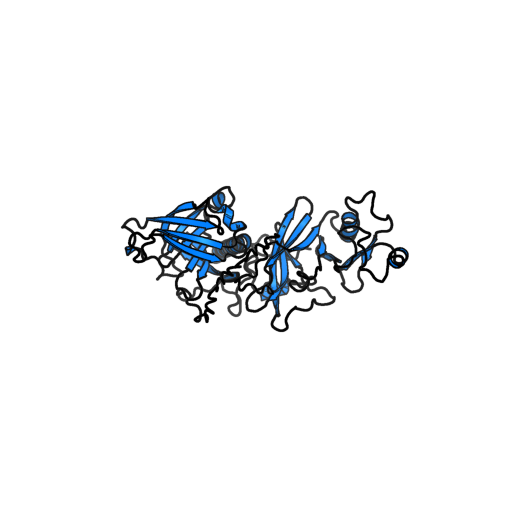3.307 -16.844 1.00 89.75 345 ASP A N 1
ATOM 2610 C CA . ASP A 1 345 ? 24.103 -3.058 -15.399 1.00 89.75 345 ASP A CA 1
ATOM 2611 C C . ASP A 1 345 ? 22.941 -3.669 -14.602 1.00 89.75 345 ASP A C 1
ATOM 2613 O O . ASP A 1 345 ? 23.022 -3.723 -13.381 1.00 89.75 345 ASP A O 1
ATOM 2617 N N . VAL A 1 346 ? 21.885 -4.148 -15.267 1.00 92.50 346 VAL A N 1
ATOM 2618 C CA . VAL A 1 346 ? 20.742 -4.829 -14.635 1.00 92.50 346 VAL A CA 1
ATOM 2619 C C . VAL A 1 346 ? 20.428 -6.098 -15.425 1.00 92.50 346 VAL A C 1
ATOM 2621 O O . VAL A 1 346 ? 20.162 -6.029 -16.628 1.00 92.50 346 VAL A O 1
ATOM 2624 N N . GLU A 1 347 ? 20.472 -7.268 -14.778 1.00 93.19 347 GLU A N 1
ATOM 2625 C CA . GLU A 1 347 ? 20.448 -8.572 -15.469 1.00 93.19 347 GLU A CA 1
ATOM 2626 C C . GLU A 1 347 ? 19.199 -8.790 -16.337 1.00 93.19 347 GLU A C 1
ATOM 2628 O O . GLU A 1 347 ? 19.291 -9.354 -17.432 1.00 93.19 347 GLU A O 1
ATOM 2633 N N . ASP A 1 348 ? 18.035 -8.345 -15.878 1.00 93.88 348 ASP A N 1
ATOM 2634 C CA . ASP A 1 348 ? 16.761 -8.418 -16.598 1.00 93.88 348 ASP A CA 1
ATOM 2635 C C . ASP A 1 348 ? 16.338 -7.068 -17.204 1.00 93.88 348 ASP A C 1
ATOM 2637 O O . ASP A 1 348 ? 15.206 -6.914 -17.675 1.00 93.88 348 ASP A O 1
ATOM 2641 N N . GLY A 1 349 ? 17.267 -6.108 -17.220 1.00 94.75 349 GLY A N 1
ATOM 2642 C CA . GLY A 1 349 ? 17.068 -4.744 -17.676 1.00 94.75 349 GLY A CA 1
ATOM 2643 C C . GLY A 1 349 ? 17.109 -4.593 -19.196 1.00 94.75 349 GLY A C 1
ATOM 2644 O O . GLY A 1 349 ? 17.913 -5.213 -19.901 1.00 94.75 349 GLY A O 1
ATOM 2645 N N . TYR A 1 350 ? 16.265 -3.709 -19.714 1.00 93.75 350 TYR A N 1
ATOM 2646 C CA . TYR A 1 350 ? 16.208 -3.298 -21.110 1.00 93.75 350 TYR A CA 1
ATOM 2647 C C . TYR A 1 350 ? 16.030 -1.784 -21.212 1.00 93.75 350 TYR A C 1
ATOM 2649 O O . TYR A 1 350 ? 15.439 -1.133 -20.356 1.00 93.75 350 TYR A O 1
ATOM 2657 N N . ILE A 1 351 ? 16.481 -1.227 -22.330 1.00 92.38 351 ILE A N 1
ATOM 2658 C CA . ILE A 1 351 ? 16.150 0.137 -22.737 1.00 92.38 351 ILE A CA 1
ATOM 2659 C C . ILE A 1 351 ? 15.729 0.159 -24.196 1.00 92.38 351 ILE A C 1
ATOM 2661 O O . ILE A 1 351 ? 16.151 -0.686 -24.991 1.00 92.38 351 ILE A O 1
ATOM 2665 N N . VAL A 1 352 ? 14.925 1.151 -24.566 1.00 90.88 352 VAL A N 1
ATOM 2666 C CA . VAL A 1 352 ? 14.510 1.370 -25.953 1.00 90.88 352 VAL A CA 1
ATOM 2667 C C . VAL A 1 352 ? 15.123 2.666 -26.451 1.00 90.88 352 VAL A C 1
ATOM 2669 O O . VAL A 1 352 ? 14.740 3.748 -26.023 1.00 90.88 352 VAL A O 1
ATOM 2672 N N . ASP A 1 353 ? 16.101 2.560 -27.345 1.00 90.81 353 ASP A N 1
ATOM 2673 C CA . ASP A 1 353 ? 16.865 3.715 -27.823 1.00 90.81 353 ASP A CA 1
ATOM 2674 C C . ASP A 1 353 ? 17.127 3.629 -29.334 1.00 90.81 353 ASP A C 1
ATOM 2676 O O . ASP A 1 353 ? 16.935 2.593 -29.979 1.00 90.81 353 ASP A O 1
ATOM 2680 N N . VAL A 1 354 ? 17.558 4.743 -29.921 1.00 89.31 354 VAL A N 1
ATOM 2681 C CA . VAL A 1 354 ? 18.089 4.804 -31.284 1.00 89.31 354 VAL A CA 1
ATOM 2682 C C . VAL A 1 354 ? 19.489 4.181 -31.347 1.00 89.31 354 VAL A C 1
ATOM 2684 O O . VAL A 1 354 ? 20.103 3.823 -30.345 1.00 89.31 354 VAL A O 1
ATOM 2687 N N . SER A 1 355 ? 20.052 4.072 -32.551 1.00 87.31 355 SER A N 1
ATOM 2688 C CA . SER A 1 355 ? 21.436 3.617 -32.704 1.00 87.31 355 SER A CA 1
ATOM 2689 C C . SER A 1 355 ? 22.440 4.582 -32.056 1.00 87.31 355 SER A C 1
ATOM 2691 O O . SER A 1 355 ? 22.238 5.798 -32.057 1.00 87.31 355 SER A O 1
ATOM 2693 N N . ALA A 1 356 ? 23.589 4.060 -31.612 1.00 87.69 356 ALA A N 1
ATOM 2694 C CA . ALA A 1 356 ? 24.681 4.870 -31.059 1.00 87.69 356 ALA A CA 1
ATOM 2695 C C . ALA A 1 356 ? 25.109 6.018 -31.996 1.00 87.69 356 ALA A C 1
ATOM 2697 O O . ALA A 1 356 ? 25.379 7.128 -31.550 1.00 87.69 356 ALA A O 1
ATOM 2698 N N . ALA A 1 357 ? 25.087 5.787 -33.314 1.00 88.12 357 ALA A N 1
ATOM 2699 C CA . ALA A 1 357 ? 25.397 6.809 -34.314 1.00 88.12 357 ALA A CA 1
ATOM 2700 C C . ALA A 1 357 ? 24.367 7.951 -34.374 1.00 88.12 357 ALA A C 1
ATOM 2702 O O . ALA A 1 357 ? 24.710 9.053 -34.795 1.00 88.12 357 ALA A O 1
ATOM 2703 N N . MET A 1 358 ? 23.108 7.697 -34.008 1.00 87.00 358 MET A N 1
ATOM 2704 C CA . MET A 1 358 ? 22.092 8.742 -33.869 1.00 87.00 358 MET A CA 1
ATOM 2705 C C . MET A 1 358 ? 22.194 9.438 -32.514 1.00 87.00 358 MET A C 1
ATOM 2707 O O . MET A 1 358 ? 22.094 10.659 -32.471 1.00 87.00 358 MET A O 1
ATOM 2711 N N . ARG A 1 359 ? 22.458 8.689 -31.438 1.00 86.12 359 ARG A N 1
ATOM 2712 C CA . ARG A 1 359 ? 22.680 9.243 -30.096 1.00 86.12 359 ARG A CA 1
ATOM 2713 C C . ARG A 1 359 ? 23.855 10.223 -30.075 1.00 86.12 359 ARG A C 1
ATOM 2715 O O . ARG A 1 359 ? 23.715 11.334 -29.584 1.00 86.12 359 ARG A O 1
ATOM 2722 N N . ALA A 1 360 ? 24.960 9.873 -30.735 1.00 88.31 360 ALA A N 1
ATOM 2723 C CA . ALA A 1 360 ? 26.147 10.722 -30.871 1.00 88.31 360 ALA A CA 1
ATOM 2724 C C . ALA A 1 360 ? 25.910 12.038 -31.645 1.00 88.31 360 ALA A C 1
ATOM 2726 O O . ALA A 1 360 ? 26.797 12.885 -31.692 1.00 88.31 360 ALA A O 1
ATOM 2727 N N . ARG A 1 361 ? 24.743 12.215 -32.286 1.00 88.62 361 ARG A N 1
ATOM 2728 C CA . ARG A 1 361 ? 24.359 13.474 -32.949 1.00 88.62 361 ARG A CA 1
ATOM 2729 C C . ARG A 1 361 ? 23.602 14.425 -32.027 1.00 88.62 361 ARG A C 1
ATOM 2731 O O . ARG A 1 361 ? 23.369 15.561 -32.430 1.00 88.62 361 ARG A O 1
ATOM 2738 N N . GLN A 1 362 ? 23.172 13.970 -30.850 1.00 84.88 362 GLN A N 1
ATOM 2739 C CA . GLN A 1 362 ? 22.547 14.853 -29.873 1.00 84.88 362 GLN A CA 1
ATOM 2740 C C . GLN A 1 362 ? 23.587 15.798 -29.257 1.00 84.88 362 GLN A C 1
ATOM 2742 O O . GLN A 1 362 ? 24.755 15.406 -29.130 1.00 84.88 362 GLN A O 1
ATOM 2747 N N . PRO A 1 363 ? 23.177 17.021 -28.873 1.00 85.81 363 PRO A N 1
ATOM 2748 C CA . PRO A 1 363 ? 24.007 17.899 -28.057 1.00 85.81 363 PRO A CA 1
ATOM 2749 C C . PRO A 1 363 ? 24.476 17.148 -26.806 1.00 85.81 363 PRO A C 1
ATOM 2751 O O . PRO A 1 363 ? 23.668 16.538 -26.114 1.00 85.81 363 PRO A O 1
ATOM 2754 N N . GLN A 1 364 ? 25.787 17.124 -26.565 1.00 83.69 364 GLN A N 1
ATOM 2755 C CA . GLN A 1 364 ? 26.380 16.400 -25.429 1.00 83.69 364 GLN A CA 1
ATOM 2756 C C . GLN A 1 364 ? 26.308 17.207 -24.124 1.00 83.69 364 GLN A C 1
ATOM 2758 O O . GLN A 1 364 ? 26.598 16.687 -23.056 1.00 83.69 364 GLN A O 1
ATOM 2763 N N . ASP A 1 365 ? 25.962 18.489 -24.227 1.00 84.69 365 ASP A N 1
ATOM 2764 C CA . ASP A 1 365 ? 25.784 19.450 -23.140 1.00 84.69 365 ASP A CA 1
ATOM 2765 C C . ASP A 1 365 ? 24.344 19.493 -22.605 1.00 84.69 365 ASP A C 1
ATOM 2767 O O . ASP A 1 365 ? 24.036 20.311 -21.741 1.00 84.69 365 ASP A O 1
ATOM 2771 N N . GLN A 1 366 ? 23.461 18.635 -23.119 1.00 76.25 366 GLN A N 1
ATOM 2772 C CA . GLN A 1 366 ? 22.067 18.534 -22.702 1.00 76.25 366 GLN A CA 1
ATOM 2773 C C . GLN A 1 366 ? 21.742 17.098 -22.291 1.00 76.25 366 GLN A C 1
ATOM 2775 O O . GLN A 1 366 ? 22.354 16.158 -22.812 1.00 76.25 366 GLN A O 1
ATOM 2780 N N . PRO A 1 367 ? 20.749 16.916 -21.410 1.00 74.12 367 PRO A N 1
ATOM 2781 C CA . PRO A 1 367 ? 20.174 15.614 -21.146 1.00 74.12 367 PRO A CA 1
ATOM 2782 C C . PRO A 1 367 ? 19.823 14.809 -22.402 1.00 74.12 367 PRO A C 1
ATOM 2784 O O . PRO A 1 367 ? 19.340 15.385 -23.388 1.00 74.12 367 PRO A O 1
ATOM 2787 N N . PRO A 1 368 ? 20.006 13.475 -22.395 1.00 77.44 368 PRO A N 1
ATOM 2788 C CA . PRO A 1 368 ? 19.613 12.640 -23.518 1.00 77.44 368 PRO A CA 1
ATOM 2789 C C . PRO A 1 368 ? 18.113 12.778 -23.803 1.00 77.44 368 PRO A C 1
ATOM 2791 O O . PRO A 1 368 ? 17.270 12.341 -23.024 1.00 77.44 368 PRO A O 1
ATOM 2794 N N . ALA A 1 369 ? 17.759 13.326 -24.966 1.00 76.00 369 ALA A N 1
ATOM 2795 C CA . ALA A 1 369 ? 16.351 13.461 -25.331 1.00 76.00 369 ALA A CA 1
ATOM 2796 C C . ALA A 1 369 ? 15.696 12.082 -25.530 1.00 76.00 369 ALA A C 1
ATOM 2798 O O . ALA A 1 369 ? 16.291 11.191 -26.151 1.00 76.00 369 ALA A O 1
ATOM 2799 N N . GLN A 1 370 ? 14.446 11.931 -25.091 1.00 82.25 370 GLN A N 1
ATOM 2800 C CA . GLN A 1 370 ? 13.634 10.723 -25.276 1.00 82.25 370 GLN A CA 1
ATOM 2801 C C . GLN A 1 370 ? 13.218 10.537 -26.752 1.00 82.25 370 GLN A C 1
ATOM 2803 O O . GLN A 1 370 ? 12.082 10.780 -27.153 1.00 82.25 370 GLN A O 1
ATOM 2808 N N . LEU A 1 371 ? 14.149 10.108 -27.614 1.00 84.88 371 LEU A N 1
ATOM 2809 C CA . LEU A 1 371 ? 13.889 9.963 -29.060 1.00 84.88 371 LEU A CA 1
ATOM 2810 C C . LEU A 1 371 ? 12.938 8.818 -29.411 1.00 84.88 371 LEU A C 1
ATOM 2812 O O . LEU A 1 371 ? 12.434 8.773 -30.531 1.00 84.88 371 LEU A O 1
ATOM 2816 N N . CYS A 1 372 ? 12.732 7.881 -28.489 1.00 85.94 372 CYS A N 1
ATOM 2817 C CA . CYS A 1 372 ? 11.891 6.707 -28.695 1.00 85.94 372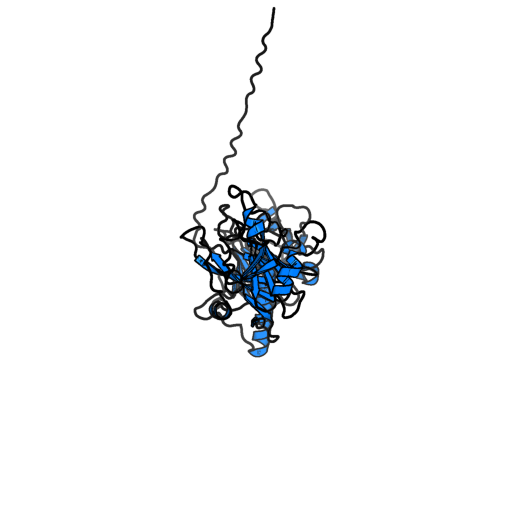 CYS A CA 1
ATOM 2818 C C . CYS A 1 372 ? 10.567 6.789 -27.924 1.00 85.94 372 CYS A C 1
ATOM 2820 O O . CYS A 1 372 ? 9.975 5.756 -27.634 1.00 85.94 372 CYS A O 1
ATOM 2822 N N . GLY A 1 373 ? 10.103 8.009 -27.627 1.00 85.75 373 GLY A N 1
ATOM 2823 C CA . GLY A 1 373 ? 8.864 8.263 -26.891 1.00 85.75 373 GLY A CA 1
ATOM 2824 C C . GLY A 1 373 ? 9.021 8.146 -25.375 1.00 85.75 373 GLY A C 1
ATOM 2825 O O . GLY A 1 373 ? 10.126 7.950 -24.877 1.00 85.75 373 GLY A O 1
ATOM 2826 N N . ALA A 1 374 ? 7.895 8.232 -24.659 1.00 85.69 374 ALA A N 1
ATOM 2827 C CA . ALA A 1 374 ? 7.842 8.281 -23.190 1.00 85.69 374 ALA A CA 1
ATOM 2828 C C . ALA A 1 374 ? 8.408 7.032 -22.486 1.00 85.69 374 ALA A C 1
ATOM 2830 O O . ALA A 1 374 ? 8.833 7.103 -21.340 1.00 85.69 374 ALA A O 1
ATOM 2831 N N . TYR A 1 375 ? 8.434 5.895 -23.182 1.00 89.25 375 TYR A N 1
ATOM 2832 C CA . TYR A 1 375 ? 9.015 4.639 -22.698 1.00 89.25 375 TYR A CA 1
ATOM 2833 C C . TYR A 1 375 ? 10.427 4.365 -23.254 1.00 89.25 375 TYR A C 1
ATOM 2835 O O . TYR A 1 375 ? 10.954 3.249 -23.165 1.00 89.25 375 TYR A O 1
ATOM 2843 N N . GLY A 1 376 ? 11.007 5.355 -23.931 1.00 88.06 376 GLY A N 1
ATOM 2844 C CA . GLY A 1 376 ? 12.354 5.305 -24.471 1.00 88.06 376 GLY A CA 1
ATOM 2845 C C . GLY A 1 376 ? 13.403 5.711 -23.440 1.00 88.06 376 GLY A C 1
ATOM 2846 O O . GLY A 1 376 ? 13.104 6.322 -22.420 1.00 88.06 376 GLY A O 1
ATOM 2847 N N . TYR A 1 377 ? 14.659 5.405 -23.744 1.00 87.25 377 TYR A N 1
ATOM 2848 C CA . TYR A 1 377 ? 15.799 5.873 -22.964 1.00 87.25 377 TYR A CA 1
ATOM 2849 C C . TYR A 1 377 ? 15.895 7.409 -22.985 1.00 87.25 377 TYR A C 1
ATOM 2851 O O . TYR A 1 377 ? 15.794 8.026 -24.056 1.00 87.25 377 TYR A O 1
ATOM 2859 N N . GLY A 1 378 ? 16.122 8.010 -21.816 1.00 82.56 378 GLY A N 1
ATOM 2860 C CA . GLY A 1 378 ? 16.149 9.459 -21.601 1.00 82.56 378 GLY A CA 1
ATOM 2861 C C . GLY A 1 378 ? 16.982 9.867 -20.382 1.00 82.56 378 GLY A C 1
ATOM 2862 O O . GLY A 1 378 ? 17.873 9.124 -19.977 1.00 82.56 378 GLY A O 1
ATOM 2863 N N . ASP A 1 379 ? 16.694 11.050 -19.837 1.00 75.56 379 ASP A N 1
ATOM 2864 C CA . ASP A 1 379 ? 17.420 11.657 -18.708 1.00 75.56 379 ASP A CA 1
ATOM 2865 C C . ASP A 1 379 ? 17.114 11.007 -17.355 1.00 75.56 379 ASP A C 1
ATOM 2867 O O . ASP A 1 379 ? 18.012 10.779 -16.555 1.00 75.56 379 ASP A O 1
ATOM 2871 N N . ASP A 1 380 ? 15.859 10.609 -17.138 1.00 74.00 380 ASP A N 1
ATOM 2872 C CA . ASP A 1 380 ? 15.350 10.162 -15.828 1.00 74.00 380 ASP A CA 1
ATOM 2873 C C . ASP A 1 380 ? 15.791 8.743 -15.444 1.00 74.00 380 ASP A C 1
ATOM 2875 O O . ASP A 1 380 ? 15.152 8.067 -14.646 1.00 74.00 380 ASP A O 1
ATOM 2879 N N . ALA A 1 381 ? 16.829 8.230 -16.105 1.00 79.12 381 ALA A N 1
ATOM 2880 C CA . ALA A 1 381 ? 17.337 6.877 -15.969 1.00 79.12 381 ALA A CA 1
ATOM 2881 C C . ALA A 1 381 ? 16.278 5.764 -16.144 1.00 79.12 381 ALA A C 1
ATOM 2883 O O . ALA A 1 381 ? 16.620 4.610 -15.937 1.00 79.12 381 ALA A O 1
ATOM 2884 N N . ASN A 1 382 ? 15.030 6.032 -16.542 1.00 90.50 382 ASN A N 1
ATOM 2885 C CA . ASN A 1 382 ? 13.966 5.025 -16.652 1.00 90.50 382 ASN A CA 1
ATOM 2886 C C . ASN A 1 382 ? 14.423 3.765 -17.395 1.00 90.50 382 ASN A C 1
ATOM 2888 O O . ASN A 1 382 ? 15.162 3.832 -18.386 1.00 90.50 382 ASN A O 1
ATOM 2892 N N . LEU A 1 383 ? 13.959 2.610 -16.932 1.00 92.94 383 LEU A N 1
ATOM 2893 C CA . LEU A 1 383 ? 14.331 1.337 -17.531 1.00 92.94 383 LEU A CA 1
ATOM 2894 C C . LEU A 1 383 ? 13.155 0.385 -17.618 1.00 92.94 383 LEU A C 1
ATOM 2896 O O . LEU A 1 383 ? 12.150 0.510 -16.923 1.00 92.94 383 LEU A O 1
ATOM 2900 N N . TRP A 1 384 ? 13.314 -0.595 -18.491 1.00 94.81 384 TRP A N 1
ATOM 2901 C CA . TRP A 1 384 ? 12.438 -1.745 -18.548 1.00 94.81 384 TRP A CA 1
ATOM 2902 C C . TRP A 1 384 ? 13.058 -2.892 -17.757 1.00 94.81 384 TRP A C 1
ATOM 2904 O O . TRP A 1 384 ? 14.232 -3.183 -17.957 1.00 94.81 384 TRP A O 1
ATOM 2914 N N . ARG A 1 385 ? 12.280 -3.594 -16.938 1.00 94.62 385 ARG A N 1
ATOM 2915 C CA . ARG A 1 385 ? 12.621 -4.928 -16.426 1.00 94.62 385 ARG A CA 1
ATOM 2916 C C . ARG A 1 385 ? 11.676 -5.965 -17.002 1.00 94.62 385 ARG A C 1
ATOM 2918 O O . ARG A 1 385 ? 10.532 -5.673 -17.350 1.00 94.62 385 ARG A O 1
ATOM 2925 N N . VAL A 1 386 ? 12.171 -7.185 -17.132 1.00 93.94 386 VAL A N 1
ATOM 2926 C CA . VAL A 1 386 ? 11.428 -8.298 -17.713 1.00 93.94 386 VAL A CA 1
ATOM 2927 C C . VAL A 1 386 ? 11.577 -9.525 -16.823 1.00 93.94 386 VAL A C 1
ATOM 2929 O O . VAL A 1 386 ? 12.580 -10.230 -16.894 1.00 93.94 386 VAL A O 1
ATOM 2932 N N . PHE A 1 387 ? 10.555 -9.805 -16.017 1.00 93.50 387 PHE A N 1
ATOM 2933 C CA . PHE A 1 387 ? 10.554 -10.914 -15.063 1.00 93.50 387 PHE A CA 1
ATOM 2934 C C . PHE A 1 387 ? 9.141 -11.475 -14.860 1.00 93.50 387 PHE A C 1
ATOM 2936 O O . PHE A 1 387 ? 8.146 -10.808 -15.143 1.00 93.50 387 PHE A O 1
ATOM 2943 N N . GLN A 1 388 ? 9.065 -12.745 -14.444 1.00 92.69 388 GLN A N 1
ATOM 2944 C CA . GLN A 1 388 ? 7.823 -13.481 -14.136 1.00 92.69 388 GLN A CA 1
ATOM 2945 C C . GLN A 1 388 ? 6.744 -13.429 -15.234 1.00 92.69 388 GLN A C 1
ATOM 2947 O O . GLN A 1 388 ? 5.553 -13.523 -14.967 1.00 92.69 388 GLN A O 1
ATOM 2952 N N . GLY A 1 389 ? 7.163 -13.267 -16.495 1.00 90.62 389 GLY A N 1
ATOM 2953 C CA . GLY A 1 389 ? 6.265 -13.195 -17.651 1.00 90.62 389 GLY A CA 1
ATOM 2954 C C . GLY A 1 389 ? 5.721 -11.799 -17.980 1.00 90.62 389 GLY A C 1
ATOM 2955 O O . GLY A 1 389 ? 4.964 -11.680 -18.943 1.00 90.62 389 GLY A O 1
ATOM 2956 N N . TYR A 1 390 ? 6.145 -10.758 -17.259 1.00 92.38 390 TYR A N 1
ATOM 2957 C CA . TYR A 1 390 ? 5.679 -9.378 -17.411 1.00 92.38 390 TYR A CA 1
ATOM 2958 C C . TYR A 1 390 ? 6.799 -8.459 -17.912 1.00 92.38 390 TYR A C 1
ATOM 2960 O O . TYR A 1 390 ? 7.982 -8.674 -17.633 1.00 92.38 390 TYR A O 1
ATOM 2968 N N . ALA A 1 391 ? 6.418 -7.413 -18.645 1.00 93.50 391 ALA A N 1
ATOM 2969 C CA . ALA A 1 391 ? 7.285 -6.278 -18.939 1.00 93.50 391 ALA A CA 1
ATOM 2970 C C . ALA A 1 391 ? 6.914 -5.114 -18.016 1.00 93.50 391 ALA A C 1
ATOM 2972 O O . ALA A 1 391 ? 5.767 -4.665 -18.008 1.00 93.50 391 ALA A O 1
ATOM 2973 N N . TRP A 1 392 ? 7.900 -4.642 -17.264 1.00 94.56 392 TRP A N 1
ATOM 2974 C CA . TRP A 1 392 ? 7.779 -3.577 -16.281 1.00 94.56 392 TRP A CA 1
ATOM 2975 C C . TRP A 1 392 ? 8.538 -2.365 -16.779 1.00 94.56 392 TRP A C 1
ATOM 2977 O O . TRP A 1 392 ? 9.743 -2.460 -16.992 1.00 94.56 392 TRP A O 1
ATOM 2987 N N . PHE A 1 393 ? 7.871 -1.236 -16.967 1.00 94.88 393 PHE A N 1
ATOM 2988 C CA . PHE A 1 393 ? 8.567 0.027 -17.156 1.00 94.88 393 PHE A CA 1
ATOM 2989 C C . PHE A 1 393 ? 8.633 0.758 -15.829 1.00 94.88 393 PHE A C 1
ATOM 2991 O O . PHE A 1 393 ? 7.590 1.097 -15.284 1.00 94.88 393 PHE A O 1
ATOM 2998 N N . ILE A 1 394 ? 9.839 0.977 -15.321 1.00 95.06 394 ILE A N 1
ATOM 2999 C CA . ILE A 1 394 ? 10.073 1.587 -14.016 1.00 95.06 394 ILE A CA 1
ATOM 3000 C C . ILE A 1 394 ? 10.520 3.026 -14.233 1.00 95.06 394 ILE A C 1
ATOM 3002 O O . ILE A 1 394 ? 11.512 3.292 -14.926 1.00 95.06 394 ILE A O 1
ATOM 3006 N N . TYR A 1 395 ? 9.774 3.935 -13.620 1.00 93.06 395 TYR A N 1
ATOM 3007 C CA . TYR A 1 395 ? 10.079 5.350 -13.575 1.00 93.06 395 TYR A CA 1
ATOM 3008 C C . TYR A 1 395 ? 11.115 5.576 -12.464 1.00 93.06 395 TYR A C 1
ATOM 3010 O O . TYR A 1 395 ? 10.817 5.394 -11.289 1.00 93.06 395 TYR A O 1
ATOM 3018 N N . ARG A 1 396 ? 12.351 5.931 -12.834 1.00 86.12 396 ARG A N 1
ATOM 3019 C CA . ARG A 1 396 ? 13.472 6.182 -11.903 1.00 86.12 396 ARG A CA 1
ATOM 3020 C C . ARG A 1 396 ? 13.698 7.680 -11.656 1.00 86.12 396 ARG A C 1
ATOM 3022 O O . ARG A 1 396 ? 14.824 8.100 -11.405 1.00 86.12 396 ARG A O 1
ATOM 3029 N N . GLY A 1 397 ? 12.634 8.481 -11.752 1.00 78.94 397 GLY A N 1
ATOM 3030 C CA . GLY A 1 397 ? 12.678 9.901 -11.396 1.00 78.94 397 GLY A CA 1
ATOM 3031 C C . GLY A 1 397 ? 13.180 10.111 -9.962 1.00 78.94 397 GLY A C 1
ATOM 3032 O O . GLY A 1 397 ? 13.101 9.194 -9.144 1.00 78.94 397 GLY A O 1
ATOM 3033 N N . GLN A 1 398 ? 13.701 11.312 -9.678 1.00 67.19 398 GLN A N 1
ATOM 3034 C CA . GLN A 1 398 ? 14.435 11.616 -8.438 1.00 67.19 398 GLN A CA 1
ATOM 3035 C C . GLN A 1 398 ? 13.669 11.211 -7.170 1.00 67.19 398 GLN A C 1
ATOM 3037 O O . GLN A 1 398 ? 14.258 10.598 -6.291 1.00 67.19 398 GLN A O 1
ATOM 3042 N N . ASP A 1 399 ? 12.358 11.447 -7.133 1.00 72.06 399 ASP A N 1
ATOM 3043 C CA . ASP A 1 399 ? 11.571 11.275 -5.909 1.00 72.06 399 ASP A CA 1
ATOM 3044 C C . ASP A 1 399 ? 11.163 9.825 -5.613 1.00 72.06 399 ASP A C 1
ATOM 3046 O O . ASP A 1 399 ? 10.849 9.512 -4.479 1.00 72.06 399 ASP A O 1
ATOM 3050 N N . ALA A 1 400 ? 11.134 8.925 -6.602 1.00 79.06 400 ALA A N 1
ATOM 3051 C CA . ALA A 1 400 ? 10.683 7.542 -6.384 1.00 79.06 400 ALA A CA 1
ATOM 3052 C C . ALA A 1 400 ? 11.825 6.515 -6.422 1.00 79.06 400 ALA A C 1
ATOM 3054 O O . ALA A 1 400 ? 11.652 5.361 -6.023 1.00 79.06 400 ALA A O 1
ATOM 3055 N N . TYR A 1 401 ? 12.992 6.922 -6.930 1.00 83.31 401 TYR A N 1
ATOM 3056 C CA . TYR A 1 401 ? 14.166 6.062 -7.047 1.00 83.31 401 TYR A CA 1
ATOM 3057 C C . TYR A 1 401 ? 14.771 5.695 -5.685 1.00 83.31 401 TYR A C 1
ATOM 3059 O O . TYR A 1 401 ? 15.266 4.581 -5.525 1.00 83.31 401 TYR A O 1
ATOM 3067 N N . GLU A 1 402 ? 14.718 6.612 -4.720 1.00 91.38 402 GLU A N 1
ATOM 3068 C CA . GLU A 1 402 ? 15.299 6.436 -3.382 1.00 91.38 402 GLU A CA 1
ATOM 3069 C C . GLU A 1 402 ? 14.342 5.684 -2.438 1.00 91.38 402 GLU A C 1
ATOM 3071 O O . GLU A 1 402 ? 14.779 5.027 -1.496 1.00 91.38 402 GLU A O 1
ATOM 3076 N N . ASP A 1 403 ? 13.039 5.705 -2.729 1.00 94.56 403 ASP A N 1
ATOM 3077 C CA . ASP A 1 403 ? 11.994 5.092 -1.908 1.00 94.56 403 ASP A CA 1
ATOM 3078 C C . ASP A 1 403 ? 11.867 3.579 -2.071 1.00 94.56 403 ASP A C 1
ATOM 3080 O O . ASP A 1 403 ? 11.481 2.888 -1.128 1.00 94.56 403 ASP A O 1
ATOM 3084 N N . ILE A 1 404 ? 12.144 3.047 -3.262 1.00 96.50 404 ILE A N 1
ATOM 3085 C CA . ILE A 1 404 ? 11.873 1.645 -3.591 1.00 96.50 404 ILE A CA 1
ATOM 3086 C C . ILE A 1 404 ? 13.069 1.031 -4.314 1.00 96.50 404 ILE A C 1
ATOM 3088 O O . ILE A 1 404 ? 13.470 1.489 -5.389 1.00 96.50 404 ILE A O 1
ATOM 3092 N N . ASP A 1 405 ? 13.571 -0.094 -3.801 1.00 96.38 405 ASP A N 1
ATOM 3093 C CA . ASP A 1 405 ? 14.599 -0.874 -4.487 1.00 96.38 405 ASP A CA 1
ATOM 3094 C C . ASP A 1 405 ? 13.986 -1.552 -5.715 1.00 96.38 405 ASP A C 1
ATOM 3096 O O . ASP A 1 405 ? 13.436 -2.657 -5.647 1.00 96.38 405 ASP A O 1
ATOM 3100 N N . TYR A 1 406 ? 14.108 -0.897 -6.868 1.00 95.06 406 TYR A N 1
ATOM 3101 C CA . TYR A 1 406 ? 13.541 -1.360 -8.133 1.00 95.06 406 TYR A CA 1
ATOM 3102 C C . TYR A 1 406 ? 14.009 -2.756 -8.549 1.00 95.06 406 TYR A C 1
ATOM 3104 O O . TYR A 1 406 ? 13.391 -3.355 -9.430 1.00 95.06 406 TYR A O 1
ATOM 3112 N N . ARG A 1 407 ? 15.085 -3.287 -7.954 1.00 96.38 407 ARG A N 1
ATOM 3113 C CA . ARG A 1 407 ? 15.611 -4.635 -8.217 1.00 96.38 407 ARG A CA 1
ATOM 3114 C C . ARG A 1 407 ? 14.841 -5.729 -7.482 1.00 96.38 407 ARG A C 1
ATOM 3116 O O . ARG A 1 407 ? 14.925 -6.886 -7.877 1.00 96.38 407 ARG A O 1
ATOM 3123 N N . SER A 1 408 ? 14.109 -5.364 -6.433 1.00 97.44 408 SER A N 1
ATOM 3124 C CA . SER A 1 408 ? 13.458 -6.287 -5.496 1.00 97.44 408 SER A CA 1
ATOM 3125 C C . SER A 1 408 ? 12.014 -6.655 -5.857 1.00 97.44 408 SER A C 1
ATOM 3127 O O . SER A 1 408 ? 11.449 -7.559 -5.243 1.00 97.44 408 SER A O 1
ATOM 3129 N N . LEU A 1 409 ? 11.417 -5.973 -6.845 1.00 97.31 409 LEU A N 1
ATOM 3130 C CA . LEU A 1 409 ? 10.034 -6.212 -7.269 1.00 97.31 409 LEU A CA 1
ATOM 3131 C C . LEU A 1 409 ? 9.812 -7.694 -7.598 1.00 97.31 409 LEU A C 1
ATOM 3133 O O . LEU A 1 409 ? 10.462 -8.237 -8.492 1.00 97.31 409 LEU A O 1
ATOM 3137 N N . THR A 1 410 ? 8.881 -8.320 -6.883 1.00 97.69 410 THR A N 1
ATOM 3138 C CA . THR A 1 410 ? 8.539 -9.741 -6.996 1.00 97.69 410 THR A CA 1
ATOM 3139 C C . THR A 1 410 ? 7.021 -9.901 -6.999 1.00 97.69 410 THR A C 1
ATOM 3141 O O . THR A 1 410 ? 6.354 -9.429 -6.087 1.00 97.69 410 THR A O 1
ATOM 3144 N N . LEU A 1 411 ? 6.464 -10.587 -7.996 1.00 96.56 411 LEU A N 1
ATOM 3145 C CA . LEU A 1 411 ? 5.037 -10.898 -8.081 1.00 96.56 411 LEU A CA 1
ATOM 3146 C C . LEU A 1 411 ? 4.681 -12.207 -7.383 1.00 96.56 411 LEU A C 1
ATOM 3148 O O . LEU A 1 411 ? 5.303 -13.245 -7.640 1.00 96.56 411 LEU A O 1
ATOM 3152 N N . LEU A 1 412 ? 3.604 -12.164 -6.605 1.00 97.56 412 LEU A N 1
ATOM 3153 C CA . LEU A 1 412 ? 2.915 -13.327 -6.065 1.00 97.56 412 LEU A CA 1
ATOM 3154 C C . LEU A 1 412 ? 1.487 -13.409 -6.605 1.00 97.56 412 LEU A C 1
ATOM 3156 O O . LEU A 1 412 ? 0.814 -12.394 -6.773 1.00 97.56 412 LEU A O 1
ATOM 3160 N N . GLU A 1 413 ? 1.021 -14.630 -6.832 1.00 96.38 413 GLU A N 1
ATOM 3161 C CA . GLU A 1 413 ? -0.378 -14.948 -7.115 1.00 96.38 413 GLU A CA 1
ATOM 3162 C C . GLU A 1 413 ? -0.962 -15.814 -5.989 1.00 96.38 413 GLU A C 1
ATOM 3164 O O . GLU A 1 413 ? -0.211 -16.583 -5.368 1.00 96.38 413 GLU A O 1
ATOM 3169 N N . PRO A 1 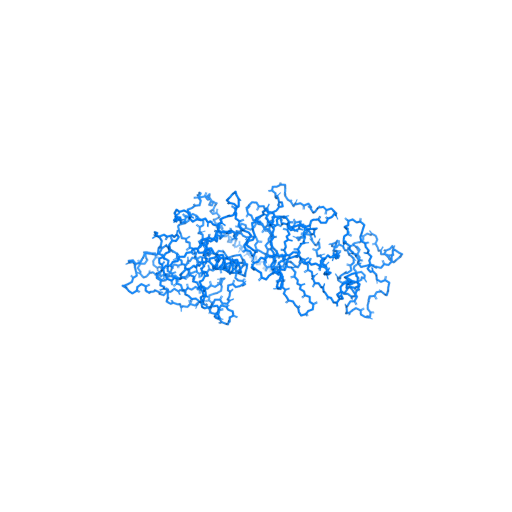414 ? -2.276 -15.712 -5.714 1.00 94.69 414 PRO A N 1
ATOM 3170 C CA . PRO A 1 414 ? -2.949 -16.613 -4.788 1.00 94.69 414 PRO A CA 1
ATOM 3171 C C . PRO A 1 414 ? -2.732 -18.073 -5.198 1.00 94.69 414 PRO A C 1
ATOM 3173 O O . PRO A 1 414 ? -2.865 -18.422 -6.372 1.00 94.69 414 PRO A O 1
ATOM 3176 N N . ASP A 1 415 ? -2.418 -18.942 -4.238 1.00 94.19 415 ASP A N 1
ATOM 3177 C CA . ASP A 1 415 ? -2.194 -20.371 -4.510 1.00 94.19 415 ASP A CA 1
ATOM 3178 C C . ASP A 1 415 ? -3.487 -21.211 -4.535 1.00 94.19 415 ASP A C 1
ATOM 3180 O O . ASP A 1 415 ? -3.459 -22.378 -4.929 1.00 94.19 415 ASP A O 1
ATOM 3184 N N . GLY A 1 416 ? -4.620 -20.602 -4.168 1.00 89.56 416 GLY A N 1
ATOM 3185 C CA . GLY A 1 416 ? -5.938 -21.237 -4.088 1.00 89.56 416 GLY A CA 1
ATOM 3186 C C . GLY A 1 416 ? -6.267 -21.863 -2.728 1.00 89.56 416 GLY A C 1
ATOM 3187 O O . GLY A 1 416 ? -7.418 -22.228 -2.512 1.00 89.56 416 GLY A O 1
ATOM 3188 N N . GLU A 1 417 ? -5.304 -21.924 -1.809 1.00 85.44 417 GLU A N 1
ATOM 3189 C CA . GLU A 1 417 ? -5.425 -22.489 -0.456 1.00 85.44 417 GLU A CA 1
ATOM 3190 C C . GLU A 1 417 ? -5.290 -21.384 0.614 1.00 85.44 417 GLU A C 1
ATOM 3192 O O . GLU A 1 417 ? -4.842 -21.618 1.731 1.00 85.44 417 GLU A O 1
ATOM 3197 N N . GLY A 1 418 ? -5.610 -20.135 0.251 1.00 81.38 418 GLY A N 1
ATOM 3198 C CA . GLY A 1 418 ? -5.458 -18.969 1.130 1.00 81.38 418 GLY A CA 1
ATOM 3199 C C . GLY A 1 418 ? -4.012 -18.490 1.314 1.00 81.38 418 GLY A C 1
ATOM 3200 O O . GLY A 1 418 ? -3.766 -17.598 2.127 1.00 81.38 418 GLY A O 1
ATOM 3201 N N . GLY A 1 419 ? -3.057 -19.061 0.574 1.00 89.81 419 GLY A N 1
ATOM 3202 C CA . GLY A 1 419 ? -1.656 -18.666 0.566 1.00 89.81 419 GLY A CA 1
ATOM 3203 C C . GLY A 1 419 ? -1.235 -17.944 -0.715 1.00 89.81 419 GLY A C 1
ATOM 3204 O O . GLY A 1 419 ? -2.041 -17.539 -1.556 1.00 89.81 419 GLY A O 1
ATOM 3205 N N . TRP A 1 420 ? 0.079 -17.790 -0.859 1.00 95.56 420 TRP A N 1
ATOM 3206 C CA . TRP A 1 420 ? 0.711 -17.059 -1.954 1.00 95.56 420 TRP A CA 1
ATOM 3207 C C . TRP A 1 420 ? 1.801 -17.901 -2.600 1.00 95.56 420 TRP A C 1
ATOM 3209 O O . TRP A 1 420 ? 2.549 -18.593 -1.907 1.00 95.56 420 TRP A O 1
ATOM 3219 N N . SER A 1 421 ? 1.951 -17.782 -3.917 1.00 96.94 421 SER A N 1
ATOM 3220 C CA . SER A 1 421 ? 3.008 -18.446 -4.677 1.00 96.94 421 SER A CA 1
ATOM 3221 C C . SER A 1 421 ? 3.665 -17.504 -5.687 1.00 96.94 421 SER A C 1
ATOM 3223 O O . SER A 1 421 ? 3.055 -16.544 -6.148 1.00 96.94 421 SER A O 1
ATOM 3225 N N . LEU A 1 422 ? 4.933 -17.761 -6.029 1.00 96.62 422 LEU A N 1
ATOM 3226 C CA . LEU A 1 422 ? 5.641 -16.990 -7.055 1.00 96.62 422 LEU A CA 1
ATOM 3227 C C . LEU A 1 422 ? 4.998 -17.195 -8.426 1.00 96.62 422 LEU A C 1
ATOM 3229 O O . LEU A 1 422 ? 4.913 -18.332 -8.899 1.00 96.62 422 LEU A O 1
ATOM 3233 N N . VAL A 1 423 ? 4.688 -16.089 -9.101 1.00 93.94 423 VAL A N 1
ATOM 3234 C CA . VAL A 1 423 ? 4.258 -16.113 -10.504 1.00 93.94 423 VAL A CA 1
ATOM 3235 C C . VAL A 1 423 ? 5.388 -16.662 -11.383 1.00 93.94 423 VAL A C 1
ATOM 3237 O O . VAL A 1 423 ? 6.548 -16.262 -11.222 1.00 93.94 423 VAL A O 1
ATOM 3240 N N . ARG A 1 424 ? 5.065 -17.597 -12.287 1.00 87.62 424 ARG A N 1
ATOM 3241 C CA . ARG A 1 424 ? 6.036 -18.369 -13.090 1.00 87.62 424 ARG A CA 1
ATOM 3242 C C . ARG A 1 424 ? 6.148 -17.960 -14.552 1.00 87.62 424 ARG A C 1
ATOM 3244 O O . ARG A 1 424 ? 5.102 -17.759 -15.208 1.00 87.62 424 ARG A O 1
#

Foldseek 3Di:
DDDDDDDDDDDDDDPPPPPPPPPPQDPDPEFQFDPPWAFQADDQQWTKTFFADPVAGTKIKTKGDDRPDNWIWIWIGGDFFIKTWIWPDDCVLPDPQQWFFKWKAFDDDPPQTDGDTFHFDQGNGRNVTTIRIDTDGPVLCCDPHRNVCLQAGQKMKMWGQRPPPPVPGRIDIDIDGPQGSVLVVLLRVLLRVVQVLVCVVPVDGDDADPPSAHAARNASHGQVRLVVQWFFFFFDWQDAPDPQWDWDWAWEDAPQKIKIFTFIAHPNETWYWYWDDDPFKIWIWTQFFNPQPPPDSHNGDPDTHTFKIKGAPDFPCALVVLACVLQPPVVDQAPPQWHWDADPRTPQKIFTDGDPVVQVPDDPPDWRDQRSPPRHDTRQRWIWGDPLNMIMTGRNHPRVVNTTGPSGIFMWHDPVSSHIDGRD

Radius of gyration: 26.1 Å; chains: 1; bounding box: 58×101×69 Å

pLDDT: mean 82.24, std 16.42, range [26.3, 98.38]